Protein AF-A0A9D9QDQ6-F1 (afdb_monomer_lite)

pLDDT: mean 72.74, std 22.53, range [24.67, 98.88]

Foldseek 3Di:
DVVVVVVVVVVVVVVVVVVVVPPVPVPQWDQLDWDWDDDDPPFIKIKGKTKDFLPDPDADPLLVVLVQLVQLLVVCVVVVPDAKEKEWEAFAADQQKKAQNDPPDSRHRGIDSDDDPPGIDGPLRSQLLCLLSRYAYEYEYQDPCCVVNVVQQQDARPNHRVDGSVVRYDYFHADQDDDLLSTQHAGKMWMQWGQPPVRDIWGLKIKFKLDHNHDPCVPPDDPSQSAMIMMMIIIRDNQVSQLVVVLSVLSRVQSHPLPSSQVVVLVCLVVVNRWDDDPWKTKAKFLYHPPDPDDPPDVPDPDPPADDPRLQDLSHAVVSVQLVCQLPFDQDAKEKEFAAADWAFDSFFPQLVVSVQSVVCLFQVPDDDPDRDDCDPVVVVVVVVCVVVVVRDGDPRRRDNAFYQYDYSDDPDDDDPPDDDDDDPPRDDDDDDPPPPPPGIGTFKTQKMWIWGHHPNWIKIKIKHWTCRSTPDSNSSHITMIMMTIDTDVDDVVRVSVVVSSVVNSVVVD

Radius of gyration: 25.25 Å; chains: 1; bounding box: 87×56×75 Å

Secondary structure (DSSP, 8-state):
-HHHHHHHHHHHHHHHHHHHH------TT--SEEEEEEEETTEEEEEEEEEE-SS--SB-GGGHHHHHHHHHHHHHHH-TTS--EEEEEES-B-TT-EEE--TTSTTTTBEES---TTTEEEHHHHHHHHHHTT-EEEEEESS--HHHHHHHHTSBPSS-TTSBGGGTEEEEE--S-SSGGG-B--EEEEEEEEE-TTS-EEEEEEEEES--B-GGGTSTTT------EEEEEEES-HHHHHHHHHHHHHHHHTTT-HHHHHHHHHHHHHTT-S--B-SSEEEEEESPP---TT----TT---TT---STT--TTT-HHHHHHHHHHTPPSS-EEEEEEEEEEEEGGG-HHHHHHHHHHHHHHHTPPPP-------HHHHHHHHHHHHTT-SPPPTTS--EEEEEEEE--------TTS---S------SSS------SSEEEEEEEEEEEEEEETTEEEEEEEES-EE--SSGGGGSBEEEEEEEEETTB-HHHHHHHHHHHHHHHHH-

Structure (mmCIF, N/CA/C/O backbone):
data_AF-A0A9D9QDQ6-F1
#
_entry.id   AF-A0A9D9QDQ6-F1
#
loop_
_atom_site.group_PDB
_atom_site.id
_atom_site.type_symbol
_atom_site.label_atom_id
_atom_site.label_alt_id
_atom_site.label_comp_id
_atom_site.label_asym_id
_atom_site.label_entity_id
_atom_site.label_seq_id
_atom_site.pdbx_PDB_ins_code
_atom_site.Cartn_x
_atom_site.Cartn_y
_atom_site.Cartn_z
_atom_site.occupancy
_atom_site.B_iso_or_equiv
_atom_site.auth_seq_id
_atom_site.auth_comp_id
_atom_site.auth_asym_id
_atom_site.auth_atom_id
_atom_site.pdbx_PDB_model_num
ATOM 1 N N . MET A 1 1 ? -61.234 -26.123 -10.909 1.00 58.22 1 MET A N 1
ATOM 2 C CA . MET A 1 1 ? -59.930 -26.831 -10.939 1.00 58.22 1 MET A CA 1
ATOM 3 C C . MET A 1 1 ? -58.942 -26.263 -11.955 1.00 58.22 1 MET A C 1
ATOM 5 O O . MET A 1 1 ? -57.898 -25.810 -11.517 1.00 58.22 1 MET A O 1
ATOM 9 N N . ARG A 1 2 ? -59.238 -26.193 -13.266 1.00 57.44 2 ARG A N 1
ATOM 10 C CA . ARG A 1 2 ? -58.259 -25.731 -14.286 1.00 57.44 2 ARG A CA 1
ATOM 11 C C . ARG A 1 2 ? -57.628 -24.348 -14.033 1.00 57.44 2 ARG A C 1
ATOM 13 O O . ARG A 1 2 ? -56.434 -24.197 -14.242 1.00 57.44 2 ARG A O 1
ATOM 20 N N . LYS A 1 3 ? -58.390 -23.367 -13.532 1.00 59.09 3 LYS A N 1
ATOM 21 C CA . LYS A 1 3 ? -57.849 -22.031 -13.204 1.00 59.09 3 LYS A CA 1
ATOM 22 C C . LYS A 1 3 ? -56.889 -22.039 -12.005 1.00 59.09 3 LYS A C 1
ATOM 24 O O . LYS A 1 3 ? -55.907 -21.318 -12.026 1.00 59.09 3 LYS A O 1
ATOM 29 N N . VAL A 1 4 ? -57.133 -22.894 -11.009 1.00 70.19 4 VAL A N 1
ATOM 30 C CA . VAL A 1 4 ? -56.283 -23.002 -9.809 1.00 70.19 4 VAL A CA 1
ATOM 31 C C . VAL A 1 4 ? -54.954 -23.678 -10.148 1.00 70.19 4 VAL A C 1
ATOM 33 O O . VAL A 1 4 ? -53.905 -23.200 -9.739 1.00 70.19 4 VAL A O 1
ATOM 36 N N . VAL A 1 5 ? -54.986 -24.731 -10.971 1.00 75.44 5 VAL A N 1
ATOM 37 C CA . VAL A 1 5 ? -53.770 -25.428 -11.423 1.00 75.44 5 VAL A CA 1
ATOM 38 C C . VAL A 1 5 ? -52.877 -24.501 -12.252 1.00 75.44 5 VAL A C 1
ATOM 40 O O . VAL A 1 5 ? -51.668 -24.492 -12.056 1.00 75.44 5 VAL A O 1
ATOM 43 N N . LEU A 1 6 ? -53.465 -23.670 -13.121 1.00 71.38 6 LEU A N 1
ATOM 44 C CA . LEU A 1 6 ? -52.706 -22.715 -13.931 1.00 71.38 6 LEU A CA 1
ATOM 45 C C . LEU A 1 6 ? -52.061 -21.611 -13.076 1.00 71.38 6 LEU A C 1
ATOM 47 O O . LEU A 1 6 ? -50.905 -21.271 -13.300 1.00 71.38 6 LEU A O 1
ATOM 51 N N . SER A 1 7 ? -52.765 -21.094 -12.063 1.00 67.44 7 SER A N 1
ATOM 52 C CA . SER A 1 7 ? -52.206 -20.099 -11.136 1.00 67.44 7 SER A CA 1
ATOM 53 C C . SER A 1 7 ? -51.069 -20.660 -10.279 1.00 67.44 7 SER A C 1
ATOM 55 O O . SER A 1 7 ? -50.080 -19.965 -10.069 1.00 67.44 7 SER A O 1
ATOM 57 N N . VAL A 1 8 ? -51.168 -21.918 -9.831 1.00 76.00 8 VAL A N 1
ATOM 58 C CA . VAL A 1 8 ? -50.089 -22.587 -9.082 1.00 76.00 8 VAL A CA 1
ATOM 59 C C . VAL A 1 8 ? -48.878 -22.845 -9.979 1.00 76.00 8 VAL A C 1
ATOM 61 O O . VAL A 1 8 ? -47.754 -22.602 -9.550 1.00 76.00 8 VAL A O 1
ATOM 64 N N . LEU A 1 9 ? -49.086 -23.251 -11.238 1.00 72.12 9 LEU A N 1
ATOM 65 C CA . LEU A 1 9 ? -47.985 -23.439 -12.186 1.00 72.12 9 LEU A CA 1
ATOM 66 C C . LEU A 1 9 ? -47.261 -22.125 -12.496 1.00 72.12 9 LEU A C 1
ATOM 68 O O . LEU A 1 9 ? -46.039 -22.118 -12.548 1.00 72.12 9 LEU A O 1
ATOM 72 N N . ILE A 1 10 ? -47.994 -21.019 -12.666 1.00 77.12 10 ILE A N 1
ATOM 73 C CA . ILE A 1 10 ? -47.403 -19.692 -12.902 1.00 77.12 10 ILE A CA 1
ATOM 74 C C . ILE A 1 10 ? -46.618 -19.222 -11.672 1.00 77.12 10 ILE A C 1
ATOM 76 O O . ILE A 1 10 ? -45.525 -18.686 -11.832 1.00 77.12 10 ILE A O 1
ATOM 80 N N . LEU A 1 11 ? -47.121 -19.463 -10.455 1.00 71.81 11 LEU A N 1
ATOM 81 C CA . LEU A 1 11 ? -46.392 -19.128 -9.227 1.00 71.81 11 LEU A CA 1
ATOM 82 C C . LEU A 1 11 ? -45.117 -19.963 -9.066 1.00 71.81 11 LEU A C 1
ATOM 84 O O . LEU A 1 11 ? -44.087 -19.425 -8.675 1.00 71.81 11 LEU A O 1
ATOM 88 N N . MET A 1 12 ? -45.166 -21.259 -9.387 1.00 69.38 12 MET A N 1
ATOM 89 C CA . MET A 1 12 ? -43.990 -22.130 -9.335 1.00 69.38 12 MET A CA 1
ATOM 90 C C . MET A 1 12 ? -42.976 -21.789 -10.430 1.00 69.38 12 MET A C 1
ATOM 92 O O . MET A 1 12 ? -41.780 -21.781 -10.151 1.00 69.38 12 MET A O 1
ATOM 96 N N . LEU A 1 13 ? -43.430 -21.425 -11.637 1.00 65.12 13 LEU A N 1
ATOM 97 C CA . LEU A 1 13 ? -42.542 -20.938 -12.694 1.00 65.12 13 LEU A CA 1
ATOM 98 C C . LEU A 1 13 ? -41.891 -19.611 -12.288 1.00 65.12 13 LEU A C 1
ATOM 100 O O . LEU A 1 13 ? -40.679 -19.476 -12.403 1.00 65.12 13 LEU A O 1
ATOM 104 N N . ALA A 1 14 ? -42.662 -18.665 -11.745 1.00 59.12 14 ALA A N 1
ATOM 105 C CA . ALA A 1 14 ? -42.142 -17.392 -11.253 1.00 59.12 14 ALA A CA 1
ATOM 106 C C . ALA A 1 14 ? -41.148 -17.588 -10.098 1.00 59.12 14 ALA A C 1
ATOM 108 O O . ALA A 1 14 ? -40.090 -16.970 -10.110 1.00 59.12 14 ALA A O 1
ATOM 109 N N . ALA A 1 15 ? -41.423 -18.496 -9.156 1.00 52.38 15 ALA A N 1
ATOM 110 C CA . ALA A 1 15 ? -40.496 -18.841 -8.080 1.00 52.38 15 ALA A CA 1
ATOM 111 C C . ALA A 1 15 ? -39.213 -19.507 -8.606 1.00 52.38 15 ALA A C 1
ATOM 113 O O . ALA A 1 15 ? -38.13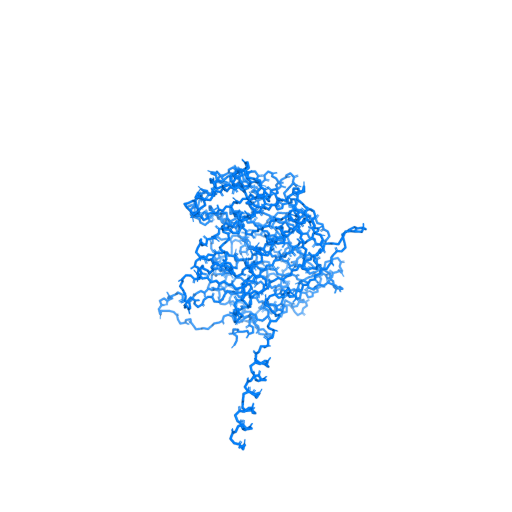3 -19.178 -8.131 1.00 52.38 15 ALA A O 1
ATOM 114 N N . SER A 1 16 ? -39.313 -20.373 -9.623 1.00 49.66 16 SER A N 1
ATOM 115 C CA . SER A 1 16 ? -38.148 -21.017 -10.249 1.00 49.66 16 SER A CA 1
ATOM 116 C C . SER A 1 16 ? -37.299 -20.055 -11.091 1.00 49.66 16 SER A C 1
ATOM 118 O O . SER A 1 16 ? -36.077 -20.177 -11.124 1.00 49.66 16 SER A O 1
ATOM 120 N N . ILE A 1 17 ? -37.928 -19.055 -11.721 1.00 52.19 17 ILE A N 1
ATOM 121 C CA . ILE A 1 17 ? -37.248 -17.994 -12.476 1.00 52.19 17 ILE A CA 1
ATOM 122 C C . ILE A 1 17 ? -36.615 -16.980 -11.512 1.00 52.19 17 ILE A C 1
ATOM 124 O O . ILE A 1 17 ? -35.498 -16.538 -11.761 1.00 52.19 17 ILE A O 1
ATOM 128 N N . LEU A 1 18 ? -37.255 -16.670 -10.376 1.00 45.59 18 LEU A N 1
ATOM 129 C CA . LEU A 1 18 ? -36.639 -15.863 -9.318 1.00 45.59 18 LEU A CA 1
ATOM 130 C C . LEU A 1 18 ? -35.487 -16.600 -8.618 1.00 45.59 18 LEU A C 1
ATOM 132 O O . LEU A 1 18 ? -34.479 -15.967 -8.329 1.00 45.59 18 LEU A O 1
ATOM 136 N N . SER A 1 19 ? -35.574 -17.916 -8.397 1.00 43.22 19 SER A N 1
ATOM 137 C CA . SER A 1 19 ? -34.461 -18.688 -7.824 1.00 43.22 19 SER A CA 1
ATOM 138 C C . SER A 1 19 ? -33.308 -18.904 -8.807 1.00 43.22 19 SER A C 1
ATOM 140 O O . SER A 1 19 ? -32.176 -19.063 -8.373 1.00 43.22 19 SER A O 1
ATOM 142 N N . ALA A 1 20 ? -33.573 -18.888 -10.118 1.00 39.47 20 ALA A N 1
ATOM 143 C CA . ALA A 1 20 ? -32.539 -18.943 -11.156 1.00 39.47 20 ALA A CA 1
ATOM 144 C C . ALA A 1 20 ? -31.908 -17.568 -11.460 1.00 39.47 20 ALA A C 1
ATOM 146 O O . ALA A 1 20 ? -30.825 -17.512 -12.034 1.00 39.47 20 ALA A O 1
ATOM 147 N N . ALA A 1 21 ? -32.565 -16.469 -11.069 1.00 39.19 21 ALA A N 1
ATOM 148 C CA . ALA A 1 21 ? -32.043 -15.106 -11.186 1.00 39.19 21 ALA A CA 1
ATOM 149 C C . ALA A 1 21 ? -31.267 -14.637 -9.942 1.00 39.19 21 ALA A C 1
ATOM 151 O O . ALA A 1 21 ? -30.598 -13.607 -10.000 1.00 39.19 21 ALA A O 1
ATOM 152 N N . VAL A 1 22 ? -31.277 -15.407 -8.847 1.00 39.06 22 VAL A N 1
ATOM 153 C CA . VAL A 1 22 ? -30.217 -15.328 -7.833 1.00 39.06 22 VAL A CA 1
ATOM 154 C C . VAL A 1 22 ? -29.029 -16.116 -8.374 1.00 39.06 22 VAL A C 1
ATOM 156 O O . VAL A 1 22 ? -28.702 -17.209 -7.920 1.00 39.06 22 VAL A O 1
ATOM 159 N N . ILE A 1 23 ? -28.398 -15.561 -9.406 1.00 40.94 23 ILE A N 1
ATOM 160 C CA . ILE A 1 23 ? -26.996 -15.855 -9.657 1.00 40.94 23 ILE A CA 1
ATOM 161 C C . ILE A 1 23 ? -26.305 -15.389 -8.376 1.00 40.94 23 ILE A C 1
ATOM 163 O O . ILE A 1 23 ? -26.280 -14.196 -8.077 1.00 40.94 23 ILE A O 1
ATOM 167 N N . GLU A 1 24 ? -25.868 -16.346 -7.555 1.00 40.88 24 GLU A N 1
ATOM 168 C CA . GLU A 1 24 ? -24.884 -16.107 -6.508 1.00 40.88 24 GLU A CA 1
ATOM 169 C C . GLU A 1 24 ? -23.680 -15.464 -7.190 1.00 40.88 24 GLU A C 1
ATOM 171 O O . GLU A 1 24 ? -22.818 -16.143 -7.746 1.00 40.88 24 GLU A O 1
ATOM 176 N N . ASP A 1 25 ? -23.666 -14.141 -7.198 1.00 42.84 25 ASP A N 1
ATOM 177 C CA . ASP A 1 25 ? -22.583 -13.336 -7.725 1.00 42.84 25 ASP A CA 1
ATOM 178 C C . ASP A 1 25 ? -21.422 -13.433 -6.726 1.00 42.84 25 ASP A C 1
ATOM 180 O O . ASP A 1 25 ? -21.220 -12.603 -5.843 1.00 42.84 25 ASP A O 1
ATOM 184 N N . LYS A 1 26 ? -20.739 -14.580 -6.771 1.00 42.84 26 LYS A N 1
ATOM 185 C CA . LYS A 1 26 ? -19.614 -14.965 -5.910 1.00 42.84 26 LYS A CA 1
ATOM 186 C C . LYS A 1 26 ? -18.293 -14.358 -6.392 1.00 42.84 26 LYS A C 1
ATOM 188 O O . LYS A 1 26 ? -17.246 -14.785 -5.913 1.00 42.84 26 LYS A O 1
ATOM 193 N N . ASP A 1 27 ? -18.312 -13.389 -7.306 1.00 46.56 27 ASP A N 1
ATOM 194 C CA . ASP A 1 27 ? -17.121 -12.845 -7.980 1.00 46.56 27 ASP A CA 1
ATOM 195 C C . ASP A 1 27 ? -16.774 -11.396 -7.577 1.00 46.56 27 ASP A C 1
ATOM 197 O O . ASP A 1 27 ? -16.035 -10.711 -8.280 1.00 46.56 27 ASP A O 1
ATOM 201 N N . ARG A 1 28 ? -17.235 -10.960 -6.396 1.00 55.91 28 ARG A N 1
ATOM 202 C CA . ARG A 1 28 ? -17.216 -9.569 -5.887 1.00 55.91 28 ARG A CA 1
ATOM 203 C C . ARG A 1 28 ? -15.832 -9.037 -5.443 1.00 55.91 28 ARG A C 1
ATOM 205 O O . ARG A 1 28 ? -15.600 -8.679 -4.296 1.00 55.91 28 ARG A O 1
ATOM 212 N N . ILE A 1 29 ? -14.860 -9.061 -6.357 1.00 57.88 29 ILE A N 1
ATOM 213 C CA . ILE A 1 29 ? -13.391 -8.976 -6.180 1.00 57.88 29 ILE A CA 1
ATOM 214 C C . ILE A 1 29 ? -12.807 -10.152 -5.408 1.00 57.88 29 ILE A C 1
ATOM 216 O O . ILE A 1 29 ? -12.287 -10.046 -4.287 1.00 57.88 29 ILE A O 1
ATOM 220 N N . LYS A 1 30 ? -12.752 -11.281 -6.103 1.00 60.41 30 LYS A N 1
ATOM 221 C CA . LYS A 1 30 ? -11.705 -12.258 -5.819 1.00 60.41 30 LYS A CA 1
ATOM 222 C C . LYS A 1 30 ? -10.345 -11.658 -6.175 1.00 60.41 30 LYS A C 1
ATOM 224 O O . LYS A 1 30 ? -10.246 -10.888 -7.134 1.00 60.41 30 LYS A O 1
ATOM 229 N N . PRO A 1 31 ? -9.288 -11.992 -5.421 1.00 63.31 31 PRO A N 1
ATOM 230 C CA . PRO A 1 31 ? -7.952 -11.662 -5.875 1.00 63.31 31 PRO A CA 1
ATOM 231 C C . PRO A 1 31 ? -7.747 -12.282 -7.262 1.00 63.31 31 PRO A C 1
ATOM 233 O O . PRO A 1 31 ? -8.009 -13.469 -7.452 1.00 63.31 31 PRO A O 1
ATOM 236 N N . ALA A 1 32 ? -7.292 -11.475 -8.220 1.00 70.69 32 ALA A N 1
ATOM 237 C CA . ALA A 1 32 ? -7.017 -11.930 -9.579 1.00 70.69 32 ALA A CA 1
ATOM 238 C C . ALA A 1 32 ? -5.930 -13.016 -9.578 1.00 70.69 32 ALA A C 1
ATOM 240 O O . ALA A 1 32 ? -5.993 -13.954 -10.366 1.00 70.69 32 ALA A O 1
ATOM 241 N N . VAL A 1 33 ? -4.980 -12.918 -8.640 1.00 76.50 33 VAL A N 1
ATOM 242 C CA . VAL A 1 33 ? -3.979 -13.948 -8.351 1.00 76.50 33 VAL A CA 1
ATOM 243 C C . VAL A 1 33 ? -3.663 -13.978 -6.861 1.00 76.50 33 VAL A C 1
ATOM 245 O O . VAL A 1 33 ? -3.501 -12.929 -6.233 1.00 76.50 33 VAL A O 1
ATOM 248 N N . ALA A 1 34 ? -3.544 -15.192 -6.319 1.00 79.12 34 ALA A N 1
ATOM 249 C CA . ALA A 1 34 ? -2.903 -15.482 -5.045 1.00 79.12 34 ALA A CA 1
ATOM 250 C C . ALA A 1 34 ? -1.624 -16.288 -5.320 1.00 79.12 34 ALA A C 1
ATOM 252 O O . ALA A 1 34 ? -1.686 -17.342 -5.953 1.00 79.12 34 ALA A O 1
ATOM 253 N N . LYS A 1 35 ? -0.471 -15.790 -4.873 1.00 82.69 35 LYS A N 1
ATOM 254 C CA . LYS A 1 35 ? 0.836 -16.406 -5.099 1.00 82.69 35 LYS A CA 1
ATOM 255 C C . LYS A 1 35 ? 1.580 -16.598 -3.787 1.00 82.69 35 LYS A C 1
ATOM 257 O O . LYS A 1 35 ? 1.725 -15.642 -3.034 1.00 82.69 35 LYS A O 1
ATOM 262 N N . SER A 1 36 ? 2.076 -17.806 -3.545 1.00 80.31 36 SER A N 1
ATOM 263 C CA . SER A 1 36 ? 2.945 -18.100 -2.405 1.00 80.31 36 SER A CA 1
ATOM 264 C C . SER A 1 36 ? 4.413 -18.057 -2.824 1.00 80.31 36 SER A C 1
ATOM 266 O O . SER A 1 36 ? 4.772 -18.587 -3.876 1.00 80.31 36 SER A O 1
ATOM 268 N N . PHE A 1 37 ? 5.240 -17.431 -1.995 1.00 80.50 37 PHE A N 1
ATOM 269 C CA . PHE A 1 37 ? 6.689 -17.361 -2.110 1.00 80.50 37 PHE A CA 1
ATOM 270 C C . PHE A 1 37 ? 7.302 -18.020 -0.877 1.00 80.50 37 PHE A C 1
ATOM 272 O O . PHE A 1 37 ? 7.045 -17.585 0.249 1.00 80.50 37 PHE A O 1
ATOM 279 N N . ASP A 1 38 ? 8.123 -19.042 -1.093 1.00 77.75 38 ASP A N 1
ATOM 280 C CA . ASP A 1 38 ? 8.890 -19.671 -0.022 1.00 77.75 38 ASP A CA 1
ATOM 281 C C . ASP A 1 38 ? 10.121 -18.816 0.268 1.00 77.75 38 ASP A C 1
ATOM 283 O O . ASP A 1 38 ? 10.965 -18.597 -0.610 1.00 77.75 38 ASP A O 1
ATOM 287 N N . TYR A 1 39 ? 10.187 -18.288 1.488 1.00 67.00 39 TYR A N 1
ATOM 288 C CA . TYR A 1 39 ? 11.240 -17.370 1.900 1.00 67.00 39 TYR A CA 1
ATOM 289 C C . TYR A 1 39 ? 12.442 -18.139 2.466 1.00 67.00 39 TYR A C 1
ATOM 291 O O . TYR A 1 39 ? 13.521 -18.139 1.877 1.00 67.00 39 TYR A O 1
ATOM 299 N N . GLU A 1 40 ? 12.205 -18.867 3.560 1.00 57.53 40 GLU A N 1
ATOM 300 C CA . GLU A 1 40 ? 13.101 -19.822 4.225 1.00 57.53 40 GLU A CA 1
ATOM 301 C C . GLU A 1 40 ? 12.253 -20.979 4.792 1.00 57.53 40 GLU A C 1
ATOM 303 O O . GLU A 1 40 ? 11.029 -20.836 4.899 1.00 57.53 40 GLU A O 1
ATOM 308 N N . GLU A 1 41 ? 12.879 -22.118 5.129 1.00 50.00 41 GLU A N 1
ATOM 309 C CA . GLU A 1 41 ? 12.204 -23.349 5.582 1.00 50.00 41 GLU A CA 1
ATOM 310 C C . GLU A 1 41 ? 11.076 -23.064 6.594 1.00 50.00 41 GLU A C 1
ATOM 312 O O . GLU A 1 41 ? 11.312 -22.744 7.756 1.00 50.00 41 GLU A O 1
ATOM 317 N N . GLY A 1 42 ? 9.826 -23.191 6.134 1.00 55.66 42 GLY A N 1
ATOM 318 C CA . GLY A 1 42 ? 8.627 -23.125 6.971 1.00 55.66 42 GLY A CA 1
ATOM 319 C C . GLY A 1 42 ? 7.850 -21.803 6.972 1.00 55.66 42 GLY A C 1
ATOM 320 O O . GLY A 1 42 ? 6.769 -21.779 7.556 1.00 55.66 42 GLY A O 1
ATOM 321 N N . SER A 1 43 ? 8.317 -20.732 6.310 1.00 64.50 43 SER A N 1
ATOM 322 C CA . SER A 1 43 ? 7.527 -19.495 6.151 1.00 64.50 43 SER A CA 1
ATOM 323 C C . SER A 1 43 ? 7.190 -19.204 4.683 1.00 64.50 43 SER A C 1
ATOM 325 O O . SER A 1 43 ? 8.066 -18.950 3.854 1.00 64.50 43 SER A O 1
ATOM 327 N N . SER A 1 44 ? 5.894 -19.239 4.361 1.00 83.38 44 SER A N 1
ATOM 328 C CA . SER A 1 44 ? 5.374 -18.875 3.041 1.00 83.38 44 SER A CA 1
ATOM 329 C C . SER A 1 44 ? 4.792 -17.463 3.080 1.00 83.38 44 SER A C 1
ATOM 331 O O . SER A 1 44 ? 3.809 -17.213 3.782 1.00 83.38 44 SER A O 1
ATOM 333 N N . THR A 1 45 ? 5.367 -16.542 2.309 1.00 91.00 45 THR A N 1
ATOM 334 C CA . THR A 1 45 ? 4.746 -15.237 2.047 1.00 91.00 45 THR A CA 1
ATOM 335 C C . THR A 1 45 ? 3.652 -15.415 1.003 1.00 91.00 45 THR A C 1
ATOM 337 O O . THR A 1 45 ? 3.919 -15.973 -0.056 1.00 91.00 45 THR A O 1
ATOM 340 N N . VAL A 1 46 ? 2.442 -14.911 1.247 1.00 92.50 46 VAL A N 1
ATOM 341 C CA . VAL A 1 46 ? 1.350 -14.949 0.259 1.00 92.50 46 VAL A CA 1
ATOM 342 C C . VAL A 1 46 ? 1.064 -13.547 -0.261 1.00 92.50 46 VAL A C 1
ATOM 344 O O . VAL A 1 46 ? 0.860 -12.613 0.510 1.00 92.50 46 VAL A O 1
ATOM 347 N N . VAL A 1 47 ? 1.013 -13.404 -1.580 1.00 92.88 47 VAL A N 1
ATOM 348 C CA . VAL A 1 47 ? 0.664 -12.175 -2.292 1.00 92.88 47 VAL A CA 1
ATOM 349 C C . VAL A 1 47 ? -0.690 -12.353 -2.959 1.00 92.88 47 VAL A C 1
ATOM 351 O O . VAL A 1 47 ? -0.868 -13.268 -3.756 1.00 92.88 47 VAL A O 1
ATOM 354 N N . LYS A 1 48 ? -1.639 -11.462 -2.672 1.00 93.25 48 LYS A N 1
ATOM 355 C CA . LYS A 1 48 ? -2.952 -11.396 -3.323 1.00 93.25 48 LYS A CA 1
ATOM 356 C C . LYS A 1 48 ? -3.087 -10.074 -4.081 1.00 93.25 48 LYS A C 1
ATOM 358 O O . LYS A 1 48 ? -2.894 -9.004 -3.498 1.00 93.25 48 LYS A O 1
ATOM 363 N N . ILE A 1 49 ? -3.421 -10.146 -5.368 1.00 90.94 49 ILE A N 1
ATOM 364 C CA . ILE A 1 49 ? -3.577 -8.977 -6.247 1.00 90.94 49 ILE A CA 1
ATOM 365 C C . ILE A 1 49 ? -5.053 -8.656 -6.444 1.00 90.94 49 ILE A C 1
ATOM 367 O O . ILE A 1 49 ? -5.831 -9.520 -6.838 1.00 90.94 49 ILE A O 1
ATOM 371 N N . TYR A 1 50 ? -5.424 -7.400 -6.220 1.00 88.62 50 TYR A N 1
ATOM 372 C CA . TYR A 1 50 ? -6.776 -6.886 -6.409 1.00 88.62 50 TYR A CA 1
ATOM 373 C C . TYR A 1 50 ? -6.772 -5.821 -7.493 1.00 88.62 50 TYR A C 1
ATOM 375 O O . TYR A 1 50 ? -5.919 -4.931 -7.509 1.00 88.62 50 TYR A O 1
ATOM 383 N N . GLN A 1 51 ? -7.720 -5.911 -8.414 1.00 84.06 51 GLN A N 1
ATOM 384 C CA . GLN A 1 51 ? -7.786 -5.047 -9.582 1.00 84.06 51 GLN A CA 1
ATOM 385 C C . GLN A 1 51 ? -9.232 -4.661 -9.846 1.00 84.06 51 GLN A C 1
ATOM 387 O O . GLN A 1 51 ? -10.146 -5.432 -9.573 1.00 84.06 51 GLN A O 1
ATOM 392 N N . ARG A 1 52 ? -9.413 -3.461 -10.388 1.00 78.88 52 ARG A N 1
ATOM 393 C CA . ARG A 1 52 ? -10.704 -2.965 -10.860 1.00 78.88 52 ARG A CA 1
ATOM 394 C C . ARG A 1 52 ? -10.511 -2.344 -12.234 1.00 78.88 52 ARG A C 1
ATOM 396 O O . ARG A 1 52 ? -9.755 -1.370 -12.348 1.00 78.88 52 ARG A O 1
ATOM 403 N N . GLN A 1 53 ? -11.169 -2.895 -13.254 1.00 71.06 53 GLN A N 1
ATOM 404 C CA . GLN A 1 53 ? -11.203 -2.293 -14.591 1.00 71.06 53 GLN A CA 1
ATOM 405 C C . GLN A 1 53 ? -12.181 -1.107 -14.654 1.00 71.06 53 GLN A C 1
ATOM 407 O O . GLN A 1 53 ? -12.873 -0.788 -13.687 1.00 71.06 53 GLN A O 1
ATOM 412 N N . MET A 1 54 ? -12.164 -0.371 -15.764 1.00 63.72 54 MET A N 1
ATOM 413 C CA . MET A 1 54 ? -12.936 0.868 -15.913 1.00 63.72 54 MET A CA 1
ATOM 414 C C . MET A 1 54 ? -14.453 0.610 -15.965 1.00 63.72 54 MET A C 1
ATOM 416 O O . MET A 1 54 ? -15.211 1.325 -15.311 1.00 63.72 54 MET A O 1
ATOM 420 N N . ASP A 1 55 ? -14.849 -0.476 -16.620 1.00 60.16 55 ASP A N 1
ATOM 421 C CA . ASP A 1 55 ? -16.215 -0.954 -16.860 1.00 60.16 55 ASP A CA 1
ATOM 422 C C . ASP A 1 55 ? -16.779 -1.861 -15.747 1.00 60.16 55 ASP A C 1
ATOM 424 O O . ASP A 1 55 ? -17.974 -2.151 -15.716 1.00 60.16 55 ASP A O 1
ATOM 428 N N . GLN A 1 56 ? -15.936 -2.282 -14.802 1.00 57.56 56 GLN A N 1
ATOM 429 C CA . GLN A 1 56 ? -16.323 -3.136 -13.680 1.00 57.56 56 GLN A CA 1
ATOM 430 C C . GLN A 1 56 ? -16.899 -2.287 -12.536 1.00 57.56 56 GLN A C 1
ATOM 432 O O . GLN A 1 56 ? -16.188 -1.678 -11.730 1.00 57.56 56 GLN A O 1
ATOM 437 N N . TYR A 1 57 ? -18.226 -2.206 -12.492 1.00 55.62 57 TYR A N 1
ATOM 438 C CA . TYR A 1 57 ? -19.008 -1.754 -11.339 1.00 55.62 57 TYR A CA 1
ATOM 439 C C . TYR A 1 57 ? -19.523 -3.003 -10.608 1.00 55.62 57 TYR A C 1
ATOM 441 O O . TYR A 1 57 ? -19.891 -3.948 -11.309 1.00 55.62 57 TYR A O 1
ATOM 449 N N . PRO A 1 58 ? -19.591 -3.052 -9.265 1.00 57.34 58 PRO A N 1
ATOM 450 C CA . PRO A 1 58 ? -19.462 -1.959 -8.288 1.00 57.34 58 PRO A CA 1
ATOM 451 C C . PRO A 1 58 ? -18.203 -1.975 -7.405 1.00 57.34 58 PRO A C 1
ATOM 453 O O . PRO A 1 58 ? -18.024 -1.064 -6.597 1.00 57.34 58 PRO A O 1
ATOM 456 N N . ASP A 1 59 ? -17.333 -2.972 -7.523 1.00 64.94 59 ASP A N 1
ATOM 457 C CA . ASP A 1 59 ? -16.379 -3.224 -6.449 1.00 64.94 59 ASP A CA 1
ATOM 458 C C . ASP A 1 59 ? -15.082 -2.407 -6.560 1.00 64.94 59 ASP A C 1
ATOM 460 O O . ASP A 1 59 ? -14.463 -2.301 -7.624 1.00 64.94 59 ASP A O 1
ATOM 464 N N . TYR A 1 60 ? -14.608 -1.867 -5.434 1.00 78.31 60 TYR A N 1
ATOM 465 C CA . TYR A 1 60 ? -13.427 -1.001 -5.382 1.00 78.31 60 TYR A CA 1
ATOM 466 C C . TYR A 1 60 ? -12.269 -1.629 -4.616 1.00 78.31 60 TYR A C 1
ATOM 468 O O . TYR A 1 60 ? -12.445 -2.121 -3.508 1.00 78.31 60 TYR A O 1
ATOM 476 N N . VAL A 1 61 ? -11.034 -1.511 -5.124 1.00 84.44 61 VAL A N 1
ATOM 477 C CA . VAL A 1 61 ? -9.862 -2.082 -4.424 1.00 84.44 61 VAL A CA 1
ATOM 478 C C . VAL A 1 61 ? -9.659 -1.450 -3.041 1.00 84.44 61 VAL A C 1
ATOM 480 O O . VAL A 1 61 ? -9.128 -2.085 -2.136 1.00 84.44 61 VAL A O 1
ATOM 483 N N . VAL A 1 62 ? -10.105 -0.208 -2.834 1.00 85.69 62 VAL A N 1
ATOM 484 C CA . VAL A 1 62 ? -10.000 0.471 -1.531 1.00 85.69 62 VAL A CA 1
ATOM 485 C C . VAL A 1 62 ? -10.882 -0.161 -0.450 1.00 85.69 62 VAL A C 1
ATOM 487 O O . VAL A 1 62 ? -10.583 -0.003 0.730 1.00 85.69 62 VAL A O 1
ATOM 490 N N . PHE A 1 63 ? -11.896 -0.947 -0.821 1.00 84.94 63 PHE A N 1
ATOM 491 C CA . PHE A 1 63 ? -12.673 -1.738 0.130 1.00 84.94 63 PHE A CA 1
ATOM 492 C C . PHE A 1 63 ? -11.796 -2.699 0.946 1.00 84.94 63 PHE A C 1
ATOM 494 O O . PHE A 1 63 ? -12.046 -2.929 2.125 1.00 84.94 63 PHE A O 1
ATOM 501 N N . LYS A 1 64 ? -10.698 -3.202 0.364 1.00 89.94 64 LYS A N 1
ATOM 502 C CA . LYS A 1 64 ? -9.800 -4.143 1.046 1.00 89.94 64 LYS A CA 1
ATOM 503 C C . LYS A 1 64 ? -9.113 -3.561 2.287 1.00 89.94 64 LYS A C 1
ATOM 505 O O . LYS A 1 64 ? -8.644 -4.329 3.122 1.00 89.94 64 LYS A O 1
ATOM 510 N N . TYR A 1 65 ? -9.101 -2.236 2.467 1.00 93.19 65 TYR A N 1
ATOM 511 C CA . TYR A 1 65 ? -8.734 -1.643 3.756 1.00 93.19 65 TYR A CA 1
ATOM 512 C C . TYR A 1 65 ? -9.692 -2.091 4.870 1.00 93.19 65 TYR A C 1
ATOM 514 O O . TYR A 1 65 ? -9.230 -2.485 5.938 1.00 93.19 65 TYR A O 1
ATOM 522 N N . VAL A 1 66 ? -11.003 -2.093 4.605 1.00 91.06 66 VAL A N 1
ATOM 523 C CA . VAL A 1 66 ? -12.045 -2.549 5.539 1.00 91.06 66 VAL A CA 1
ATOM 524 C C . VAL A 1 66 ? -11.946 -4.057 5.774 1.00 91.06 66 VAL A C 1
ATOM 526 O O . VAL A 1 66 ? -12.063 -4.483 6.920 1.00 91.06 66 VAL A O 1
ATOM 529 N N . ASP A 1 67 ? -11.630 -4.857 4.750 1.00 91.00 67 ASP A N 1
ATOM 530 C CA . ASP A 1 67 ? -11.391 -6.302 4.924 1.00 91.00 67 ASP A CA 1
ATOM 531 C C . ASP A 1 67 ? -10.262 -6.578 5.914 1.00 91.00 67 ASP A C 1
ATOM 533 O O . ASP A 1 67 ? -10.447 -7.341 6.860 1.00 91.00 67 ASP A O 1
ATOM 537 N N . VAL A 1 68 ? -9.107 -5.921 5.758 1.00 95.25 68 VAL A N 1
ATOM 538 C CA . VAL A 1 68 ? -7.982 -6.090 6.694 1.00 95.25 68 VAL A CA 1
ATOM 539 C C . VAL A 1 68 ? -8.404 -5.729 8.122 1.00 95.25 68 VAL A C 1
ATOM 541 O O . VAL A 1 68 ? -8.075 -6.455 9.061 1.00 95.25 68 VAL A O 1
ATOM 544 N N . MET A 1 69 ? -9.179 -4.655 8.299 1.00 96.06 69 MET A N 1
ATOM 545 C CA . MET A 1 69 ? -9.724 -4.270 9.606 1.00 96.06 69 MET A CA 1
ATOM 546 C C . MET A 1 69 ? -10.679 -5.338 10.162 1.00 96.06 69 MET A C 1
ATOM 548 O O . MET A 1 69 ? -10.538 -5.764 11.308 1.00 96.06 69 MET A O 1
ATOM 552 N N . ASN A 1 70 ? -11.630 -5.815 9.361 1.00 93.31 70 ASN A N 1
ATOM 553 C CA . ASN A 1 70 ? -12.591 -6.840 9.766 1.00 93.31 70 ASN A CA 1
ATOM 554 C C . ASN A 1 70 ? -11.897 -8.140 10.175 1.00 93.31 70 ASN A C 1
ATOM 556 O O . ASN A 1 70 ? -12.249 -8.732 11.197 1.00 93.31 70 ASN A O 1
ATOM 560 N N . GLN A 1 71 ? -10.871 -8.541 9.434 1.00 95.69 71 GLN A N 1
ATOM 561 C CA . GLN A 1 71 ? -10.098 -9.736 9.729 1.00 95.69 71 GLN A CA 1
ATOM 562 C C . GLN A 1 71 ? -9.209 -9.583 10.974 1.00 95.69 71 GLN A C 1
ATOM 564 O O . GLN A 1 71 ? -9.105 -10.515 11.776 1.00 95.69 71 GLN A O 1
ATOM 569 N N . ALA A 1 72 ? -8.645 -8.395 11.216 1.00 97.94 72 ALA A N 1
ATOM 570 C CA . ALA A 1 72 ? -7.965 -8.074 12.475 1.00 97.94 72 ALA A CA 1
ATOM 571 C C . ALA A 1 72 ? -8.933 -8.116 13.674 1.00 97.94 72 ALA A C 1
ATOM 573 O O . ALA A 1 72 ? -8.604 -8.638 14.741 1.00 97.94 72 ALA A O 1
ATOM 574 N N . LEU A 1 73 ? -10.164 -7.620 13.502 1.00 96.56 73 LEU A N 1
ATOM 575 C CA . LEU A 1 73 ? -11.199 -7.680 14.534 1.00 96.56 73 LEU A CA 1
ATOM 576 C C . LEU A 1 73 ? -11.638 -9.116 14.831 1.00 96.56 73 LEU A C 1
ATOM 578 O O . LEU A 1 73 ? -11.807 -9.474 15.998 1.00 96.56 73 LEU A O 1
ATOM 582 N N . LYS A 1 74 ? -11.837 -9.933 13.791 1.00 95.81 74 LYS A N 1
ATOM 583 C CA . LYS A 1 74 ? -12.152 -11.359 13.931 1.00 95.81 74 LYS A CA 1
ATOM 584 C C . LYS A 1 74 ? -11.056 -12.074 14.723 1.00 95.81 74 LYS A C 1
ATOM 586 O O . LYS A 1 74 ? -11.378 -12.752 15.697 1.00 95.81 74 LYS A O 1
ATOM 591 N N . TYR A 1 75 ? -9.784 -11.819 14.399 1.00 97.75 75 TYR A N 1
ATOM 592 C CA . TYR A 1 75 ? -8.650 -12.321 15.179 1.00 97.75 75 TYR A CA 1
ATOM 593 C C . TYR A 1 75 ? -8.724 -11.883 16.642 1.00 97.75 75 TYR A C 1
ATOM 595 O O . TYR A 1 75 ? -8.664 -12.719 17.539 1.00 97.75 75 TYR A O 1
ATOM 603 N N . LYS A 1 76 ? -8.914 -10.583 16.906 1.00 97.62 76 LYS A N 1
ATOM 604 C CA . LYS A 1 76 ? -8.969 -10.046 18.274 1.00 97.62 76 LYS A CA 1
ATOM 605 C C . LYS A 1 76 ? -10.093 -10.663 19.109 1.00 97.62 76 LYS A C 1
ATOM 607 O O . LYS A 1 76 ? -9.911 -10.899 20.301 1.00 97.62 76 LYS A O 1
ATOM 612 N N . LYS A 1 77 ? -11.252 -10.925 18.500 1.00 95.44 77 LYS A N 1
ATOM 613 C CA . LYS A 1 77 ? -12.390 -11.568 19.174 1.00 95.44 77 LYS A CA 1
ATOM 614 C C . LYS A 1 77 ? -12.106 -13.029 19.526 1.00 95.44 77 LYS A C 1
ATOM 616 O O . LYS A 1 77 ? -12.532 -13.464 20.595 1.00 95.44 77 LYS A O 1
ATOM 621 N N . ALA A 1 78 ? -11.392 -13.752 18.662 1.00 95.88 78 ALA A N 1
ATOM 622 C CA . ALA A 1 78 ? -10.941 -15.119 18.926 1.00 95.88 78 ALA A CA 1
ATOM 623 C C . ALA A 1 78 ? -9.802 -15.171 19.966 1.00 95.88 78 ALA A C 1
ATOM 625 O O . ALA A 1 78 ? -9.753 -16.091 20.777 1.00 95.88 78 ALA A O 1
ATOM 626 N N . HIS A 1 79 ? -8.952 -14.140 20.008 1.00 96.00 79 HIS A N 1
ATOM 627 C CA . HIS A 1 79 ? -7.744 -14.067 20.835 1.00 96.00 79 HIS A CA 1
ATOM 628 C C . HIS A 1 79 ? -7.758 -12.836 21.753 1.00 96.00 79 HIS A C 1
ATOM 630 O O . HIS A 1 79 ? -6.959 -11.908 21.619 1.00 96.00 79 HIS A O 1
ATOM 636 N N . GLN A 1 80 ? -8.683 -12.815 22.717 1.00 92.88 80 GLN A N 1
ATOM 637 C CA . GLN A 1 80 ? -8.971 -11.624 23.534 1.00 92.88 80 GLN A CA 1
ATOM 638 C C . GLN A 1 80 ? -7.755 -11.073 24.302 1.00 92.88 80 GLN A C 1
ATOM 640 O O . GLN A 1 80 ? -7.658 -9.859 24.503 1.00 92.88 80 GLN A O 1
ATOM 645 N N . ASN A 1 81 ? -6.807 -11.937 24.675 1.00 93.12 81 ASN A N 1
ATOM 646 C CA . ASN A 1 81 ? -5.610 -11.565 25.437 1.00 93.12 81 ASN A CA 1
ATOM 647 C C . ASN A 1 81 ? -4.432 -11.109 24.564 1.00 93.12 81 ASN A C 1
ATOM 649 O O . ASN A 1 81 ? -3.453 -10.591 25.094 1.00 93.12 81 ASN A O 1
ATOM 653 N N . GLU A 1 82 ? -4.510 -11.278 23.244 1.00 95.88 82 GLU A N 1
ATOM 654 C CA . GLU A 1 82 ? -3.413 -10.924 22.347 1.00 95.88 82 GLU A CA 1
ATOM 655 C C . GLU A 1 82 ? -3.502 -9.474 21.877 1.00 95.88 82 GLU A C 1
ATOM 657 O O . GLU A 1 82 ? -4.590 -8.930 21.648 1.00 95.88 82 GLU A O 1
ATOM 662 N N . GLU A 1 83 ? -2.345 -8.827 21.734 1.00 97.25 83 GLU A N 1
ATOM 663 C CA . GLU A 1 83 ? -2.278 -7.488 21.162 1.00 97.25 83 GLU A CA 1
ATOM 664 C C . GLU A 1 83 ? -2.461 -7.563 19.642 1.00 97.25 83 GLU A C 1
ATOM 666 O O . GLU A 1 83 ? -1.674 -8.183 18.923 1.00 97.25 83 GLU A O 1
ATOM 671 N N . VAL A 1 84 ? -3.493 -6.877 19.153 1.00 98.62 84 VAL A N 1
ATOM 672 C CA . VAL A 1 84 ? -3.714 -6.651 17.725 1.00 98.62 84 VAL A CA 1
ATOM 673 C C . VAL A 1 84 ? -3.513 -5.170 17.457 1.00 98.62 84 VAL A C 1
ATOM 675 O O . VAL A 1 84 ? -4.137 -4.333 18.114 1.00 98.62 84 VAL A O 1
ATOM 678 N N . VAL A 1 85 ? -2.637 -4.856 16.507 1.00 98.69 85 VAL A N 1
ATOM 679 C CA . VAL A 1 85 ? -2.283 -3.494 16.116 1.00 98.69 85 VAL A CA 1
ATOM 680 C C . VAL A 1 85 ? -2.551 -3.312 14.631 1.00 98.69 85 VAL A C 1
ATOM 682 O O . VAL A 1 85 ? -2.015 -4.055 13.808 1.00 98.69 85 VAL A O 1
ATOM 685 N N . VAL A 1 86 ? -3.339 -2.292 14.307 1.00 98.88 86 VAL A N 1
ATOM 686 C CA . VAL A 1 86 ? -3.617 -1.834 12.948 1.00 98.88 86 VAL A CA 1
ATOM 687 C C . VAL A 1 86 ? -3.011 -0.447 12.765 1.00 98.88 86 VAL A C 1
ATOM 689 O O . VAL A 1 86 ? -3.298 0.462 13.545 1.00 98.88 86 VAL A O 1
ATOM 692 N N . ARG A 1 87 ? -2.183 -0.269 11.732 1.00 98.81 87 ARG A N 1
ATOM 693 C CA . ARG A 1 87 ? -1.635 1.042 11.353 1.00 98.81 87 ARG A CA 1
ATOM 694 C C . ARG A 1 87 ? -2.134 1.432 9.984 1.00 98.81 87 ARG A C 1
ATOM 696 O O . ARG A 1 87 ? -2.059 0.624 9.064 1.00 98.81 87 ARG A O 1
ATOM 703 N N . PHE A 1 88 ? -2.622 2.652 9.829 1.00 98.50 88 PHE A N 1
ATOM 704 C CA . PHE A 1 88 ? -3.228 3.097 8.583 1.00 98.50 88 PHE A CA 1
ATOM 705 C C . PHE A 1 88 ? -2.697 4.471 8.182 1.00 98.50 88 PHE A C 1
ATOM 707 O O . PHE A 1 88 ? -2.766 5.422 8.953 1.00 98.50 88 PHE A O 1
ATOM 714 N N . ALA A 1 89 ? -2.180 4.576 6.960 1.00 97.31 89 ALA A N 1
ATOM 715 C CA . ALA A 1 89 ? -1.775 5.831 6.344 1.00 97.31 89 ALA A CA 1
ATOM 716 C C . ALA A 1 89 ? -2.646 6.099 5.115 1.00 97.31 89 ALA A C 1
ATOM 718 O O . ALA A 1 89 ? -2.708 5.266 4.205 1.00 97.31 89 ALA A O 1
ATOM 719 N N . MET A 1 90 ? -3.302 7.261 5.071 1.00 94.69 90 MET A N 1
ATOM 720 C CA . MET A 1 90 ? -4.169 7.635 3.952 1.00 94.69 90 MET A CA 1
ATOM 721 C C . MET A 1 90 ? -3.998 9.096 3.537 1.00 94.69 90 MET A C 1
ATOM 723 O O . MET A 1 90 ? -4.270 10.018 4.305 1.00 94.69 90 MET A O 1
ATOM 727 N N . TYR A 1 91 ? -3.607 9.314 2.284 1.00 91.12 91 TYR A N 1
ATOM 728 C CA . TYR A 1 91 ? -3.514 10.649 1.697 1.00 91.12 91 TYR A CA 1
ATOM 729 C C . TYR A 1 91 ? -4.851 11.396 1.731 1.00 91.12 91 TYR A C 1
ATOM 731 O O . TYR A 1 91 ? -4.979 12.430 2.384 1.00 91.12 91 TYR A O 1
ATOM 739 N N . SER A 1 92 ? -5.849 10.869 1.024 1.00 87.38 92 SER A N 1
ATOM 740 C CA . SER A 1 92 ? -7.128 11.540 0.832 1.00 87.38 92 SER A CA 1
ATOM 741 C C . SER A 1 92 ? -8.272 10.601 1.174 1.00 87.38 92 SER A C 1
ATOM 743 O O . SER A 1 92 ? -8.322 9.453 0.723 1.00 87.38 92 SER A O 1
ATOM 745 N N . LEU A 1 93 ? -9.164 11.125 2.003 1.00 88.75 93 LEU A N 1
ATOM 746 C CA . LEU A 1 93 ? -10.301 10.448 2.596 1.00 88.75 93 LEU A CA 1
ATOM 747 C C . LEU A 1 93 ? -11.513 11.389 2.587 1.00 88.75 93 LEU A C 1
ATOM 749 O O . LEU A 1 93 ? -11.414 12.507 3.102 1.00 88.75 93 LEU A O 1
ATOM 753 N N . SER A 1 94 ? -12.631 10.939 2.019 1.00 86.31 94 SER A N 1
ATOM 754 C CA . SER A 1 94 ? -13.955 11.530 2.167 1.00 86.31 94 SER A CA 1
ATOM 755 C C . SER A 1 94 ? -14.661 10.834 3.326 1.00 86.31 94 SER A C 1
ATOM 757 O O . SER A 1 94 ? -14.785 9.606 3.309 1.00 86.31 94 SER A O 1
ATOM 759 N N . PRO A 1 95 ? -15.104 11.587 4.343 1.00 83.69 95 PRO A N 1
ATOM 760 C CA . PRO A 1 95 ? -15.750 11.014 5.517 1.00 83.69 95 PRO A CA 1
ATOM 761 C C . PRO A 1 95 ? -17.154 10.469 5.226 1.00 83.69 95 PRO A C 1
ATOM 763 O O . PRO A 1 95 ? -17.696 9.759 6.066 1.00 83.69 95 PRO A O 1
ATOM 766 N N . ASP A 1 96 ? -17.742 10.806 4.076 1.00 82.19 96 ASP A N 1
ATOM 767 C CA . ASP A 1 96 ? -19.124 10.452 3.739 1.00 82.19 96 ASP A CA 1
ATOM 768 C C . ASP A 1 96 ? -19.208 9.177 2.867 1.00 82.19 96 ASP A C 1
ATOM 770 O O . ASP A 1 96 ? -20.286 8.626 2.651 1.00 82.19 96 ASP A O 1
ATOM 774 N N . ILE A 1 97 ? -18.060 8.650 2.421 1.00 84.75 97 ILE A N 1
ATOM 775 C CA . ILE A 1 97 ? -17.971 7.360 1.729 1.00 84.75 97 ILE A CA 1
ATOM 776 C C . ILE A 1 97 ? -18.170 6.222 2.727 1.00 84.75 97 ILE A C 1
ATOM 778 O O . ILE A 1 97 ? -17.384 6.054 3.663 1.00 84.75 97 ILE A O 1
ATOM 782 N N . CYS A 1 98 ? -19.170 5.393 2.460 1.00 87.31 98 CYS A N 1
ATOM 783 C CA . CYS A 1 98 ? -19.476 4.184 3.203 1.00 87.31 98 CYS A CA 1
ATOM 784 C C . CYS A 1 98 ? -19.158 2.939 2.369 1.00 87.31 98 CYS A C 1
ATOM 786 O O . CYS A 1 98 ? -19.310 2.916 1.147 1.00 87.31 98 CYS A O 1
ATOM 788 N N . PHE A 1 99 ? -18.746 1.884 3.058 1.00 86.56 99 PHE A N 1
ATOM 789 C CA . PHE A 1 99 ? -18.474 0.574 2.489 1.00 86.56 99 PHE A CA 1
ATOM 790 C C . PHE A 1 99 ? -19.477 -0.426 3.034 1.00 86.56 99 PHE A C 1
ATOM 792 O O . PHE A 1 99 ? -19.715 -0.455 4.243 1.00 86.56 99 PHE A O 1
ATOM 799 N N . TYR A 1 100 ? -20.031 -1.270 2.174 1.00 85.50 100 TYR A N 1
ATOM 800 C CA . TYR A 1 100 ? -20.780 -2.436 2.632 1.00 85.50 100 TYR A CA 1
ATOM 801 C C . TYR A 1 100 ? -19.812 -3.438 3.258 1.00 85.50 100 TYR A C 1
ATOM 803 O O . TYR A 1 100 ? -19.010 -4.052 2.559 1.00 85.50 100 TYR A O 1
ATOM 811 N N . PHE A 1 101 ? -19.866 -3.568 4.582 1.00 83.00 101 PHE A N 1
ATOM 812 C CA . PHE A 1 101 ? -18.890 -4.324 5.375 1.00 83.00 101 PHE A CA 1
ATOM 813 C C . PHE A 1 101 ? -19.455 -5.629 5.951 1.00 83.00 101 PHE A C 1
ATOM 815 O O . PHE A 1 101 ? -18.706 -6.391 6.560 1.00 83.00 101 PHE A O 1
ATOM 822 N N . ASP A 1 102 ? -20.763 -5.862 5.822 1.00 81.81 102 ASP A N 1
ATOM 823 C CA . ASP A 1 102 ? -21.402 -7.106 6.247 1.00 81.81 102 ASP A CA 1
ATOM 824 C C . ASP A 1 102 ? -21.203 -8.184 5.176 1.00 81.81 102 ASP A C 1
ATOM 826 O O . ASP A 1 102 ? -21.752 -8.078 4.082 1.00 81.81 102 ASP A O 1
ATOM 830 N N . GLU A 1 103 ? -20.424 -9.220 5.493 1.00 78.62 103 GLU A N 1
ATOM 831 C CA . GLU A 1 103 ? -20.129 -10.350 4.595 1.00 78.62 103 GLU A CA 1
ATOM 832 C C . GLU A 1 103 ? -21.388 -11.115 4.160 1.00 78.62 103 GLU A C 1
ATOM 834 O O . GLU A 1 103 ? -21.363 -11.815 3.146 1.00 78.62 103 GLU A O 1
ATOM 839 N N . ALA A 1 104 ? -22.490 -10.995 4.907 1.00 82.38 104 ALA A N 1
ATOM 840 C CA . ALA A 1 104 ? -23.773 -11.580 4.537 1.00 82.38 104 ALA A CA 1
ATOM 841 C C . ALA A 1 104 ? -24.581 -10.705 3.559 1.00 82.38 104 ALA A C 1
ATOM 843 O O . ALA A 1 104 ? -25.539 -11.198 2.954 1.00 82.38 104 ALA A O 1
ATOM 844 N N . ASP A 1 105 ? -24.238 -9.422 3.397 1.00 82.88 105 ASP A N 1
ATOM 845 C CA . ASP A 1 105 ? -24.952 -8.521 2.496 1.00 82.88 105 ASP A CA 1
ATOM 846 C C . ASP A 1 105 ? -24.538 -8.780 1.034 1.00 82.88 105 ASP A C 1
ATOM 848 O O . ASP A 1 105 ? -23.345 -8.828 0.719 1.00 82.88 105 ASP A O 1
ATOM 852 N N . PRO A 1 106 ? -25.496 -8.901 0.092 1.00 81.75 106 PRO A N 1
ATOM 853 C CA . PRO A 1 106 ? -25.183 -9.035 -1.324 1.00 81.75 106 PRO A CA 1
ATOM 854 C C . PRO A 1 106 ? -24.396 -7.867 -1.933 1.00 81.75 106 PRO A C 1
ATOM 856 O O . PRO A 1 106 ? -23.985 -7.959 -3.079 1.00 81.75 106 PRO A O 1
ATOM 859 N N . LYS A 1 107 ? -24.219 -6.763 -1.220 1.00 82.31 107 LYS A N 1
ATOM 860 C CA . LYS A 1 107 ? -23.427 -5.623 -1.672 1.00 82.31 107 LYS A CA 1
ATOM 861 C C . LYS A 1 107 ? -22.067 -5.536 -0.984 1.00 82.31 107 LYS A C 1
ATOM 863 O O . LYS A 1 107 ? -21.400 -4.521 -1.125 1.00 82.31 107 LYS A O 1
ATOM 868 N N . TYR A 1 108 ? -21.648 -6.546 -0.215 1.00 81.62 108 TYR A N 1
ATOM 869 C CA . TYR A 1 108 ? -20.320 -6.580 0.406 1.00 81.62 108 TYR A CA 1
ATOM 870 C C . TYR A 1 108 ? -19.221 -6.234 -0.605 1.00 81.62 108 TYR A C 1
ATOM 872 O O . TYR A 1 108 ? -19.136 -6.869 -1.654 1.00 81.62 108 TYR A O 1
ATOM 880 N N . GLY A 1 109 ? -18.387 -5.243 -0.289 1.00 76.25 109 GLY A N 1
ATOM 881 C CA . GLY A 1 109 ? -17.357 -4.752 -1.210 1.00 76.25 109 GLY A CA 1
ATOM 882 C C . GLY A 1 109 ? -17.704 -3.475 -1.969 1.00 76.25 109 GLY A C 1
ATOM 883 O O . GLY A 1 109 ? -16.806 -2.782 -2.463 1.00 76.25 109 GLY A O 1
ATOM 884 N N . GLU A 1 110 ? -18.986 -3.116 -2.006 1.00 80.56 110 GLU A N 1
ATOM 885 C CA . GLU A 1 110 ? -19.467 -1.926 -2.693 1.00 80.56 110 GLU A CA 1
ATOM 886 C C . GLU A 1 110 ? -19.216 -0.647 -1.891 1.00 80.56 110 GLU A C 1
ATOM 888 O O . GLU A 1 110 ? -19.208 -0.626 -0.654 1.00 80.56 110 GLU A O 1
ATOM 893 N N . ILE A 1 111 ? -19.077 0.455 -2.629 1.00 80.06 111 ILE A N 1
ATOM 894 C CA . ILE A 1 111 ? -19.056 1.810 -2.082 1.00 80.06 111 ILE A CA 1
ATOM 895 C C . ILE A 1 111 ? -20.424 2.463 -2.279 1.00 80.06 111 ILE A C 1
ATOM 897 O O . ILE A 1 111 ? -21.009 2.401 -3.358 1.00 80.06 111 ILE A O 1
ATOM 901 N N . THR A 1 112 ? -20.899 3.164 -1.256 1.00 80.56 112 THR A N 1
ATOM 902 C CA . THR A 1 112 ? -22.090 4.015 -1.305 1.00 80.56 112 THR A CA 1
ATOM 903 C C . THR A 1 112 ? -21.855 5.296 -0.506 1.00 80.56 112 THR A C 1
ATOM 905 O O . THR A 1 112 ? -20.959 5.350 0.330 1.00 80.56 112 THR A O 1
ATOM 908 N N . SER A 1 113 ? -22.652 6.337 -0.733 1.00 78.62 113 SER A N 1
ATOM 909 C CA . SER A 1 113 ? -22.714 7.486 0.184 1.00 78.62 113 SER A CA 1
ATOM 910 C C . SER A 1 113 ? -23.818 7.331 1.238 1.00 78.62 113 SER A C 1
ATOM 912 O O . SER A 1 113 ? -24.002 8.201 2.086 1.00 78.62 113 SER A O 1
ATOM 914 N N . GLU A 1 114 ? -24.642 6.289 1.127 1.00 83.88 114 GLU A N 1
ATOM 915 C CA . GLU A 1 114 ? -25.766 6.061 2.028 1.00 83.88 114 GLU A CA 1
ATOM 916 C C . GLU A 1 114 ? -25.297 5.279 3.253 1.00 83.88 114 GLU A C 1
ATOM 918 O O . GLU A 1 114 ? -24.887 4.125 3.142 1.00 83.88 114 GLU A O 1
ATOM 923 N N . ALA A 1 115 ? -25.403 5.897 4.428 1.00 84.94 115 ALA A N 1
ATOM 924 C CA . ALA A 1 115 ? -25.204 5.212 5.696 1.00 84.94 115 ALA A CA 1
ATOM 925 C C . ALA A 1 115 ? -26.444 4.365 6.029 1.00 84.94 115 ALA A C 1
ATOM 927 O O . ALA A 1 115 ? -27.481 4.878 6.455 1.00 84.94 115 ALA A O 1
ATOM 928 N N . ILE A 1 116 ? -26.334 3.054 5.830 1.00 88.31 116 ILE A N 1
ATOM 929 C CA . ILE A 1 116 ? -27.357 2.060 6.136 1.00 88.31 116 ILE A CA 1
ATOM 930 C C . ILE A 1 116 ? -26.948 1.305 7.414 1.00 88.31 116 ILE A C 1
ATOM 932 O O . ILE A 1 116 ? -25.988 0.524 7.385 1.00 88.31 116 ILE A O 1
ATOM 936 N N . PRO A 1 117 ? -27.671 1.490 8.538 1.00 86.50 117 PRO A N 1
ATOM 937 C CA . PRO A 1 117 ? -27.330 0.870 9.814 1.00 86.50 117 PRO A CA 1
ATOM 938 C C . PRO A 1 117 ? -27.149 -0.646 9.712 1.00 86.50 117 PRO A C 1
ATOM 940 O O . PRO A 1 117 ? -28.012 -1.355 9.196 1.00 86.50 117 PRO A O 1
ATOM 943 N N . GLY A 1 118 ? -26.018 -1.136 10.220 1.00 83.00 118 GLY A N 1
ATOM 944 C CA . GLY A 1 118 ? -25.688 -2.563 10.251 1.00 83.00 118 GLY A CA 1
ATOM 945 C C . GLY A 1 118 ? -25.262 -3.169 8.912 1.00 83.00 118 GLY A C 1
ATOM 946 O O . GLY A 1 118 ? -24.911 -4.340 8.898 1.00 83.00 118 GLY A O 1
ATOM 947 N N . LYS A 1 119 ? -25.268 -2.401 7.815 1.00 85.62 119 LYS A N 1
ATOM 948 C CA . LYS A 1 119 ? -24.894 -2.879 6.472 1.00 85.62 119 LYS A CA 1
ATOM 949 C C . LYS A 1 119 ? -23.671 -2.167 5.922 1.00 85.62 119 LYS A C 1
ATOM 951 O O . LYS A 1 119 ? -22.798 -2.794 5.327 1.00 85.62 119 LYS A O 1
ATOM 956 N N . THR A 1 120 ? -23.606 -0.856 6.132 1.00 88.25 120 THR A N 1
ATOM 957 C CA . THR A 1 120 ? -22.523 -0.014 5.632 1.00 88.25 120 THR A CA 1
ATOM 958 C C . THR A 1 120 ? -21.841 0.719 6.773 1.00 88.25 120 THR A C 1
ATOM 960 O O . THR A 1 120 ? -22.496 1.089 7.744 1.00 88.25 120 THR A O 1
ATOM 963 N N . GLU A 1 121 ? -20.554 0.989 6.625 1.00 88.75 121 GLU A N 1
ATOM 964 C CA . GLU A 1 121 ? -19.764 1.745 7.592 1.00 88.75 121 GLU A CA 1
ATOM 965 C C . GLU A 1 121 ? -18.743 2.590 6.828 1.00 88.75 121 GLU A C 1
ATOM 967 O O . GLU A 1 121 ? -18.179 2.134 5.827 1.00 88.75 121 GLU A O 1
ATOM 972 N N . ASN A 1 122 ? -18.514 3.832 7.255 1.00 89.62 122 ASN A N 1
ATOM 973 C CA . ASN A 1 122 ? -17.396 4.600 6.708 1.00 89.62 122 ASN A CA 1
ATOM 974 C C . ASN A 1 122 ? -16.075 4.158 7.354 1.00 89.62 122 ASN A C 1
ATOM 976 O O . ASN A 1 122 ? -16.032 3.575 8.435 1.00 89.62 122 ASN A O 1
ATOM 980 N N . ILE A 1 123 ? -14.959 4.465 6.699 1.00 91.56 123 ILE A N 1
ATOM 981 C CA . ILE A 1 123 ? -13.638 4.019 7.164 1.00 91.56 123 ILE A CA 1
ATOM 982 C C . ILE A 1 123 ? -13.277 4.558 8.564 1.00 91.56 123 ILE A C 1
ATOM 984 O O . ILE A 1 123 ? -12.548 3.902 9.303 1.00 91.56 123 ILE A O 1
ATOM 988 N N . LEU A 1 124 ? -13.787 5.734 8.951 1.00 93.44 124 LEU A N 1
ATOM 989 C CA . LEU A 1 124 ? -13.538 6.326 10.269 1.00 93.44 124 LEU A CA 1
ATOM 990 C C . LEU A 1 124 ? -14.269 5.541 11.363 1.00 93.44 124 LEU A C 1
ATOM 992 O O . LEU A 1 124 ? -13.678 5.203 12.387 1.00 93.44 124 LEU A O 1
ATOM 996 N N . GLU A 1 125 ? -15.526 5.190 11.114 1.00 92.81 125 GLU A N 1
ATOM 997 C CA . GLU A 1 125 ? -16.329 4.320 11.969 1.00 92.81 125 GLU A CA 1
ATOM 998 C C . GLU A 1 125 ? -15.709 2.923 12.078 1.00 92.81 125 GLU A C 1
ATOM 1000 O O . GLU A 1 125 ? -15.605 2.410 13.191 1.00 92.81 125 GLU A O 1
ATOM 1005 N N . SER A 1 126 ? -15.172 2.356 10.990 1.00 94.25 126 SER A N 1
ATOM 1006 C CA . SER A 1 126 ? -14.443 1.079 11.045 1.00 94.25 126 SER A CA 1
ATOM 1007 C C . SER A 1 126 ? -13.228 1.141 11.974 1.00 94.25 126 SER A C 1
ATOM 1009 O O . SER A 1 126 ? -13.043 0.248 12.804 1.00 94.25 126 SER A O 1
ATOM 1011 N N . LEU A 1 127 ? -12.430 2.212 11.913 1.00 96.81 127 LEU A N 1
ATOM 1012 C CA . LEU A 1 127 ? -11.298 2.421 12.826 1.00 96.81 127 LEU A CA 1
ATOM 1013 C C . LEU A 1 127 ? -11.762 2.548 14.287 1.00 96.81 127 LEU A C 1
ATOM 1015 O O . LEU A 1 127 ? -11.174 1.944 15.186 1.00 96.81 127 LEU A O 1
ATOM 1019 N N . VAL A 1 128 ? -12.841 3.292 14.540 1.00 96.69 128 VAL A N 1
ATOM 1020 C CA . VAL A 1 128 ? -13.433 3.426 15.882 1.00 96.69 128 VAL A CA 1
ATOM 1021 C C . VAL A 1 128 ? -13.962 2.080 16.382 1.00 96.69 128 VAL A C 1
ATOM 1023 O O . VAL A 1 128 ? -13.730 1.715 17.537 1.00 96.69 128 VAL A O 1
ATOM 1026 N N . ARG A 1 129 ? -14.625 1.297 15.527 1.00 95.69 129 ARG A N 1
ATOM 1027 C CA . ARG A 1 129 ? -15.136 -0.040 15.849 1.00 95.69 129 ARG A CA 1
ATOM 1028 C C . ARG A 1 129 ? -14.015 -0.988 16.257 1.00 95.69 129 ARG A C 1
ATOM 1030 O O . ARG A 1 129 ? -14.197 -1.726 17.228 1.00 95.69 129 ARG A O 1
ATOM 1037 N N . LEU A 1 130 ? -12.864 -0.952 15.583 1.00 97.69 130 LEU A N 1
ATOM 1038 C CA . LEU A 1 130 ? -11.672 -1.696 16.003 1.00 97.69 130 LEU A CA 1
ATOM 1039 C C . LEU A 1 130 ? -11.268 -1.338 17.436 1.00 97.69 130 LEU A C 1
ATOM 1041 O O . LEU A 1 130 ? -11.184 -2.219 18.296 1.00 97.69 130 LEU A O 1
ATOM 1045 N N . ALA A 1 131 ? -11.088 -0.045 17.705 1.00 98.25 131 ALA A N 1
ATOM 1046 C CA . ALA A 1 131 ? -10.665 0.450 19.010 1.00 98.25 131 ALA A CA 1
ATOM 1047 C C . ALA A 1 131 ? -11.661 0.095 20.121 1.00 98.25 131 ALA A C 1
ATOM 1049 O O . ALA A 1 131 ? -11.271 -0.442 21.159 1.00 98.25 131 ALA A O 1
ATOM 1050 N N . LYS A 1 132 ? -12.969 0.262 19.876 1.00 97.50 132 LYS A N 1
ATOM 1051 C CA . LYS A 1 132 ? -14.024 -0.142 20.823 1.00 97.50 132 LYS A CA 1
ATOM 1052 C C . LYS A 1 132 ? -13.961 -1.629 21.176 1.00 97.50 132 LYS A C 1
ATOM 1054 O O . LYS A 1 132 ? -14.412 -2.010 22.253 1.00 97.50 132 LYS A O 1
ATOM 1059 N N . ASN A 1 133 ? -13.397 -2.465 20.309 1.00 97.56 133 ASN A N 1
ATOM 1060 C CA . ASN A 1 133 ? -13.259 -3.904 20.513 1.00 97.56 133 ASN A CA 1
ATOM 1061 C C . ASN A 1 133 ? -11.836 -4.335 20.923 1.00 97.56 133 ASN A C 1
ATOM 1063 O O . ASN A 1 133 ? -11.500 -5.515 20.830 1.00 97.56 133 ASN A O 1
ATOM 1067 N N . GLY A 1 134 ? -11.001 -3.415 21.416 1.00 97.62 134 GLY A N 1
ATOM 1068 C CA . GLY A 1 134 ? -9.713 -3.765 22.022 1.00 97.62 134 GLY A CA 1
ATOM 1069 C C . GLY A 1 134 ? -8.545 -3.907 21.041 1.00 97.62 134 GLY A C 1
ATOM 1070 O O . GLY A 1 134 ? -7.489 -4.393 21.447 1.00 97.62 134 GLY A O 1
ATOM 1071 N N . VAL A 1 135 ? -8.717 -3.517 19.775 1.00 98.69 135 VAL A N 1
ATOM 1072 C CA . VAL A 1 135 ? -7.624 -3.418 18.795 1.00 98.69 135 VAL A CA 1
ATOM 1073 C C . VAL A 1 135 ? -6.938 -2.063 18.958 1.00 98.69 135 VAL A C 1
ATOM 1075 O O . VAL A 1 135 ? -7.611 -1.038 19.048 1.00 98.69 135 VAL A O 1
ATOM 1078 N N . LYS A 1 136 ? -5.605 -2.037 18.968 1.00 98.62 136 LYS A N 1
ATOM 1079 C CA . LYS A 1 136 ? -4.837 -0.791 18.932 1.00 98.62 136 LYS A CA 1
ATOM 1080 C C . LYS A 1 136 ? -4.783 -0.272 17.496 1.00 98.62 136 LYS A C 1
ATOM 1082 O O . LYS A 1 136 ? -4.390 -0.998 16.588 1.00 98.62 136 LYS A O 1
ATOM 1087 N N . VAL A 1 137 ? -5.163 0.978 17.294 1.00 98.75 137 VAL A N 1
ATOM 1088 C CA . VAL A 1 137 ? -5.270 1.632 15.994 1.00 98.75 137 VAL A CA 1
ATOM 1089 C C . VAL A 1 137 ? -4.387 2.873 15.987 1.00 98.75 137 VAL A C 1
ATOM 1091 O O . VAL A 1 137 ? -4.533 3.751 16.833 1.00 98.75 137 VAL A O 1
ATOM 1094 N N . GLU A 1 138 ? -3.487 2.961 15.014 1.00 98.62 138 GLU A N 1
ATOM 1095 C CA . GLU A 1 138 ? -2.689 4.158 14.754 1.00 98.62 138 GLU A CA 1
ATOM 1096 C C . GLU A 1 138 ? -3.030 4.661 13.347 1.00 98.62 138 GLU A C 1
ATOM 1098 O O . GLU A 1 138 ? -2.816 3.955 12.363 1.00 98.62 138 GLU A O 1
ATOM 1103 N N . PHE A 1 139 ? -3.601 5.859 13.242 1.00 98.12 139 PHE A N 1
ATOM 1104 C CA . PHE A 1 139 ? -4.093 6.404 11.980 1.00 98.12 139 PHE A CA 1
ATOM 1105 C C . PHE A 1 139 ? -3.426 7.743 11.656 1.00 98.12 139 PHE A C 1
ATOM 1107 O O . PHE A 1 139 ? -3.578 8.719 12.394 1.00 98.12 139 PHE A O 1
ATOM 1114 N N . VAL A 1 140 ? -2.719 7.807 10.527 1.00 97.56 140 VAL A N 1
ATOM 1115 C CA . VAL A 1 140 ? -2.143 9.039 9.977 1.00 97.56 140 VAL A CA 1
ATOM 1116 C C . VAL A 1 140 ? -2.851 9.411 8.677 1.00 97.56 140 VAL A C 1
ATOM 1118 O O . VAL A 1 140 ? -2.955 8.608 7.749 1.00 97.56 140 VAL A O 1
ATOM 1121 N N . VAL A 1 141 ? -3.312 10.654 8.572 1.00 95.56 141 VAL A N 1
ATOM 1122 C CA . VAL A 1 141 ? -4.045 11.138 7.392 1.00 95.56 141 VAL A CA 1
ATOM 1123 C C . VAL A 1 141 ? -3.594 12.538 6.999 1.00 95.56 141 VAL A C 1
ATOM 1125 O O . VAL A 1 141 ? -3.172 13.309 7.858 1.00 95.56 141 VAL A O 1
ATOM 1128 N N . GLN A 1 142 ? -3.754 12.921 5.732 1.00 92.12 142 GLN A N 1
ATOM 1129 C CA . GLN A 1 142 ? -3.651 14.333 5.340 1.00 92.12 142 GLN A CA 1
ATOM 1130 C C . GLN A 1 142 ? -5.016 15.045 5.295 1.00 92.12 142 GLN A C 1
ATOM 1132 O O . GLN A 1 142 ? -5.101 16.220 5.664 1.00 92.12 142 GLN A O 1
ATOM 1137 N N . SER A 1 143 ? -6.093 14.352 4.897 1.00 89.88 143 SER A N 1
ATOM 1138 C CA . SER A 1 143 ? -7.465 14.888 4.931 1.00 89.88 143 SER A CA 1
ATOM 1139 C C . SER A 1 143 ? -7.860 15.459 6.296 1.00 89.88 143 SER A C 1
ATOM 1141 O O . SER A 1 143 ? -7.563 14.897 7.349 1.00 89.88 143 SER A O 1
ATOM 1143 N N . ASN A 1 144 ? -8.613 16.560 6.296 1.00 89.75 144 ASN A N 1
ATOM 1144 C CA . ASN A 1 144 ? -9.158 17.104 7.536 1.00 89.75 144 ASN A CA 1
ATOM 1145 C C . ASN A 1 144 ? -10.394 16.313 7.989 1.00 89.75 144 ASN A C 1
ATOM 1147 O O . ASN A 1 144 ? -11.509 16.614 7.575 1.00 89.75 144 ASN A O 1
ATOM 1151 N N . VAL A 1 145 ? -10.186 15.323 8.856 1.00 90.50 145 VAL A N 1
ATOM 1152 C CA . VAL A 1 145 ? -11.261 14.491 9.433 1.00 90.50 145 VAL A CA 1
ATOM 1153 C C . VAL A 1 145 ? -11.453 14.724 10.933 1.00 90.50 145 VAL A C 1
ATOM 1155 O O . VAL A 1 145 ? -12.233 14.025 11.572 1.00 90.50 145 VAL A O 1
ATOM 1158 N N . THR A 1 146 ? -10.764 15.717 11.505 1.00 90.38 146 THR A N 1
ATOM 1159 C CA . THR A 1 146 ? -10.723 15.969 12.952 1.00 90.38 146 THR A CA 1
ATOM 1160 C C . THR A 1 146 ? -12.123 16.107 13.552 1.00 90.38 146 THR A C 1
ATOM 1162 O O . THR A 1 146 ? -12.473 15.344 14.445 1.00 90.38 146 THR A O 1
ATOM 1165 N N . ALA A 1 147 ? -12.967 16.979 12.990 1.00 91.00 147 ALA A N 1
ATOM 1166 C CA . ALA A 1 147 ? -14.324 17.211 13.496 1.00 91.00 147 ALA A CA 1
ATOM 1167 C C . ALA A 1 147 ? -15.233 15.965 13.435 1.00 91.00 147 ALA A C 1
ATOM 1169 O O . ALA A 1 147 ? -16.193 15.868 14.193 1.00 91.00 147 ALA A O 1
ATOM 1170 N N . LYS A 1 148 ? -14.944 15.012 12.536 1.00 90.31 148 LYS A N 1
ATOM 1171 C CA . LYS A 1 148 ? -15.679 13.741 12.426 1.00 90.31 148 LYS A CA 1
ATOM 1172 C C . LYS A 1 148 ? -15.158 12.695 13.416 1.00 90.31 148 LYS A C 1
ATOM 1174 O O . LYS A 1 148 ? -15.935 11.871 13.873 1.00 90.31 148 LYS A O 1
ATOM 1179 N N . MET A 1 149 ? -13.868 12.732 13.755 1.00 92.00 149 MET A N 1
ATOM 1180 C CA . MET A 1 149 ? -13.241 11.789 14.689 1.00 92.00 149 MET A CA 1
ATOM 1181 C C . MET A 1 149 ? -13.431 12.172 16.160 1.00 92.00 149 MET A C 1
ATOM 1183 O O . MET A 1 149 ? -13.624 11.290 16.993 1.00 92.00 149 MET A O 1
ATOM 1187 N N . GLU A 1 150 ? -13.382 13.466 16.486 1.00 91.75 150 GLU A N 1
ATOM 1188 C CA . GLU A 1 150 ? -13.443 13.977 17.865 1.00 91.75 150 GLU A CA 1
ATOM 1189 C C . GLU A 1 150 ? -14.606 13.424 18.709 1.00 91.75 150 GLU A C 1
ATOM 1191 O O . GLU A 1 150 ? -14.342 13.025 19.848 1.00 91.75 150 GLU A O 1
ATOM 1196 N N . PRO A 1 151 ? -15.853 13.320 18.197 1.00 93.00 151 PRO A N 1
ATOM 1197 C CA . PRO A 1 151 ? -16.968 12.787 18.979 1.00 93.00 151 PRO A CA 1
ATOM 1198 C C . PRO A 1 151 ? -16.732 11.357 19.478 1.00 93.00 151 PRO A C 1
ATOM 1200 O O . PRO A 1 151 ? -17.126 11.020 20.594 1.00 93.00 151 PRO A O 1
ATOM 1203 N N . TYR A 1 152 ? -16.037 10.534 18.688 1.00 94.56 152 TYR A N 1
ATOM 1204 C CA . TYR A 1 152 ? -15.806 9.127 19.000 1.00 94.56 152 TYR A CA 1
ATOM 1205 C C . TYR A 1 152 ? -14.716 8.914 20.051 1.00 94.56 152 TYR A C 1
ATOM 1207 O O . TYR A 1 152 ? -14.766 7.938 20.796 1.00 94.56 152 TYR A O 1
ATOM 1215 N N . LEU A 1 153 ? -13.731 9.813 20.147 1.00 94.12 153 LEU A N 1
ATOM 1216 C CA . LEU A 1 153 ? -12.559 9.625 21.015 1.00 94.12 153 LEU A CA 1
ATOM 1217 C C . LEU A 1 153 ? -12.924 9.541 22.505 1.00 94.12 153 LEU A C 1
ATOM 1219 O O . LEU A 1 153 ? -12.243 8.858 23.272 1.00 94.12 153 LEU A O 1
ATOM 1223 N N . GLY A 1 154 ? -14.001 10.217 22.912 1.00 94.19 154 GLY A N 1
ATOM 1224 C CA . GLY A 1 154 ? -14.502 10.203 24.287 1.00 94.19 154 GLY A CA 1
ATOM 1225 C C . GLY A 1 154 ? -15.351 8.981 24.648 1.00 94.19 154 GLY A C 1
ATOM 1226 O O . GLY A 1 154 ? -15.627 8.777 25.834 1.00 94.19 154 GLY A O 1
ATOM 1227 N N . GLU A 1 155 ? -15.769 8.181 23.664 1.00 96.44 155 GLU A N 1
ATOM 1228 C CA . GLU A 1 155 ? -16.627 7.019 23.890 1.00 96.44 155 GLU A CA 1
ATOM 1229 C C . GLU A 1 155 ? -15.912 5.915 24.671 1.00 96.44 155 GLU A C 1
ATOM 1231 O O . GLU A 1 155 ? -14.691 5.768 24.618 1.00 96.44 155 GLU A O 1
ATOM 1236 N N . ARG A 1 156 ? -16.692 5.104 25.392 1.00 97.31 156 ARG A N 1
ATOM 1237 C CA . ARG A 1 156 ? -16.184 3.922 26.093 1.00 97.31 156 ARG A CA 1
ATOM 1238 C C . ARG A 1 156 ? -15.985 2.755 25.136 1.00 97.31 156 ARG A C 1
ATOM 1240 O O . ARG A 1 156 ? -16.798 2.529 24.234 1.00 97.31 156 ARG A O 1
ATOM 1247 N N . CYS A 1 157 ? -14.931 1.985 25.376 1.00 96.81 157 CYS A N 1
ATOM 1248 C CA . CYS A 1 157 ? -14.724 0.731 24.669 1.00 96.81 157 CYS A CA 1
ATOM 1249 C C . CYS A 1 157 ? -15.735 -0.324 25.141 1.00 96.81 157 CYS A C 1
ATOM 1251 O O . CYS A 1 157 ? -16.113 -0.378 26.308 1.00 96.81 157 CYS A O 1
ATOM 1253 N N . ILE A 1 158 ? -16.168 -1.174 24.211 1.00 94.62 158 ILE A N 1
ATOM 1254 C CA . ILE A 1 158 ? -17.085 -2.292 24.463 1.00 94.62 158 ILE A CA 1
ATOM 1255 C C . ILE A 1 158 ? -16.330 -3.435 25.144 1.00 94.62 158 ILE A C 1
ATOM 1257 O O . ILE A 1 158 ? -16.816 -3.999 26.119 1.00 94.62 158 ILE A O 1
ATOM 1261 N N . ALA A 1 159 ? -15.135 -3.761 24.643 1.00 92.44 159 ALA A N 1
ATOM 1262 C CA . ALA A 1 159 ? -14.319 -4.851 25.179 1.00 92.44 159 ALA A CA 1
ATOM 1263 C C . ALA A 1 159 ? -13.738 -4.541 26.570 1.00 92.44 159 ALA A C 1
ATOM 1265 O O . ALA A 1 159 ? -13.440 -5.459 27.327 1.00 92.44 159 ALA A O 1
ATOM 1266 N N . ASP A 1 160 ? -13.574 -3.258 26.899 1.00 93.44 160 ASP A N 1
ATOM 1267 C CA . ASP A 1 160 ? -13.050 -2.794 28.184 1.00 93.44 160 ASP A CA 1
ATOM 1268 C C . ASP A 1 160 ? -13.661 -1.424 28.537 1.00 93.44 160 ASP A C 1
ATOM 1270 O O . ASP A 1 160 ? -13.127 -0.388 28.130 1.00 93.44 160 ASP A O 1
ATOM 1274 N N . PRO A 1 161 ? -14.778 -1.386 29.287 1.00 94.31 161 PRO A N 1
ATOM 1275 C CA . PRO A 1 161 ? -15.453 -0.139 29.649 1.00 94.31 161 PRO A CA 1
ATOM 1276 C C . PRO A 1 161 ? -14.613 0.832 30.494 1.00 94.31 161 PRO A C 1
ATOM 1278 O O . PRO A 1 161 ? -14.986 2.003 30.621 1.00 94.31 161 PRO A O 1
ATOM 1281 N N . ALA A 1 162 ? -13.493 0.387 31.082 1.00 96.38 162 ALA A N 1
ATOM 1282 C CA . ALA A 1 162 ? -12.577 1.280 31.790 1.00 96.38 162 ALA A CA 1
ATOM 1283 C C . ALA A 1 162 ? -11.808 2.187 30.816 1.00 96.38 162 ALA A C 1
ATOM 1285 O O . ALA A 1 162 ? -11.479 3.325 31.166 1.00 96.38 162 ALA A O 1
ATOM 1286 N N . LYS A 1 163 ? -11.596 1.719 29.582 1.00 96.81 163 LYS A N 1
ATOM 1287 C CA . LYS A 1 163 ? -10.906 2.448 28.520 1.00 96.81 163 LYS A CA 1
ATOM 1288 C C . LYS A 1 163 ? -11.856 3.307 27.695 1.00 96.81 163 LYS A C 1
ATOM 1290 O O . LYS A 1 163 ? -13.052 3.029 27.550 1.00 96.81 163 LYS A O 1
ATOM 1295 N N . LYS A 1 164 ? -11.305 4.379 27.149 1.00 97.62 164 LYS A N 1
ATOM 1296 C CA . LYS A 1 164 ? -11.909 5.187 26.094 1.00 97.62 164 LYS A CA 1
ATOM 1297 C C . LYS A 1 164 ? -11.354 4.776 24.738 1.00 97.62 164 LYS A C 1
ATOM 1299 O O . LYS A 1 164 ? -10.265 4.211 24.653 1.00 97.62 164 LYS A O 1
ATOM 1304 N N . VAL A 1 165 ? -12.062 5.132 23.671 1.00 97.94 165 VAL A N 1
ATOM 1305 C CA . VAL A 1 165 ? -11.568 4.975 22.296 1.00 97.94 165 VAL A CA 1
ATOM 1306 C C . VAL A 1 165 ? -10.200 5.638 22.136 1.00 97.94 165 VAL A C 1
ATOM 1308 O O . VAL A 1 165 ? -9.315 5.032 21.542 1.00 97.94 165 VAL A O 1
ATOM 1311 N N . SER A 1 166 ? -9.976 6.811 22.738 1.00 97.31 166 SER A N 1
ATOM 1312 C CA . SER A 1 166 ? -8.680 7.506 22.723 1.00 97.31 166 SER A CA 1
ATOM 1313 C C . SER A 1 166 ? -7.507 6.723 23.327 1.00 97.31 166 SER A C 1
ATOM 1315 O O . SER A 1 166 ? -6.360 7.046 23.035 1.00 97.31 166 SER A O 1
ATOM 1317 N N . ASP A 1 167 ? -7.764 5.717 24.168 1.00 97.88 167 ASP A N 1
ATOM 1318 C CA . ASP A 1 167 ? -6.702 4.893 24.767 1.00 97.88 167 ASP A CA 1
ATOM 1319 C C . ASP A 1 167 ? -6.176 3.836 23.784 1.00 97.88 167 ASP A C 1
ATOM 1321 O O . ASP A 1 167 ? -5.105 3.264 23.989 1.00 97.88 167 ASP A O 1
ATOM 1325 N N . LEU A 1 168 ? -6.942 3.553 22.726 1.00 98.19 168 LEU A N 1
ATOM 1326 C CA . LEU A 1 168 ? -6.643 2.523 21.735 1.00 98.19 168 LEU A CA 1
ATOM 1327 C C . LEU A 1 168 ? -6.554 3.065 20.310 1.00 98.19 168 LEU A C 1
ATOM 1329 O O . LEU A 1 168 ? -5.907 2.427 19.492 1.00 98.19 168 LEU A O 1
ATOM 1333 N N . LEU A 1 169 ? -7.154 4.216 20.010 1.00 98.31 169 LEU A N 1
ATOM 1334 C CA . LEU A 1 169 ? -7.083 4.883 18.716 1.00 98.31 169 LEU A CA 1
ATOM 1335 C C . LEU A 1 169 ? -6.293 6.179 18.842 1.00 98.31 169 LEU A C 1
ATOM 1337 O O . LEU A 1 169 ? -6.748 7.140 19.465 1.00 98.31 169 LEU A O 1
ATOM 1341 N N . THR A 1 170 ? -5.143 6.227 18.179 1.00 96.75 170 THR A N 1
ATOM 1342 C CA . THR A 1 170 ? -4.425 7.474 17.929 1.00 96.75 170 THR A CA 1
ATOM 1343 C C . THR A 1 170 ? -4.696 7.934 16.506 1.00 96.75 170 THR A C 1
ATOM 1345 O O . THR A 1 170 ? -4.619 7.165 15.549 1.00 96.75 170 THR A O 1
ATOM 1348 N N . PHE A 1 171 ? -5.031 9.212 16.364 1.00 94.25 171 PHE A N 1
ATOM 1349 C CA . PHE A 1 171 ? -5.245 9.849 15.075 1.00 94.25 171 PHE A CA 1
ATOM 1350 C C . PHE A 1 171 ? -4.324 11.059 14.945 1.00 94.25 171 PHE A C 1
ATOM 1352 O O . PHE A 1 171 ? -4.278 11.903 15.838 1.00 94.25 171 PHE A O 1
ATOM 1359 N N . SER A 1 172 ? -3.576 11.146 13.848 1.00 94.62 172 SER A N 1
ATOM 1360 C CA . SER A 1 172 ? -2.657 12.249 13.571 1.00 94.62 172 SER A CA 1
ATOM 1361 C C . SER A 1 172 ? -2.900 12.814 12.176 1.00 94.62 172 SER A C 1
ATOM 1363 O O . SER A 1 172 ? -2.836 12.104 11.171 1.00 94.62 172 SER A O 1
ATOM 1365 N N . ARG A 1 173 ? -3.164 14.121 12.111 1.00 94.88 173 ARG A N 1
ATOM 1366 C CA . ARG A 1 173 ? -3.350 14.843 10.852 1.00 94.88 173 ARG A CA 1
ATOM 1367 C C . ARG A 1 173 ? -2.045 15.492 10.418 1.00 94.88 173 ARG A C 1
ATOM 1369 O O . ARG A 1 173 ? -1.490 16.294 11.159 1.00 94.88 173 ARG A O 1
ATOM 1376 N N . VAL A 1 174 ? -1.620 15.207 9.194 1.00 94.44 174 VAL A N 1
ATOM 1377 C CA . VAL A 1 174 ? -0.496 15.866 8.529 1.00 94.44 174 VAL A CA 1
ATOM 1378 C C . VAL A 1 174 ? -0.869 17.303 8.142 1.00 94.44 174 VAL A C 1
ATOM 1380 O O . VAL A 1 174 ? -1.853 17.536 7.440 1.00 94.44 174 VAL A O 1
ATOM 1383 N N . MET A 1 175 ? -0.048 18.258 8.578 1.00 92.25 175 MET A N 1
ATOM 1384 C CA . MET A 1 175 ? -0.227 19.711 8.461 1.00 92.25 175 MET A CA 1
ATOM 1385 C C . MET A 1 175 ? 0.907 20.381 7.664 1.00 92.25 175 MET A C 1
ATOM 1387 O O . MET A 1 175 ? 1.245 21.536 7.897 1.00 92.25 175 MET A O 1
ATOM 1391 N N . TRP A 1 176 ? 1.526 19.654 6.733 1.00 87.38 176 TRP A N 1
ATOM 1392 C CA . TRP A 1 176 ? 2.674 20.130 5.948 1.00 87.38 176 TRP A CA 1
ATOM 1393 C C . TRP A 1 176 ? 2.329 21.213 4.919 1.00 87.38 176 TRP A C 1
ATOM 1395 O O . TRP A 1 176 ? 3.174 22.050 4.619 1.00 87.38 176 TRP A O 1
ATOM 1405 N N . GLY A 1 177 ? 1.100 21.202 4.396 1.00 81.50 177 GLY A N 1
ATOM 1406 C CA . GLY A 1 177 ? 0.606 22.167 3.415 1.00 81.50 177 GLY A CA 1
ATOM 1407 C C . GLY A 1 177 ? -0.255 21.522 2.324 1.00 81.50 177 GLY A C 1
ATOM 1408 O O . GLY A 1 177 ? -0.651 20.356 2.430 1.00 81.50 177 GLY A O 1
ATOM 1409 N N . GLY A 1 178 ? -0.612 22.311 1.309 1.00 71.12 178 GLY A N 1
ATOM 1410 C CA . GLY A 1 178 ? -1.513 21.907 0.220 1.00 71.12 178 GLY A CA 1
ATOM 1411 C C . GLY A 1 178 ? -0.821 21.719 -1.130 1.00 71.12 178 GLY A C 1
ATOM 1412 O O . GLY A 1 178 ? -1.374 21.038 -2.003 1.00 71.12 178 GLY A O 1
ATOM 1413 N N . ASP A 1 179 ? 0.379 22.281 -1.290 1.00 69.19 179 ASP A N 1
ATOM 1414 C CA . ASP A 1 179 ? 1.122 22.215 -2.542 1.00 69.19 179 ASP A CA 1
ATOM 1415 C C . ASP A 1 179 ? 1.512 20.780 -2.858 1.00 69.19 179 ASP A C 1
ATOM 1417 O O . ASP A 1 179 ? 1.538 19.910 -1.984 1.00 69.19 179 ASP A O 1
ATOM 1421 N N . SER A 1 180 ? 1.795 20.505 -4.130 1.00 65.81 180 SER A N 1
ATOM 1422 C CA . SER A 1 180 ? 2.051 19.138 -4.574 1.00 65.81 180 SER A CA 1
ATOM 1423 C C . SER A 1 180 ? 3.151 18.490 -3.730 1.00 65.81 180 SER A C 1
ATOM 1425 O O . SER A 1 180 ? 2.975 17.424 -3.167 1.00 65.81 180 SER A O 1
ATOM 1427 N N . GLU A 1 181 ? 4.239 19.186 -3.503 1.00 66.94 181 GLU A N 1
ATOM 1428 C CA . GLU A 1 181 ? 5.397 18.766 -2.741 1.00 66.94 181 GLU A CA 1
ATOM 1429 C C . GLU A 1 181 ? 5.160 18.551 -1.255 1.00 66.94 181 GLU A C 1
ATOM 1431 O O . GLU A 1 181 ? 5.931 17.821 -0.646 1.00 66.94 181 GLU A O 1
ATOM 1436 N N . GLN A 1 182 ? 4.104 19.126 -0.684 1.00 75.25 182 GLN A N 1
ATOM 1437 C CA . GLN A 1 182 ? 3.792 19.103 0.747 1.00 75.25 182 GLN A CA 1
ATOM 1438 C C . GLN A 1 182 ? 2.882 17.930 1.146 1.00 75.25 182 GLN A C 1
ATOM 1440 O O . GLN A 1 182 ? 2.362 17.889 2.258 1.00 75.25 182 GLN A O 1
ATOM 1445 N N . GLN A 1 183 ? 2.648 16.965 0.252 1.00 84.00 183 GLN A N 1
ATOM 1446 C CA . GLN A 1 183 ? 1.632 15.930 0.464 1.00 84.00 183 GLN A CA 1
ATOM 1447 C C . GLN A 1 183 ? 2.188 14.649 1.105 1.00 84.00 183 GLN A C 1
ATOM 1449 O O . GLN A 1 183 ? 3.165 14.064 0.629 1.00 84.00 183 GLN A O 1
ATOM 1454 N N . MET A 1 184 ? 1.494 14.148 2.129 1.00 91.19 184 MET A N 1
ATOM 1455 C CA . MET A 1 184 ? 1.568 12.753 2.554 1.00 91.19 184 MET A CA 1
ATOM 1456 C C . MET A 1 184 ? 0.716 11.925 1.597 1.00 91.19 184 MET A C 1
ATOM 1458 O O . MET A 1 184 ? -0.480 11.760 1.777 1.00 91.19 184 MET A O 1
ATOM 1462 N N . HIS A 1 185 ? 1.329 11.441 0.525 1.00 87.94 185 HIS A N 1
ATOM 1463 C CA . HIS A 1 185 ? 0.669 10.709 -0.550 1.00 87.94 185 HIS A CA 1
ATOM 1464 C C . HIS A 1 185 ? 0.626 9.184 -0.307 1.00 87.94 185 HIS A C 1
ATOM 1466 O O . HIS A 1 185 ? 0.296 8.430 -1.224 1.00 87.94 185 HIS A O 1
ATOM 1472 N N . ALA A 1 186 ? 0.953 8.708 0.897 1.00 91.25 186 ALA A N 1
ATOM 1473 C CA . ALA A 1 186 ? 0.981 7.286 1.230 1.00 91.25 186 ALA A CA 1
ATOM 1474 C C . ALA A 1 186 ? -0.436 6.713 1.429 1.00 91.25 186 ALA A C 1
ATOM 1476 O O . ALA A 1 186 ? -1.350 7.413 1.868 1.00 91.25 186 ALA A O 1
ATOM 1477 N N . LYS A 1 187 ? -0.626 5.446 1.035 1.00 93.50 187 LYS A N 1
ATOM 1478 C CA . LYS A 1 187 ? -1.926 4.747 1.026 1.00 93.50 187 LYS A CA 1
ATOM 1479 C C . LYS A 1 187 ? -1.725 3.273 1.361 1.00 93.50 187 LYS A C 1
ATOM 1481 O O . LYS A 1 187 ? -1.604 2.430 0.468 1.00 93.50 187 LYS A O 1
ATOM 1486 N N . PHE A 1 188 ? -1.641 2.953 2.641 1.00 97.25 188 PHE A N 1
ATOM 1487 C CA . PHE A 1 188 ? -1.420 1.579 3.078 1.00 97.25 188 PHE A CA 1
ATOM 1488 C C . PHE A 1 188 ? -1.990 1.336 4.468 1.00 97.25 188 PHE A C 1
ATOM 1490 O O . PHE A 1 188 ? -2.073 2.254 5.279 1.00 97.25 188 PHE A O 1
ATOM 1497 N N . ILE A 1 189 ? -2.330 0.082 4.740 1.00 98.50 189 ILE A N 1
ATOM 1498 C CA . ILE A 1 189 ? -2.673 -0.426 6.062 1.00 98.50 189 ILE A CA 1
ATOM 1499 C C . ILE A 1 189 ? -1.740 -1.585 6.401 1.00 98.50 189 ILE A C 1
ATOM 1501 O O . ILE A 1 189 ? -1.375 -2.375 5.526 1.00 98.50 189 ILE A O 1
ATOM 1505 N N . THR A 1 190 ? -1.372 -1.699 7.668 1.00 98.75 190 THR A N 1
ATOM 1506 C CA . THR A 1 190 ? -0.712 -2.881 8.209 1.00 98.75 190 THR A CA 1
ATOM 1507 C C . THR A 1 190 ? -1.520 -3.443 9.368 1.00 98.75 190 THR A C 1
ATOM 1509 O O . THR A 1 190 ? -2.188 -2.702 10.093 1.00 98.75 190 THR A O 1
ATOM 1512 N N . ALA A 1 191 ? -1.463 -4.759 9.545 1.00 98.69 191 ALA A N 1
ATOM 1513 C CA . ALA A 1 191 ? -1.996 -5.438 10.717 1.00 98.69 191 ALA A CA 1
ATOM 1514 C C . ALA A 1 191 ? -0.989 -6.494 11.175 1.00 98.69 191 ALA A C 1
ATOM 1516 O O . ALA A 1 191 ? -0.479 -7.267 10.364 1.00 98.69 191 ALA A O 1
ATOM 1517 N N . ASN A 1 192 ? -0.668 -6.524 12.468 1.00 98.44 192 ASN A N 1
ATOM 1518 C CA . ASN A 1 192 ? 0.274 -7.524 12.977 1.00 98.44 192 ASN A CA 1
ATOM 1519 C C . ASN A 1 192 ? -0.312 -8.942 12.926 1.00 98.44 192 ASN A C 1
ATOM 1521 O O . ASN A 1 192 ? 0.454 -9.889 12.764 1.00 98.44 192 ASN A O 1
ATOM 1525 N N . ARG A 1 193 ? -1.639 -9.079 13.070 1.00 97.50 193 ARG A N 1
ATOM 1526 C CA . ARG A 1 193 ? -2.377 -10.348 13.089 1.00 97.50 193 ARG A CA 1
ATOM 1527 C C . ARG A 1 193 ? -3.780 -10.188 12.507 1.00 97.50 193 ARG A C 1
ATOM 1529 O O . ARG A 1 193 ? -4.479 -9.232 12.846 1.00 97.50 193 ARG A O 1
ATOM 1536 N N . ILE A 1 194 ? -4.188 -11.136 11.670 1.00 97.19 194 ILE A N 1
ATOM 1537 C CA . ILE A 1 194 ? -5.541 -11.272 11.117 1.00 97.19 194 ILE A CA 1
ATOM 1538 C C . ILE A 1 194 ? -5.944 -12.753 11.064 1.00 97.19 194 ILE A C 1
ATOM 1540 O O . ILE A 1 194 ? -5.090 -13.633 11.179 1.00 97.19 194 ILE A O 1
ATOM 1544 N N . LEU A 1 195 ? -7.229 -13.031 10.840 1.00 94.38 195 LEU A N 1
ATOM 1545 C CA . LEU A 1 195 ? -7.661 -14.308 10.263 1.00 94.38 195 LEU A CA 1
ATOM 1546 C C . LEU A 1 195 ? -7.798 -14.136 8.748 1.00 94.38 195 LEU A C 1
ATOM 1548 O O . LEU A 1 195 ? -8.356 -13.143 8.300 1.00 94.38 195 LEU A O 1
ATOM 1552 N N . ASP A 1 196 ? -7.271 -15.045 7.938 1.00 85.81 196 ASP A N 1
ATOM 1553 C CA . ASP A 1 196 ? -7.525 -14.994 6.498 1.00 85.81 196 ASP A CA 1
ATOM 1554 C C . ASP A 1 196 ? -8.935 -15.503 6.142 1.00 85.81 196 ASP A C 1
ATOM 1556 O O . ASP A 1 196 ? -9.730 -15.879 7.004 1.00 85.81 196 ASP A O 1
ATOM 1560 N N . ASP A 1 197 ? -9.248 -15.534 4.847 1.00 78.44 197 ASP A N 1
ATOM 1561 C CA . ASP A 1 197 ? -10.555 -15.971 4.339 1.00 78.44 197 ASP A CA 1
ATOM 1562 C C . ASP A 1 197 ? -10.883 -17.438 4.694 1.00 78.44 197 ASP A C 1
ATOM 1564 O O . ASP A 1 197 ? -12.048 -17.831 4.675 1.00 78.44 197 ASP A O 1
ATOM 1568 N N . SER A 1 198 ? -9.872 -18.250 5.027 1.00 82.62 198 SER A N 1
ATOM 1569 C CA . SER A 1 198 ? -10.035 -19.637 5.481 1.00 82.62 198 SER A CA 1
ATOM 1570 C C . SER A 1 198 ? -10.180 -19.766 7.002 1.00 82.62 198 SER A C 1
ATOM 1572 O O . SER A 1 198 ? -10.401 -20.866 7.507 1.00 82.62 198 SER A O 1
ATOM 1574 N N . GLY A 1 199 ? -10.071 -18.655 7.737 1.00 86.44 199 GLY A N 1
ATOM 1575 C CA . GLY A 1 199 ? -10.006 -18.644 9.196 1.00 86.44 199 GLY A CA 1
ATOM 1576 C C . GLY A 1 199 ? -8.626 -19.011 9.747 1.00 86.44 199 GLY A C 1
ATOM 1577 O O . GLY A 1 199 ? -8.507 -19.255 10.945 1.00 86.44 199 GLY A O 1
ATOM 1578 N N . THR A 1 200 ? -7.595 -19.053 8.901 1.00 91.19 200 THR A N 1
ATOM 1579 C CA . THR A 1 200 ? -6.219 -19.337 9.317 1.00 91.19 200 THR A CA 1
ATOM 1580 C C . THR A 1 200 ? -5.579 -18.076 9.880 1.00 91.19 200 THR A C 1
ATOM 1582 O O . THR A 1 200 ? -5.741 -16.981 9.342 1.00 91.19 200 THR A O 1
ATOM 1585 N N . GLU A 1 201 ? -4.835 -18.220 10.973 1.00 94.56 201 GLU A N 1
ATOM 1586 C CA . GLU A 1 201 ? -4.080 -17.115 11.552 1.00 94.56 201 GLU A CA 1
ATOM 1587 C C . GLU A 1 201 ? -2.940 -16.681 10.635 1.00 94.56 201 GLU A C 1
ATOM 1589 O O . GLU A 1 201 ? -2.114 -17.487 10.209 1.00 94.56 201 GLU A O 1
ATOM 1594 N N . VAL A 1 202 ? -2.869 -15.380 10.372 1.00 93.88 202 VAL A N 1
ATOM 1595 C CA . VAL A 1 202 ? -1.818 -14.785 9.553 1.00 93.88 202 VAL A CA 1
ATOM 1596 C C . VAL A 1 202 ? -1.234 -13.589 10.279 1.00 93.88 202 VAL A C 1
ATOM 1598 O O . VAL A 1 202 ? -1.962 -12.731 10.779 1.00 93.88 202 VAL A O 1
ATOM 1601 N N . SER A 1 203 ? 0.092 -13.511 10.304 1.00 95.00 203 SER A N 1
ATOM 1602 C CA . SER A 1 203 ? 0.831 -12.372 10.836 1.00 95.00 203 SER A CA 1
ATOM 1603 C C . SER A 1 203 ? 1.449 -11.517 9.727 1.00 95.00 203 SER A C 1
ATOM 1605 O O . SER A 1 203 ? 1.529 -11.930 8.569 1.00 95.00 203 SER A O 1
ATOM 1607 N N . ASN A 1 204 ? 1.910 -10.317 10.093 1.00 96.19 204 ASN A N 1
ATOM 1608 C CA . ASN A 1 204 ? 2.703 -9.432 9.230 1.00 96.19 204 ASN A CA 1
ATOM 1609 C C . ASN A 1 204 ? 1.986 -9.081 7.917 1.00 96.19 204 ASN A C 1
ATOM 1611 O O . ASN A 1 204 ? 2.432 -9.421 6.820 1.00 96.19 204 ASN A O 1
ATOM 1615 N N . VAL A 1 205 ? 0.837 -8.422 8.048 1.00 97.81 205 VAL A N 1
ATOM 1616 C CA . VAL A 1 205 ? -0.036 -8.073 6.928 1.00 97.81 205 VAL A CA 1
ATOM 1617 C C . VAL A 1 205 ? 0.263 -6.665 6.452 1.00 97.81 205 VAL A C 1
ATOM 1619 O O . VAL A 1 205 ? 0.264 -5.727 7.252 1.00 97.81 205 VAL A O 1
ATOM 1622 N N . VAL A 1 206 ? 0.439 -6.506 5.144 1.00 98.00 206 VAL A N 1
ATOM 1623 C CA . VAL A 1 206 ? 0.547 -5.205 4.480 1.00 98.00 206 VAL A CA 1
ATOM 1624 C C . VAL A 1 206 ? -0.414 -5.169 3.307 1.00 98.00 206 VAL A C 1
ATOM 1626 O O . VAL A 1 206 ? -0.359 -6.024 2.428 1.00 98.00 206 VAL A O 1
ATOM 1629 N N . TYR A 1 207 ? -1.274 -4.157 3.264 1.00 97.06 207 TYR A N 1
ATOM 1630 C CA . TYR A 1 207 ? -2.079 -3.858 2.090 1.00 97.06 207 TYR A CA 1
ATOM 1631 C C . TYR A 1 207 ? -1.828 -2.430 1.631 1.00 97.06 207 TYR A C 1
ATOM 1633 O O . TYR A 1 207 ? -1.928 -1.485 2.414 1.00 97.06 207 TYR A O 1
ATOM 1641 N N . LEU A 1 208 ? -1.525 -2.264 0.348 1.00 94.81 208 LEU A N 1
ATOM 1642 C CA . LEU A 1 208 ? -1.362 -0.961 -0.281 1.00 94.81 208 LEU A CA 1
ATOM 1643 C C . LEU A 1 208 ? -2.148 -0.896 -1.587 1.00 94.81 208 LEU A C 1
ATOM 1645 O O . LEU A 1 208 ? -2.300 -1.896 -2.289 1.00 94.81 208 LEU A O 1
ATOM 1649 N N . ALA A 1 209 ? -2.639 0.296 -1.915 1.00 90.50 209 ALA A N 1
ATOM 1650 C CA . ALA A 1 209 ? -3.453 0.520 -3.100 1.00 90.50 209 ALA A CA 1
ATOM 1651 C C . ALA A 1 209 ? -3.009 1.768 -3.861 1.00 90.50 209 ALA A C 1
ATOM 1653 O O . ALA A 1 209 ? -2.444 2.718 -3.312 1.00 90.50 209 ALA A O 1
ATOM 1654 N N . SER A 1 210 ? -3.305 1.791 -5.157 1.00 84.19 210 SER A N 1
ATOM 1655 C CA . SER A 1 210 ? -3.015 2.930 -6.029 1.00 84.19 210 SER A CA 1
ATOM 1656 C C . SER A 1 210 ? -4.050 4.057 -5.941 1.00 84.19 210 SER A C 1
ATOM 1658 O O . SER A 1 210 ? -3.898 5.079 -6.619 1.00 84.19 210 SER A O 1
ATOM 1660 N N . HIS A 1 211 ? -5.101 3.904 -5.126 1.00 82.12 211 HIS A N 1
ATOM 1661 C CA . HIS A 1 211 ? -6.237 4.824 -5.081 1.00 82.12 211 HIS A CA 1
ATOM 1662 C C . HIS A 1 211 ? -6.569 5.357 -3.683 1.00 82.12 211 HIS A C 1
ATOM 1664 O O . HIS A 1 211 ? -6.310 4.702 -2.679 1.00 82.12 211 HIS A O 1
ATOM 1670 N N . ASN A 1 212 ? -7.130 6.567 -3.657 1.00 84.81 212 ASN A N 1
ATOM 1671 C CA . ASN A 1 212 ? -7.628 7.246 -2.461 1.00 84.81 212 ASN A CA 1
ATOM 1672 C C . ASN A 1 212 ? -9.034 6.763 -2.092 1.00 84.81 212 ASN A C 1
ATOM 1674 O O . ASN A 1 212 ? -9.740 6.196 -2.927 1.00 84.81 212 ASN A O 1
ATOM 1678 N N . ILE A 1 213 ? -9.471 7.105 -0.881 1.00 85.50 213 ILE A N 1
ATOM 1679 C CA . ILE A 1 213 ? -10.869 6.999 -0.455 1.00 85.50 213 ILE A CA 1
ATOM 1680 C C . ILE A 1 213 ? -11.507 8.392 -0.587 1.00 85.50 213 ILE A C 1
ATOM 1682 O O . ILE A 1 213 ? -11.916 8.948 0.410 1.00 85.50 213 ILE A O 1
ATOM 1686 N N . ASP A 1 214 ? -11.516 9.056 -1.747 1.00 74.69 214 ASP A N 1
ATOM 1687 C CA . ASP A 1 214 ? -11.899 10.484 -1.839 1.00 74.69 214 ASP A CA 1
ATOM 1688 C C . ASP A 1 214 ? -13.175 10.782 -2.636 1.00 74.69 214 ASP A C 1
ATOM 1690 O O . ASP A 1 214 ? -13.642 9.965 -3.414 1.00 74.69 214 ASP A O 1
ATOM 1694 N N . ALA A 1 215 ? -13.749 11.973 -2.414 1.00 51.81 215 ALA A N 1
ATOM 1695 C CA . ALA A 1 215 ? -15.088 12.424 -2.829 1.00 51.81 215 ALA A CA 1
ATOM 1696 C C . ALA A 1 215 ? -15.330 12.525 -4.351 1.00 51.81 215 ALA A C 1
ATOM 1698 O O . ALA A 1 215 ? -16.316 13.114 -4.792 1.00 51.81 215 ALA A O 1
ATOM 1699 N N . LEU A 1 216 ? -14.487 11.909 -5.185 1.00 54.06 216 LEU A N 1
ATOM 1700 C CA . LEU A 1 216 ? -14.824 11.660 -6.590 1.00 54.06 216 LEU A CA 1
ATOM 1701 C C . LEU A 1 216 ? -16.121 10.839 -6.745 1.00 54.06 216 LEU A C 1
ATOM 1703 O O . LEU A 1 216 ? -16.662 10.775 -7.847 1.00 54.06 216 LEU A O 1
ATOM 1707 N N . TYR A 1 217 ? -16.633 10.274 -5.647 1.00 53.31 217 TYR A N 1
ATOM 1708 C CA . TYR A 1 217 ? -17.903 9.557 -5.563 1.00 53.31 217 TYR A CA 1
ATOM 1709 C C . TYR A 1 217 ? -19.121 10.435 -5.212 1.00 53.31 217 TYR A C 1
ATOM 1711 O O . TYR A 1 217 ? -20.238 10.016 -5.500 1.00 53.31 217 TYR A O 1
ATOM 1719 N N . ASP A 1 218 ? -18.944 11.650 -4.666 1.00 40.84 218 ASP A N 1
ATOM 1720 C CA . ASP A 1 218 ? -20.071 12.499 -4.216 1.00 40.84 218 ASP A CA 1
ATOM 1721 C C . ASP A 1 218 ? -20.830 13.169 -5.373 1.00 40.84 218 ASP A C 1
ATOM 1723 O O . ASP A 1 218 ? -22.010 13.493 -5.251 1.00 40.84 218 ASP A O 1
ATOM 1727 N N . ASN A 1 219 ? -20.211 13.291 -6.553 1.00 43.69 219 ASN A N 1
ATOM 1728 C CA . ASN A 1 219 ? -20.950 13.557 -7.789 1.00 43.69 219 ASN A CA 1
ATOM 1729 C C . ASN A 1 219 ? -21.441 12.235 -8.383 1.00 43.69 219 ASN A C 1
ATOM 1731 O O . ASN A 1 219 ? -20.941 11.783 -9.420 1.00 43.69 219 ASN A O 1
ATOM 1735 N N . PHE A 1 220 ? -22.422 11.637 -7.703 1.00 43.31 220 PHE A N 1
ATOM 1736 C CA . PHE A 1 220 ? -23.243 10.528 -8.179 1.00 43.31 220 PHE A CA 1
ATOM 1737 C C . PHE A 1 220 ? -23.370 10.545 -9.717 1.00 43.31 220 PHE A C 1
ATOM 1739 O O . PHE A 1 220 ? -23.924 11.468 -10.318 1.00 43.31 220 PHE A O 1
ATOM 1746 N N . TYR A 1 221 ? -22.837 9.499 -10.351 1.00 42.75 221 TYR A N 1
ATOM 1747 C CA . TYR A 1 221 ? -23.097 9.074 -11.733 1.00 42.75 221 TYR A CA 1
ATOM 1748 C C . TYR A 1 221 ? -22.473 9.806 -12.940 1.00 42.75 221 TYR A C 1
ATOM 1750 O O . TYR A 1 221 ? -22.706 9.335 -14.054 1.00 42.75 221 TYR A O 1
ATOM 1758 N N . LYS A 1 222 ? -21.678 10.887 -12.832 1.00 37.25 222 LYS A N 1
ATOM 1759 C CA . LYS A 1 222 ? -21.212 11.598 -14.063 1.00 37.25 222 LYS A CA 1
ATOM 1760 C C . LYS A 1 222 ? -19.793 12.161 -14.108 1.00 37.25 222 LYS A C 1
ATOM 1762 O O . LYS A 1 222 ? -19.447 12.843 -15.075 1.00 37.25 222 LYS A O 1
ATOM 1767 N N . SER A 1 223 ? -18.932 11.859 -13.145 1.00 39.91 223 SER A N 1
ATOM 1768 C CA . SER A 1 223 ? -17.498 12.019 -13.393 1.00 39.91 223 SER A CA 1
ATOM 1769 C C . SER A 1 223 ? -17.044 10.833 -14.249 1.00 39.91 223 SER A C 1
ATOM 1771 O O . SER A 1 223 ? -16.836 9.737 -13.743 1.00 39.91 223 SER A O 1
ATOM 1773 N N . THR A 1 224 ? -16.919 11.063 -15.557 1.00 38.81 224 THR A N 1
ATOM 1774 C CA . THR A 1 224 ? -16.450 10.159 -16.629 1.00 38.81 224 THR A CA 1
ATOM 1775 C C . THR A 1 224 ? -15.004 9.664 -16.449 1.00 38.81 224 THR A C 1
ATOM 1777 O O . THR A 1 224 ? -14.274 9.480 -17.420 1.00 38.81 224 THR A O 1
ATOM 1780 N N . GLN A 1 225 ? -14.527 9.548 -15.215 1.00 50.06 225 GLN A N 1
ATOM 1781 C CA . GLN A 1 225 ? -13.192 9.080 -14.886 1.00 50.06 225 GLN A CA 1
ATOM 1782 C C . GLN A 1 225 ? -13.318 7.720 -14.221 1.00 50.06 225 GLN A C 1
ATOM 1784 O O . GLN A 1 225 ? -13.008 7.549 -13.043 1.00 50.06 225 GLN A O 1
ATOM 1789 N N . GLU A 1 226 ? -13.777 6.750 -15.004 1.00 57.03 226 GLU A N 1
ATOM 1790 C CA . GLU A 1 226 ? -13.524 5.349 -14.722 1.00 57.03 226 GLU A CA 1
ATOM 1791 C C . GLU A 1 226 ? -12.005 5.186 -14.615 1.00 57.03 226 GLU A C 1
ATOM 1793 O O . GLU A 1 226 ? -11.255 5.380 -15.572 1.00 57.03 226 GLU A O 1
ATOM 1798 N N . ARG A 1 227 ? -11.511 4.965 -13.399 1.00 66.12 227 ARG A N 1
ATOM 1799 C CA . ARG A 1 227 ? -10.079 4.830 -13.142 1.00 66.12 227 ARG A CA 1
ATOM 1800 C C . ARG A 1 227 ? -9.802 3.369 -12.865 1.00 66.12 227 ARG A C 1
ATOM 1802 O O . ARG A 1 227 ? -10.343 2.821 -11.911 1.00 66.12 227 ARG A O 1
ATOM 1809 N N . ALA A 1 228 ? -8.896 2.790 -13.642 1.00 75.12 228 ALA A N 1
ATOM 1810 C CA . ALA A 1 228 ? -8.272 1.519 -13.317 1.00 75.12 228 ALA A CA 1
ATOM 1811 C C . ALA A 1 228 ? -7.619 1.601 -11.928 1.00 75.12 228 ALA A C 1
ATOM 1813 O O . ALA A 1 228 ? -6.889 2.563 -11.645 1.00 75.12 228 ALA A O 1
ATOM 1814 N N . GLN A 1 229 ? -7.896 0.638 -11.052 1.00 81.62 229 GLN A N 1
ATOM 1815 C CA . GLN A 1 229 ? -7.345 0.591 -9.696 1.00 81.62 229 GLN A CA 1
ATOM 1816 C C . GLN A 1 229 ? -6.637 -0.733 -9.451 1.00 81.62 229 GLN A C 1
ATOM 1818 O O . GLN A 1 229 ? -7.017 -1.765 -9.997 1.00 81.62 229 GLN A O 1
ATOM 1823 N N . THR A 1 230 ? -5.627 -0.678 -8.595 1.00 86.38 230 THR A N 1
ATOM 1824 C CA . THR A 1 230 ? -4.805 -1.822 -8.216 1.00 86.38 230 THR A CA 1
ATOM 1825 C C . THR A 1 230 ? -4.539 -1.781 -6.721 1.00 86.38 230 THR A C 1
ATOM 1827 O O . THR A 1 230 ? -4.372 -0.709 -6.130 1.00 86.38 230 THR A O 1
ATOM 1830 N N . GLY A 1 231 ? -4.515 -2.956 -6.115 1.00 91.19 231 GLY A N 1
ATOM 1831 C CA . GLY A 1 231 ? -4.189 -3.175 -4.721 1.00 91.19 231 GLY A CA 1
ATOM 1832 C C . GLY A 1 231 ? -3.403 -4.465 -4.572 1.00 91.19 231 GLY A C 1
ATOM 1833 O O . GLY A 1 231 ? -3.593 -5.414 -5.332 1.00 91.19 231 GLY A O 1
ATOM 1834 N N . ILE A 1 232 ? -2.512 -4.496 -3.593 1.00 94.00 232 ILE A N 1
ATOM 1835 C CA . ILE A 1 232 ? -1.694 -5.664 -3.296 1.00 94.00 232 ILE A CA 1
ATOM 1836 C C . ILE A 1 232 ? -1.695 -5.914 -1.794 1.00 94.00 232 ILE A C 1
ATOM 1838 O O . ILE A 1 232 ? -1.378 -5.025 -1.003 1.00 94.00 232 ILE A O 1
ATOM 1842 N N . LEU A 1 233 ? -2.077 -7.134 -1.424 1.00 95.56 233 LEU A N 1
ATOM 1843 C CA . LEU A 1 233 ? -2.063 -7.649 -0.061 1.00 95.56 233 LEU A CA 1
ATOM 1844 C C . LEU A 1 233 ? -0.922 -8.653 0.064 1.00 95.56 233 LEU A C 1
ATOM 1846 O O . LEU A 1 233 ? -0.872 -9.628 -0.683 1.00 95.56 233 LEU A O 1
ATOM 1850 N N . ILE A 1 234 ? -0.030 -8.409 1.013 1.00 95.50 234 ILE A N 1
ATOM 1851 C CA . ILE A 1 234 ? 1.117 -9.253 1.325 1.00 95.50 234 ILE A CA 1
ATOM 1852 C C . ILE A 1 234 ? 0.934 -9.777 2.745 1.00 95.50 234 ILE A C 1
ATOM 1854 O O . ILE A 1 234 ? 0.672 -9.009 3.673 1.00 95.50 234 ILE A O 1
ATOM 1858 N N . LEU A 1 235 ? 1.047 -11.090 2.889 1.00 94.62 235 LEU A N 1
ATOM 1859 C CA . LEU A 1 235 ? 0.797 -11.846 4.107 1.00 94.62 235 LEU A CA 1
ATOM 1860 C C . LEU A 1 235 ? 2.068 -12.596 4.505 1.00 94.62 235 LEU A C 1
ATOM 1862 O O . LEU A 1 235 ? 2.678 -13.243 3.654 1.00 94.62 235 LEU A O 1
ATOM 1866 N N . GLY A 1 236 ? 2.446 -12.550 5.782 1.00 92.88 236 GLY A N 1
ATOM 1867 C CA . GLY A 1 236 ? 3.531 -13.373 6.320 1.00 92.88 236 GLY A CA 1
ATOM 1868 C C . GLY A 1 236 ? 4.951 -12.852 6.071 1.00 92.88 236 GLY A C 1
ATOM 1869 O O . GLY A 1 236 ? 5.899 -13.516 6.480 1.00 92.88 236 GLY A O 1
ATOM 1870 N N . ASN A 1 237 ? 5.133 -11.669 5.470 1.00 93.50 237 ASN A N 1
ATOM 1871 C CA . ASN A 1 237 ? 6.467 -11.094 5.261 1.00 93.50 237 ASN A CA 1
ATOM 1872 C C . ASN A 1 237 ? 6.814 -10.064 6.350 1.00 93.50 237 ASN A C 1
ATOM 1874 O O . ASN A 1 237 ? 6.381 -8.909 6.302 1.00 93.50 237 ASN A O 1
ATOM 1878 N N . HIS A 1 238 ? 7.625 -10.486 7.325 1.00 93.62 238 HIS A N 1
ATOM 1879 C CA . HIS A 1 238 ? 8.043 -9.648 8.454 1.00 93.62 238 HIS A CA 1
ATOM 1880 C C . HIS A 1 238 ? 8.858 -8.421 8.020 1.00 93.62 238 HIS A C 1
ATOM 1882 O O . HIS A 1 238 ? 8.652 -7.331 8.542 1.00 93.62 238 HIS A O 1
ATOM 1888 N N . GLY A 1 239 ? 9.755 -8.565 7.041 1.00 94.00 239 GLY A N 1
ATOM 1889 C CA . GLY A 1 239 ? 10.625 -7.472 6.610 1.00 94.00 239 GLY A CA 1
ATOM 1890 C C . GLY A 1 239 ? 9.877 -6.340 5.901 1.00 94.00 239 GLY A C 1
ATOM 1891 O O . GLY A 1 239 ? 10.106 -5.166 6.192 1.00 94.00 239 GLY A O 1
ATOM 1892 N N . ILE A 1 240 ? 8.917 -6.674 5.033 1.00 95.25 240 ILE A N 1
ATOM 1893 C CA . ILE A 1 240 ? 8.008 -5.690 4.424 1.00 95.25 240 ILE A CA 1
ATOM 1894 C C . ILE A 1 240 ? 7.151 -5.038 5.511 1.00 95.25 240 ILE A C 1
ATOM 1896 O O . ILE A 1 240 ? 7.021 -3.814 5.537 1.00 95.25 240 ILE A O 1
ATOM 1900 N N . PHE A 1 241 ? 6.582 -5.832 6.421 1.00 97.19 241 PHE A N 1
ATOM 1901 C CA . PHE A 1 241 ? 5.749 -5.328 7.512 1.00 97.19 241 PHE A CA 1
ATOM 1902 C C . PHE A 1 241 ? 6.489 -4.317 8.400 1.00 97.19 241 PHE A C 1
ATOM 1904 O O . PHE A 1 241 ? 5.973 -3.222 8.645 1.00 97.19 241 PHE A O 1
ATOM 1911 N N . ASP A 1 242 ? 7.714 -4.633 8.815 1.00 97.12 242 ASP A N 1
ATOM 1912 C CA . ASP A 1 242 ? 8.560 -3.742 9.610 1.00 97.12 242 ASP A CA 1
ATOM 1913 C C . ASP A 1 242 ? 8.903 -2.454 8.868 1.00 97.12 242 ASP A C 1
ATOM 1915 O O . ASP A 1 242 ? 8.796 -1.369 9.441 1.00 97.12 242 ASP A O 1
ATOM 1919 N N . ALA A 1 243 ? 9.254 -2.549 7.585 1.00 96.69 243 ALA A N 1
ATOM 1920 C CA . ALA A 1 243 ? 9.577 -1.395 6.755 1.00 96.69 243 ALA A CA 1
ATOM 1921 C C . ALA A 1 243 ? 8.391 -0.415 6.650 1.00 96.69 243 ALA A C 1
ATOM 1923 O O . ALA A 1 243 ? 8.537 0.788 6.887 1.00 96.69 243 ALA A O 1
ATOM 1924 N N . PHE A 1 244 ? 7.185 -0.929 6.381 1.00 97.88 244 PHE A N 1
ATOM 1925 C CA . PHE A 1 244 ? 5.965 -0.115 6.328 1.00 97.88 244 PHE A CA 1
ATOM 1926 C C . PHE A 1 244 ? 5.592 0.470 7.698 1.00 97.88 244 PHE A C 1
ATOM 1928 O O . PHE A 1 244 ? 5.198 1.636 7.781 1.00 97.88 244 PHE A O 1
ATOM 1935 N N . ASN A 1 245 ? 5.758 -0.286 8.786 1.00 98.31 245 ASN A N 1
ATOM 1936 C CA . ASN A 1 245 ? 5.524 0.219 10.140 1.00 98.31 245 ASN A CA 1
ATOM 1937 C C . ASN A 1 245 ? 6.527 1.304 10.535 1.00 98.31 245 ASN A C 1
ATOM 1939 O O . ASN A 1 245 ? 6.136 2.309 11.132 1.00 98.31 245 ASN A O 1
ATOM 1943 N N . LYS A 1 246 ? 7.806 1.139 10.188 1.00 97.88 246 LYS A N 1
ATOM 1944 C CA . LYS A 1 246 ? 8.834 2.152 10.425 1.00 97.88 246 LYS A CA 1
ATOM 1945 C C . LYS A 1 246 ? 8.503 3.434 9.673 1.00 97.88 246 LYS A C 1
ATOM 1947 O O . LYS A 1 246 ? 8.565 4.516 10.253 1.00 97.88 246 LYS A O 1
ATOM 1952 N N . TYR A 1 247 ? 8.078 3.317 8.419 1.00 97.44 247 TYR A N 1
ATOM 1953 C CA . TYR A 1 247 ? 7.646 4.464 7.633 1.00 97.44 247 TYR A CA 1
ATOM 1954 C C . TYR A 1 247 ? 6.399 5.150 8.214 1.00 97.44 247 TYR A C 1
ATOM 1956 O O . TYR A 1 247 ? 6.353 6.376 8.309 1.00 97.44 247 TYR A O 1
ATOM 1964 N N . HIS A 1 248 ? 5.418 4.375 8.686 1.00 98.00 248 HIS A N 1
ATOM 1965 C CA . HIS A 1 248 ? 4.253 4.902 9.399 1.00 98.00 248 HIS A CA 1
ATOM 1966 C C . HIS A 1 248 ? 4.647 5.690 10.660 1.00 98.00 248 HIS A C 1
ATOM 1968 O O . HIS A 1 248 ? 4.106 6.764 10.917 1.00 98.00 248 HIS A O 1
ATOM 1974 N N . GLN A 1 249 ? 5.606 5.191 11.443 1.00 97.88 249 GLN A N 1
ATOM 1975 C CA . GLN A 1 249 ? 6.105 5.899 12.626 1.00 97.88 249 GLN A CA 1
ATOM 1976 C C . GLN A 1 249 ? 6.743 7.241 12.256 1.00 97.88 249 GLN A C 1
ATOM 1978 O O . GLN A 1 249 ? 6.434 8.246 12.894 1.00 97.88 249 GLN A O 1
ATOM 1983 N N . LEU A 1 250 ? 7.567 7.273 11.202 1.00 97.50 250 LEU A N 1
ATOM 1984 C CA . LEU A 1 250 ? 8.169 8.513 10.697 1.00 97.50 250 LEU A CA 1
ATOM 1985 C C . LEU A 1 250 ? 7.096 9.524 10.274 1.00 97.50 250 LEU A C 1
ATOM 1987 O O . LEU A 1 250 ? 7.216 10.708 10.578 1.00 97.50 250 LEU A O 1
ATOM 1991 N N . LEU A 1 251 ? 6.017 9.072 9.628 1.00 96.94 251 LEU A N 1
ATOM 1992 C CA . LEU A 1 251 ? 4.869 9.925 9.309 1.00 96.94 251 LEU A CA 1
ATOM 1993 C C . LEU A 1 251 ? 4.221 10.508 10.573 1.00 96.94 251 LEU A C 1
ATOM 1995 O O . LEU A 1 251 ? 4.043 11.722 10.672 1.00 96.94 251 LEU A O 1
ATOM 1999 N N . ALA A 1 252 ? 3.888 9.651 11.541 1.00 96.94 252 ALA A N 1
ATOM 2000 C CA . ALA A 1 252 ? 3.193 10.037 12.768 1.00 96.94 252 ALA A CA 1
ATOM 2001 C C . ALA A 1 252 ? 4.007 11.018 13.631 1.00 96.94 252 ALA A C 1
ATOM 2003 O O . ALA A 1 252 ? 3.459 11.976 14.173 1.00 96.94 252 ALA A O 1
ATOM 2004 N N . GLN A 1 253 ? 5.322 10.816 13.728 1.00 97.19 253 GLN A N 1
ATOM 2005 C CA . GLN A 1 253 ? 6.223 11.669 14.514 1.00 97.19 253 GLN A CA 1
ATOM 2006 C C . GLN A 1 253 ? 6.393 13.068 13.913 1.00 97.19 253 GLN A C 1
ATOM 2008 O O . GLN A 1 253 ? 6.723 14.014 14.625 1.00 97.19 253 GLN A O 1
ATOM 2013 N N . ASN A 1 254 ? 6.120 13.217 12.616 1.00 96.88 254 ASN A N 1
ATOM 2014 C CA . ASN A 1 254 ? 6.448 14.421 11.870 1.00 96.88 254 ASN A CA 1
ATOM 2015 C C . ASN A 1 254 ? 5.244 15.153 11.290 1.00 96.88 254 ASN A C 1
ATOM 2017 O O . ASN A 1 254 ? 5.420 16.001 10.420 1.00 96.88 254 ASN A O 1
ATOM 2021 N N . VAL A 1 255 ? 4.024 14.898 11.762 1.00 96.00 255 VAL A N 1
ATOM 2022 C CA . VAL A 1 255 ? 2.809 15.456 11.145 1.00 96.00 255 VAL A CA 1
ATOM 2023 C C . VAL A 1 255 ? 2.783 16.985 11.014 1.00 96.00 255 VAL A C 1
ATOM 2025 O O . VAL A 1 255 ? 2.151 17.497 10.097 1.00 96.00 255 VAL A O 1
ATOM 2028 N N . ASN A 1 256 ? 3.516 17.721 11.854 1.00 95.56 256 ASN A N 1
ATOM 2029 C CA . ASN A 1 256 ? 3.593 19.188 11.812 1.00 95.56 256 ASN A CA 1
ATOM 2030 C C . ASN A 1 256 ? 4.888 19.738 11.189 1.00 95.56 256 ASN A C 1
ATOM 2032 O O . ASN A 1 256 ? 5.056 20.952 11.116 1.00 95.56 256 ASN A O 1
ATOM 2036 N N . ASN A 1 257 ? 5.826 18.883 10.768 1.00 93.12 257 ASN A N 1
ATOM 2037 C CA . ASN A 1 257 ? 7.126 19.317 10.261 1.00 93.12 257 ASN A CA 1
ATOM 2038 C C . ASN A 1 257 ? 7.575 18.459 9.075 1.00 93.12 257 ASN A C 1
ATOM 2040 O O . ASN A 1 257 ? 8.212 17.418 9.236 1.00 93.12 257 ASN A O 1
ATOM 2044 N N . GLN A 1 258 ? 7.271 18.934 7.866 1.00 88.62 258 GLN A N 1
ATOM 2045 C CA . GLN A 1 258 ? 7.641 18.228 6.645 1.00 88.62 258 GLN A CA 1
ATOM 2046 C C . GLN A 1 258 ? 9.157 18.099 6.490 1.00 88.62 258 GLN A C 1
ATOM 2048 O O . GLN A 1 258 ? 9.651 17.065 6.051 1.00 88.62 258 GLN A O 1
ATOM 2053 N N . LYS A 1 259 ? 9.908 19.147 6.837 1.00 86.06 259 LYS A N 1
ATOM 2054 C CA . LYS A 1 259 ? 11.360 19.119 6.701 1.00 86.06 259 LYS A CA 1
ATOM 2055 C C . LYS A 1 259 ? 11.971 18.043 7.602 1.00 86.06 259 LYS A C 1
ATOM 2057 O O . LYS A 1 259 ? 12.782 17.264 7.117 1.00 86.06 259 LYS A O 1
ATOM 2062 N N . ASN A 1 260 ? 11.531 17.947 8.858 1.00 90.56 260 ASN A N 1
ATOM 2063 C CA . ASN A 1 260 ? 12.018 16.905 9.765 1.00 90.56 260 ASN A CA 1
ATOM 2064 C C . ASN A 1 260 ? 11.637 15.500 9.274 1.00 90.56 260 ASN A C 1
ATOM 2066 O O . ASN A 1 260 ? 12.493 14.623 9.254 1.00 90.56 260 ASN A O 1
ATOM 2070 N N . PHE A 1 261 ? 10.414 15.311 8.754 1.00 92.75 261 PHE A N 1
ATOM 2071 C CA . PHE A 1 261 ? 10.035 14.060 8.083 1.00 92.75 261 PHE A CA 1
ATOM 2072 C C . PHE A 1 261 ? 11.024 13.689 6.971 1.00 92.75 261 PHE A C 1
ATOM 2074 O O . PHE A 1 261 ? 11.506 12.559 6.907 1.00 92.75 261 PHE A O 1
ATOM 2081 N N . GLN A 1 262 ? 11.332 14.641 6.087 1.00 86.62 262 GLN A N 1
ATOM 2082 C CA . GLN A 1 262 ? 12.231 14.396 4.965 1.00 86.62 262 GLN A CA 1
ATOM 2083 C C . GLN A 1 262 ? 13.648 14.051 5.433 1.00 86.62 262 GLN A C 1
ATOM 2085 O O . GLN A 1 262 ? 14.260 13.134 4.886 1.00 86.62 262 GLN A O 1
ATOM 2090 N N . ASP A 1 263 ? 14.161 14.773 6.428 1.00 86.12 263 ASP A N 1
ATOM 2091 C CA . ASP A 1 263 ? 15.496 14.557 6.982 1.00 86.12 263 ASP A CA 1
ATOM 2092 C C . ASP A 1 263 ? 15.596 13.176 7.658 1.00 86.12 263 ASP A C 1
ATOM 2094 O O . ASP A 1 263 ? 16.546 12.435 7.399 1.00 86.12 263 ASP A O 1
ATOM 2098 N N . GLU A 1 264 ? 14.591 12.770 8.439 1.00 91.75 264 GLU A N 1
ATOM 2099 C CA . GLU A 1 264 ? 14.563 11.464 9.112 1.00 91.75 264 GLU A CA 1
ATOM 2100 C C . GLU A 1 264 ? 14.399 10.291 8.138 1.00 91.75 264 GLU A C 1
ATOM 2102 O O . GLU A 1 264 ? 15.085 9.277 8.277 1.00 91.75 264 GLU A O 1
ATOM 2107 N N . VAL A 1 265 ? 13.545 10.422 7.116 1.00 89.44 265 VAL A N 1
ATOM 2108 C CA . VAL A 1 265 ? 13.408 9.398 6.065 1.00 89.44 265 VAL A CA 1
ATOM 2109 C C . VAL A 1 265 ? 14.725 9.226 5.310 1.00 89.44 265 VAL A C 1
ATOM 2111 O O . VAL A 1 265 ? 15.177 8.100 5.104 1.00 89.44 265 VAL A O 1
ATOM 2114 N N . ARG A 1 266 ? 15.391 10.326 4.940 1.00 85.75 266 ARG A N 1
ATOM 2115 C CA . ARG A 1 266 ? 16.705 10.273 4.282 1.00 85.75 266 ARG A CA 1
ATOM 2116 C C . ARG A 1 266 ? 17.768 9.669 5.195 1.00 85.75 266 ARG A C 1
ATOM 2118 O O . ARG A 1 266 ? 18.551 8.837 4.744 1.00 85.75 266 ARG A O 1
ATOM 2125 N N . ALA A 1 267 ? 17.787 10.022 6.477 1.00 86.44 267 ALA A N 1
ATOM 2126 C CA . ALA A 1 267 ? 18.694 9.405 7.438 1.00 86.44 267 ALA A CA 1
ATOM 2127 C C . ALA A 1 267 ? 18.464 7.886 7.535 1.00 86.44 267 ALA A C 1
ATOM 2129 O O . ALA A 1 267 ? 19.427 7.118 7.5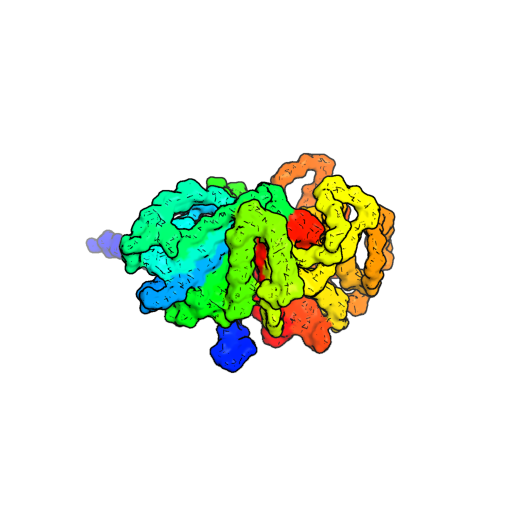32 1.00 86.44 267 ALA A O 1
ATOM 2130 N N . ALA A 1 268 ? 17.205 7.443 7.543 1.00 89.94 268 ALA A N 1
ATOM 2131 C CA . ALA A 1 268 ? 16.849 6.029 7.593 1.00 89.94 268 ALA A CA 1
ATOM 2132 C C . ALA A 1 268 ? 17.214 5.271 6.299 1.00 89.94 268 ALA A C 1
ATOM 2134 O O . ALA A 1 268 ? 17.697 4.138 6.370 1.00 89.94 268 ALA A O 1
ATOM 2135 N N . HIS A 1 269 ? 17.085 5.904 5.125 1.00 85.44 269 HIS A N 1
ATOM 2136 C CA . HIS A 1 269 ? 17.622 5.372 3.862 1.00 85.44 269 HIS A CA 1
ATOM 2137 C C . HIS A 1 269 ? 19.142 5.210 3.916 1.00 85.44 269 HIS A C 1
ATOM 2139 O O . HIS A 1 269 ? 19.650 4.124 3.651 1.00 85.44 269 HIS A O 1
ATOM 2145 N N . LYS A 1 270 ? 19.873 6.254 4.333 1.00 84.62 270 LYS A N 1
ATOM 2146 C CA . LYS A 1 270 ? 21.344 6.235 4.448 1.00 84.62 270 LYS A CA 1
ATOM 2147 C C . LYS A 1 270 ? 21.827 5.154 5.417 1.00 84.62 270 LYS A C 1
ATOM 2149 O O . LYS A 1 270 ? 22.846 4.515 5.172 1.00 84.62 270 LYS A O 1
ATOM 2154 N N . ALA A 1 271 ? 21.084 4.937 6.500 1.00 88.25 271 ALA A N 1
ATOM 2155 C CA . ALA A 1 271 ? 21.355 3.895 7.483 1.00 88.25 271 ALA A CA 1
ATOM 2156 C C . ALA A 1 271 ? 20.909 2.490 7.037 1.00 88.25 271 ALA A C 1
ATOM 2158 O O . ALA A 1 271 ? 21.190 1.527 7.745 1.00 88.25 271 ALA A O 1
ATOM 2159 N N . LYS A 1 272 ? 20.220 2.360 5.892 1.00 88.12 272 LYS A N 1
ATOM 2160 C CA . LYS A 1 272 ? 19.647 1.102 5.381 1.00 88.12 272 LYS A CA 1
ATOM 2161 C C . LYS A 1 272 ? 18.687 0.438 6.376 1.00 88.12 272 LYS A C 1
ATOM 2163 O O . LYS A 1 272 ? 18.641 -0.781 6.483 1.00 88.12 272 LYS A O 1
ATOM 2168 N N . THR A 1 273 ? 17.926 1.253 7.109 1.00 89.25 273 THR A N 1
ATOM 2169 C CA . THR A 1 273 ? 16.964 0.799 8.133 1.00 89.25 273 THR A CA 1
ATOM 2170 C C . THR A 1 273 ? 15.505 0.989 7.729 1.00 89.25 273 THR A C 1
ATOM 2172 O O . THR A 1 273 ? 14.615 0.587 8.476 1.00 89.25 273 THR A O 1
ATOM 2175 N N . LEU A 1 274 ? 15.249 1.624 6.580 1.00 89.50 274 LEU A N 1
ATOM 2176 C CA . LEU A 1 274 ? 13.895 1.897 6.098 1.00 89.50 274 LEU A CA 1
ATOM 2177 C C . LEU A 1 274 ? 13.451 0.948 4.983 1.00 89.50 274 LEU A C 1
ATOM 2179 O O . LEU A 1 274 ? 12.375 0.367 5.070 1.00 89.50 274 LEU A O 1
ATOM 2183 N N . ASN A 1 275 ? 14.260 0.806 3.932 1.00 88.38 275 ASN A N 1
ATOM 2184 C CA . ASN A 1 275 ? 13.942 -0.091 2.824 1.00 88.38 275 ASN A CA 1
ATOM 2185 C C . ASN A 1 275 ? 14.208 -1.542 3.227 1.00 88.38 275 ASN A C 1
ATOM 2187 O O . ASN A 1 275 ? 15.176 -1.842 3.924 1.00 88.38 275 ASN A O 1
ATOM 2191 N N . TYR A 1 276 ? 13.379 -2.440 2.716 1.00 91.75 276 TYR A N 1
ATOM 2192 C CA . TYR A 1 276 ? 13.560 -3.880 2.803 1.00 91.75 276 TYR A CA 1
ATOM 2193 C C . TYR A 1 276 ? 13.867 -4.436 1.413 1.00 91.75 276 TYR A C 1
ATOM 2195 O O . TYR A 1 276 ? 13.364 -3.925 0.412 1.00 91.75 276 TYR A O 1
ATOM 2203 N N . SER A 1 277 ? 14.725 -5.450 1.342 1.00 91.38 277 SER A N 1
ATOM 2204 C CA . SER A 1 277 ? 15.154 -6.056 0.086 1.00 91.38 277 SER A CA 1
ATOM 2205 C C . SER A 1 277 ? 15.550 -7.507 0.316 1.00 91.38 277 SER A C 1
ATOM 2207 O O . SER A 1 277 ? 16.412 -7.789 1.145 1.00 91.38 277 SER A O 1
ATOM 2209 N N . ASP A 1 278 ? 14.979 -8.402 -0.477 1.00 90.69 278 ASP A N 1
ATOM 2210 C CA . ASP A 1 278 ? 15.333 -9.816 -0.543 1.00 90.69 278 ASP A CA 1
ATOM 2211 C C . ASP A 1 278 ? 15.332 -10.316 -2.003 1.00 90.69 278 ASP A C 1
ATOM 2213 O O . ASP A 1 278 ? 15.391 -9.522 -2.943 1.00 90.69 278 ASP A O 1
ATOM 2217 N N . LYS A 1 279 ? 15.316 -11.638 -2.210 1.00 88.75 279 LYS A N 1
ATOM 2218 C CA . LYS A 1 279 ? 15.299 -12.266 -3.541 1.00 88.75 279 LYS A CA 1
ATOM 2219 C C . LYS A 1 279 ? 14.048 -11.933 -4.377 1.00 88.75 279 LYS A C 1
ATOM 2221 O O . LYS A 1 279 ? 14.158 -11.841 -5.600 1.00 88.75 279 LYS A O 1
ATOM 2226 N N . TYR A 1 280 ? 12.887 -11.819 -3.744 1.00 91.88 280 TYR A N 1
ATOM 2227 C CA . TYR A 1 280 ? 11.553 -11.676 -4.327 1.00 91.88 280 TYR A CA 1
ATOM 2228 C C . TYR A 1 280 ? 10.914 -10.311 -4.068 1.00 91.88 280 TYR A C 1
ATOM 2230 O O . TYR A 1 280 ? 10.060 -9.908 -4.854 1.00 91.88 280 TYR A O 1
ATOM 2238 N N . PHE A 1 281 ? 11.288 -9.588 -3.010 1.00 93.06 281 PHE A N 1
ATOM 2239 C CA . PHE A 1 281 ? 10.633 -8.331 -2.646 1.00 93.06 281 PHE A CA 1
ATOM 2240 C C . PHE A 1 281 ? 11.608 -7.210 -2.347 1.00 93.06 281 PHE A C 1
ATOM 2242 O O . PHE A 1 281 ? 12.543 -7.385 -1.574 1.00 93.06 281 PHE A O 1
ATOM 2249 N N . HIS A 1 282 ? 11.314 -6.017 -2.863 1.00 92.38 282 HIS A N 1
ATOM 2250 C CA . HIS A 1 282 ? 11.921 -4.770 -2.403 1.00 92.38 282 HIS A CA 1
ATOM 2251 C C . HIS A 1 282 ? 10.830 -3.774 -1.981 1.00 92.38 282 HIS A C 1
ATOM 2253 O O . HIS A 1 282 ? 9.809 -3.647 -2.656 1.00 92.38 282 HIS A O 1
ATOM 2259 N N . THR A 1 283 ? 11.039 -3.020 -0.905 1.00 91.31 283 THR A N 1
ATOM 2260 C CA . THR A 1 283 ? 10.187 -1.879 -0.536 1.00 91.31 283 THR A CA 1
ATOM 2261 C C . THR A 1 283 ? 10.904 -0.565 -0.788 1.00 91.31 283 THR A C 1
ATOM 2263 O O . THR A 1 283 ? 12.133 -0.478 -0.755 1.00 91.31 283 THR A O 1
ATOM 2266 N N . HIS A 1 284 ? 10.118 0.473 -1.057 1.00 86.00 284 HIS A N 1
ATOM 2267 C CA . HIS A 1 284 ? 10.644 1.804 -1.278 1.00 86.00 284 HIS A CA 1
ATOM 2268 C C . HIS A 1 284 ? 9.711 2.878 -0.740 1.00 86.00 284 HIS A C 1
ATOM 2270 O O . HIS A 1 284 ? 8.492 2.813 -0.920 1.00 86.00 284 HIS A O 1
ATOM 2276 N N . PHE A 1 285 ? 10.318 3.898 -0.141 1.00 88.19 285 PHE A N 1
ATOM 2277 C CA . PHE A 1 285 ? 9.617 5.007 0.481 1.00 88.19 285 PHE A CA 1
ATOM 2278 C C . PHE A 1 285 ? 10.239 6.342 0.090 1.00 88.19 285 PHE A C 1
ATOM 2280 O O . PHE A 1 285 ? 11.462 6.470 0.023 1.00 88.19 285 PHE A O 1
ATOM 2287 N N . THR A 1 286 ? 9.407 7.358 -0.115 1.00 82.50 286 THR A N 1
ATOM 2288 C CA . THR A 1 286 ? 9.871 8.718 -0.424 1.00 82.50 286 THR A CA 1
ATOM 2289 C C . THR A 1 286 ? 9.771 9.642 0.801 1.00 82.50 286 THR A C 1
ATOM 2291 O O . THR A 1 286 ? 8.926 9.417 1.671 1.00 82.50 286 THR A O 1
ATOM 2294 N N . PRO A 1 287 ? 10.609 10.689 0.910 1.00 77.00 287 PRO A N 1
ATOM 2295 C CA . PRO A 1 287 ? 11.624 11.114 -0.057 1.00 77.00 287 PRO A CA 1
ATOM 2296 C C . PRO A 1 287 ? 12.840 10.196 -0.169 1.00 77.00 287 PRO A C 1
ATOM 2298 O O . PRO A 1 287 ? 13.251 9.562 0.795 1.00 77.00 287 PRO A O 1
ATOM 2301 N N . VAL A 1 288 ? 13.435 10.169 -1.361 1.00 70.00 288 VAL A N 1
ATOM 2302 C CA . VAL A 1 288 ? 14.721 9.502 -1.625 1.00 70.00 288 VAL A CA 1
ATOM 2303 C C . VAL A 1 288 ? 15.892 10.346 -1.103 1.00 70.00 288 VAL A C 1
ATOM 2305 O O . VAL A 1 288 ? 15.722 11.536 -0.800 1.00 70.00 288 VAL A O 1
ATOM 2308 N N . LEU A 1 289 ? 17.089 9.754 -1.007 1.00 58.38 289 LEU A N 1
ATOM 2309 C CA . LEU A 1 289 ? 18.302 10.472 -0.605 1.00 58.38 289 LEU A CA 1
ATOM 2310 C C . LEU A 1 289 ? 18.546 11.685 -1.515 1.00 58.38 289 LEU A C 1
ATOM 2312 O O . LEU A 1 289 ? 18.698 11.573 -2.731 1.00 58.38 289 LEU A O 1
ATOM 2316 N N . SER A 1 290 ? 18.614 12.878 -0.921 1.00 53.94 290 SER A N 1
ATOM 2317 C CA . SER A 1 290 ? 19.132 14.053 -1.613 1.00 53.94 290 SER A CA 1
ATOM 2318 C C . SER A 1 290 ? 20.656 13.969 -1.605 1.00 53.94 290 SER A C 1
ATOM 2320 O O . SER A 1 290 ? 21.290 14.347 -0.628 1.00 53.94 290 SER A O 1
ATOM 2322 N N . VAL A 1 291 ? 21.263 13.484 -2.688 1.00 46.31 291 VAL A N 1
ATOM 2323 C CA . VAL A 1 291 ? 22.736 13.389 -2.822 1.00 46.31 291 VAL A CA 1
ATOM 2324 C C . VAL A 1 291 ? 23.431 14.767 -2.924 1.00 46.31 291 VAL A C 1
ATOM 2326 O O . VAL A 1 291 ? 24.564 14.855 -3.371 1.00 46.31 291 VAL A O 1
ATOM 2329 N N . ILE A 1 292 ? 22.779 15.877 -2.564 1.00 45.97 292 ILE A N 1
ATOM 2330 C CA . ILE A 1 292 ? 23.415 17.199 -2.603 1.00 45.97 292 ILE A CA 1
ATOM 2331 C C . ILE A 1 292 ? 23.078 17.942 -1.311 1.00 45.97 292 ILE A C 1
ATOM 2333 O O . ILE A 1 292 ? 21.959 18.422 -1.151 1.00 45.97 292 ILE A O 1
ATOM 2337 N N . GLU A 1 293 ? 24.051 18.000 -0.398 1.00 37.25 293 GLU A N 1
ATOM 2338 C CA . GLU A 1 293 ? 23.998 18.779 0.851 1.00 37.25 293 GLU A CA 1
ATOM 2339 C C . GLU A 1 293 ? 23.992 20.305 0.595 1.00 37.25 293 GLU A C 1
ATOM 2341 O O . GLU A 1 293 ? 23.623 21.056 1.488 1.00 37.25 293 GLU A O 1
ATOM 2346 N N . ASP A 1 294 ? 24.264 20.758 -0.640 1.00 38.44 294 ASP A N 1
ATOM 2347 C CA . ASP A 1 294 ? 24.452 22.179 -0.988 1.00 38.44 294 ASP A CA 1
ATOM 2348 C C . ASP A 1 294 ? 23.609 22.698 -2.180 1.00 38.44 294 ASP A C 1
ATOM 2350 O O . ASP A 1 294 ? 23.987 23.684 -2.813 1.00 38.44 294 ASP A O 1
ATOM 2354 N N . ASP A 1 295 ? 22.486 22.067 -2.557 1.00 39.19 295 ASP A N 1
ATOM 2355 C CA . ASP A 1 295 ? 21.678 22.566 -3.692 1.00 39.19 295 ASP A CA 1
ATOM 2356 C C . ASP A 1 295 ? 20.495 23.428 -3.216 1.00 39.19 295 ASP A C 1
ATOM 2358 O O . ASP A 1 295 ? 19.509 22.880 -2.710 1.00 39.19 295 ASP A O 1
ATOM 2362 N N . PRO A 1 296 ? 20.535 24.766 -3.386 1.00 35.84 296 PRO A N 1
ATOM 2363 C CA . PRO A 1 296 ? 19.402 25.633 -3.113 1.00 35.84 296 PRO A CA 1
ATOM 2364 C C . PRO A 1 296 ? 18.373 25.452 -4.231 1.00 35.84 296 PRO A C 1
ATOM 2366 O O . PRO A 1 296 ? 18.261 26.267 -5.148 1.00 35.84 296 PRO A O 1
ATOM 2369 N N . PHE A 1 297 ? 17.609 24.365 -4.171 1.00 40.38 297 PHE A N 1
ATOM 2370 C CA . PHE A 1 297 ? 16.390 24.253 -4.955 1.00 40.38 297 PHE A CA 1
ATOM 2371 C C . PHE A 1 297 ? 15.344 25.175 -4.321 1.00 40.38 297 PHE A C 1
ATOM 2373 O O . PHE A 1 297 ? 14.554 24.773 -3.469 1.00 40.38 297 PHE A O 1
ATOM 2380 N N . SER A 1 298 ? 15.384 26.446 -4.721 1.00 35.66 298 SER A N 1
ATOM 2381 C CA . SER A 1 298 ? 14.206 27.298 -4.669 1.00 35.66 298 SER A CA 1
ATOM 2382 C C . SER A 1 298 ? 13.245 26.792 -5.750 1.00 35.66 298 SER A C 1
ATOM 2384 O O . SER A 1 298 ? 13.673 26.636 -6.897 1.00 35.66 298 SER A O 1
ATOM 2386 N N . PRO A 1 299 ? 11.964 26.538 -5.438 1.00 39.28 299 PRO A N 1
ATOM 2387 C CA . PRO A 1 299 ? 10.940 26.237 -6.442 1.00 39.28 299 PRO A CA 1
ATOM 2388 C C . PRO A 1 299 ? 10.881 27.272 -7.583 1.00 39.28 299 PRO A C 1
ATOM 2390 O O . PRO A 1 299 ? 10.422 26.946 -8.676 1.00 39.28 299 PRO A O 1
ATOM 2393 N N . ASP A 1 300 ? 11.403 28.482 -7.346 1.00 35.75 300 ASP A N 1
ATOM 2394 C CA . ASP A 1 300 ? 11.374 29.613 -8.275 1.00 35.75 300 ASP A CA 1
ATOM 2395 C C . ASP A 1 300 ? 12.652 29.784 -9.117 1.00 35.75 300 ASP A C 1
ATOM 2397 O O . ASP A 1 300 ? 12.668 30.587 -10.054 1.00 35.75 300 ASP A O 1
ATOM 2401 N N . SER A 1 301 ? 13.740 29.053 -8.839 1.00 34.28 301 SER A N 1
ATOM 2402 C CA . SER A 1 301 ? 14.975 29.174 -9.624 1.00 34.28 301 SER A CA 1
ATOM 2403 C C . SER A 1 301 ? 15.017 28.149 -10.755 1.00 34.28 301 SER A C 1
ATOM 2405 O O . SER A 1 301 ? 15.632 27.087 -10.678 1.00 34.28 301 SER A O 1
ATOM 2407 N N . TYR A 1 302 ? 14.404 28.521 -11.879 1.00 39.47 302 TYR A N 1
ATOM 2408 C CA . TYR A 1 302 ? 14.745 27.976 -13.191 1.00 39.47 302 TYR A CA 1
ATOM 2409 C C . TYR A 1 302 ? 16.239 28.236 -13.449 1.00 39.47 302 TYR A C 1
ATOM 2411 O O . TYR A 1 302 ? 16.615 29.296 -13.945 1.00 39.47 302 TYR A O 1
ATOM 2419 N N . SER A 1 303 ? 17.117 27.316 -13.043 1.00 36.47 303 SER A N 1
ATOM 2420 C CA . SER A 1 303 ? 18.548 27.437 -13.319 1.00 36.47 303 SER A CA 1
ATOM 2421 C C . SER A 1 303 ? 18.814 27.042 -14.776 1.00 36.47 303 SER A C 1
ATOM 2423 O O . SER A 1 303 ? 18.587 25.885 -15.142 1.00 36.47 303 SER A O 1
ATOM 2425 N N . PRO A 1 304 ? 19.336 27.948 -15.624 1.00 36.00 304 PRO A N 1
ATOM 2426 C CA . PRO A 1 304 ? 19.731 27.628 -16.996 1.00 36.00 304 PRO A CA 1
ATOM 2427 C C . PRO A 1 304 ? 20.952 26.697 -17.061 1.00 36.00 304 PRO A C 1
ATOM 2429 O O . PRO A 1 304 ? 21.285 26.209 -18.136 1.00 36.00 304 PRO A O 1
ATOM 2432 N N . ALA A 1 305 ? 21.618 26.440 -15.927 1.00 38.25 305 ALA A N 1
ATOM 2433 C CA . ALA A 1 305 ? 22.846 25.647 -15.827 1.00 38.25 305 ALA A CA 1
ATOM 2434 C C . ALA A 1 305 ? 22.641 24.128 -16.011 1.00 38.25 305 ALA A C 1
ATOM 2436 O O . ALA A 1 305 ? 23.554 23.344 -15.765 1.00 38.25 305 ALA A O 1
ATOM 2437 N N . GLY A 1 306 ? 21.460 23.712 -16.468 1.00 37.91 306 GLY A N 1
ATOM 2438 C CA . GLY A 1 306 ? 21.118 22.320 -16.701 1.00 37.91 306 GLY A CA 1
ATOM 2439 C C . GLY A 1 306 ? 20.647 21.605 -15.426 1.00 37.91 306 GLY A C 1
ATOM 2440 O O . GLY A 1 306 ? 21.091 21.908 -14.317 1.00 37.91 306 GLY A O 1
ATOM 2441 N N . PRO A 1 307 ? 19.712 20.655 -15.552 1.00 37.62 307 PRO A N 1
ATOM 2442 C CA . PRO A 1 307 ? 19.268 19.847 -14.425 1.00 37.62 307 PRO A CA 1
ATOM 2443 C C . PRO A 1 307 ? 20.405 18.949 -13.897 1.00 37.62 307 PRO A C 1
ATOM 2445 O O . PRO A 1 307 ? 20.907 18.089 -14.619 1.00 37.62 307 PRO A O 1
ATOM 2448 N N . LYS A 1 308 ? 20.799 19.129 -12.627 1.00 44.53 308 LYS A N 1
ATOM 2449 C CA . LYS A 1 308 ? 21.875 18.361 -11.969 1.00 44.53 308 LYS A CA 1
ATOM 2450 C C . LYS A 1 308 ? 21.469 16.898 -11.736 1.00 44.53 308 LYS A C 1
ATOM 2452 O O . LYS A 1 308 ? 20.381 16.628 -11.239 1.00 44.53 308 LYS A O 1
ATOM 2457 N N . GLU A 1 309 ? 22.379 15.968 -12.030 1.00 41.09 309 GLU A N 1
ATOM 2458 C CA . GLU A 1 309 ? 22.252 14.506 -12.254 1.00 41.09 309 GLU A CA 1
ATOM 2459 C C . GLU A 1 309 ? 21.480 13.638 -11.230 1.00 41.09 309 GLU A C 1
ATOM 2461 O O . GLU A 1 309 ? 21.241 12.453 -11.474 1.00 41.09 309 GLU A O 1
ATOM 2466 N N . SER A 1 310 ? 21.029 14.210 -10.123 1.00 52.03 310 SER A N 1
ATOM 2467 C CA . SER A 1 310 ? 20.706 13.537 -8.864 1.00 52.03 310 SER A CA 1
ATOM 2468 C C . SER A 1 310 ? 19.285 12.940 -8.751 1.00 52.03 310 SER A C 1
ATOM 2470 O O . SER A 1 310 ? 18.943 12.335 -7.739 1.00 52.03 310 SER A O 1
ATOM 2472 N N . ALA A 1 311 ? 18.430 13.080 -9.769 1.00 52.44 311 ALA A N 1
ATOM 2473 C CA . ALA A 1 311 ? 17.075 12.496 -9.792 1.00 52.44 311 ALA A CA 1
ATOM 2474 C C . ALA A 1 311 ? 17.031 10.979 -10.039 1.00 52.44 311 ALA A C 1
ATOM 2476 O O . ALA A 1 311 ? 16.009 10.340 -9.802 1.00 52.44 311 ALA A O 1
ATOM 2477 N N . TRP A 1 312 ? 18.126 10.418 -10.546 1.00 66.44 312 TRP A N 1
ATOM 2478 C CA . TRP A 1 312 ? 18.234 9.029 -10.979 1.00 66.44 312 TRP A CA 1
ATOM 2479 C C . TRP A 1 312 ? 19.074 8.232 -9.982 1.00 66.44 312 TRP A C 1
ATOM 2481 O O . TRP A 1 312 ? 20.223 7.902 -10.252 1.00 66.44 312 TRP A O 1
ATOM 2491 N N . ASP A 1 313 ? 18.518 8.018 -8.793 1.00 72.00 313 ASP A N 1
ATOM 2492 C CA . ASP A 1 313 ? 19.154 7.256 -7.717 1.00 72.00 313 ASP A CA 1
ATOM 2493 C C . ASP A 1 313 ? 18.774 5.773 -7.840 1.00 72.00 313 ASP A C 1
ATOM 2495 O O . ASP A 1 313 ? 17.684 5.373 -7.449 1.00 72.00 313 ASP A O 1
ATOM 2499 N N . THR A 1 314 ? 19.645 4.932 -8.389 1.00 78.62 314 THR A N 1
ATOM 2500 C CA . THR A 1 314 ? 19.371 3.491 -8.511 1.00 78.62 314 THR A CA 1
ATOM 2501 C C . THR A 1 314 ? 19.460 2.720 -7.196 1.00 78.62 314 THR A C 1
ATOM 2503 O O . THR A 1 314 ? 19.067 1.555 -7.157 1.00 78.62 314 THR A O 1
ATOM 2506 N N . GLU A 1 315 ? 19.985 3.317 -6.124 1.00 76.00 315 GLU A N 1
ATOM 2507 C CA . GLU A 1 315 ? 20.020 2.684 -4.804 1.00 76.00 315 GLU A CA 1
ATOM 2508 C C . GLU A 1 315 ? 18.668 2.846 -4.105 1.00 76.00 315 GLU A C 1
ATOM 2510 O O . GLU A 1 315 ? 18.120 1.873 -3.588 1.00 76.00 315 GLU A O 1
ATOM 2515 N N . ASN A 1 316 ? 18.088 4.049 -4.165 1.00 73.19 316 ASN A N 1
ATOM 2516 C CA . ASN A 1 316 ? 16.848 4.391 -3.466 1.00 73.19 316 ASN A CA 1
ATOM 2517 C C . ASN A 1 316 ? 15.723 4.835 -4.404 1.00 73.19 316 ASN A C 1
ATOM 2519 O O . ASN A 1 316 ? 14.855 5.569 -3.975 1.00 73.19 316 ASN A O 1
ATOM 2523 N N . ASN A 1 317 ? 15.694 4.459 -5.677 1.00 76.81 317 ASN A N 1
ATOM 2524 C CA . ASN A 1 317 ? 14.517 4.628 -6.533 1.00 76.81 317 ASN A CA 1
ATOM 2525 C C . ASN A 1 317 ? 14.359 3.364 -7.375 1.00 76.81 317 ASN A C 1
ATOM 2527 O O . ASN A 1 317 ? 15.108 3.132 -8.325 1.00 76.81 317 ASN A O 1
ATOM 2531 N N . MET A 1 318 ? 13.367 2.538 -7.029 1.00 81.69 318 MET A N 1
ATOM 2532 C CA . MET A 1 318 ? 13.159 1.242 -7.685 1.00 81.69 318 MET A CA 1
ATOM 2533 C C . MET A 1 318 ? 12.924 1.383 -9.188 1.00 81.69 318 MET A C 1
ATOM 2535 O O . MET A 1 318 ? 13.408 0.562 -9.959 1.00 81.69 318 MET A O 1
ATOM 2539 N N . PHE A 1 319 ? 12.242 2.435 -9.638 1.00 81.31 319 PHE A N 1
ATOM 2540 C CA . PHE A 1 319 ? 12.074 2.639 -11.071 1.00 81.31 319 PHE A CA 1
ATOM 2541 C C . PHE A 1 319 ? 13.403 2.942 -11.753 1.00 81.31 319 PHE A C 1
ATOM 2543 O O . PHE A 1 319 ? 13.691 2.341 -12.784 1.00 81.31 319 PHE A O 1
ATOM 2550 N N . ALA A 1 320 ? 14.210 3.850 -11.191 1.00 78.94 320 ALA A N 1
ATOM 2551 C CA . ALA A 1 320 ? 15.528 4.162 -11.742 1.00 78.94 320 ALA A CA 1
ATOM 2552 C C . ALA A 1 320 ? 16.395 2.897 -11.793 1.00 78.94 320 ALA A C 1
ATOM 2554 O O . ALA A 1 320 ? 16.944 2.581 -12.847 1.00 78.94 320 ALA A O 1
ATOM 2555 N N . LYS A 1 321 ? 16.420 2.126 -10.695 1.00 85.88 321 LYS A N 1
ATOM 2556 C CA . LYS A 1 321 ? 17.114 0.838 -10.589 1.00 85.88 321 LYS A CA 1
ATOM 2557 C C . LYS A 1 321 ? 16.731 -0.107 -11.722 1.00 85.88 321 LYS A C 1
ATOM 2559 O O . LYS A 1 321 ? 17.584 -0.506 -12.506 1.00 85.88 321 LYS A O 1
ATOM 2564 N N . TYR A 1 322 ? 15.452 -0.452 -11.840 1.00 88.88 322 TYR A N 1
ATOM 2565 C CA . TYR A 1 322 ? 15.024 -1.476 -12.793 1.00 88.88 322 TYR A CA 1
ATOM 2566 C C . TYR A 1 322 ? 14.992 -0.994 -14.239 1.00 88.88 322 TYR A C 1
ATOM 2568 O O . TYR A 1 322 ? 15.200 -1.796 -15.148 1.00 88.88 322 TYR A O 1
ATOM 2576 N N . MET A 1 323 ? 14.801 0.305 -14.468 1.00 84.75 323 MET A N 1
ATOM 2577 C CA . MET A 1 323 ? 15.007 0.885 -15.789 1.00 84.75 323 MET A CA 1
ATOM 2578 C C . MET A 1 323 ? 16.472 0.760 -16.207 1.00 84.75 323 MET A C 1
ATOM 2580 O O . MET A 1 323 ? 16.749 0.355 -17.331 1.00 84.75 323 MET A O 1
ATOM 2584 N N . GLU A 1 324 ? 17.412 1.071 -15.316 1.00 85.00 324 GLU A N 1
ATOM 2585 C CA . GLU A 1 324 ? 18.840 0.963 -15.607 1.00 85.00 324 GLU A CA 1
ATOM 2586 C C . GLU A 1 324 ? 19.288 -0.490 -15.789 1.00 85.00 324 GLU A C 1
ATOM 2588 O O . GLU A 1 324 ? 20.023 -0.791 -16.729 1.00 85.00 324 GLU A O 1
ATOM 2593 N N . GLU A 1 325 ? 18.778 -1.412 -14.971 1.00 89.88 325 GLU A N 1
ATOM 2594 C CA . GLU A 1 325 ? 19.000 -2.846 -15.169 1.00 89.88 325 GLU A CA 1
ATOM 2595 C C . GLU A 1 325 ? 18.456 -3.327 -16.521 1.00 89.88 325 GLU A C 1
ATOM 2597 O O . GLU A 1 325 ? 19.155 -4.048 -17.226 1.00 89.88 325 GLU A O 1
ATOM 2602 N N . MET A 1 326 ? 17.265 -2.882 -16.938 1.00 86.81 326 MET A N 1
ATOM 2603 C CA . MET A 1 326 ? 16.721 -3.198 -18.262 1.00 86.81 326 MET A CA 1
ATOM 2604 C C . MET A 1 326 ? 17.555 -2.584 -19.395 1.00 86.81 326 MET A C 1
ATOM 2606 O O . MET A 1 326 ? 17.775 -3.238 -20.415 1.00 86.81 326 MET A O 1
ATOM 2610 N N . VAL A 1 327 ? 18.029 -1.344 -19.253 1.00 82.56 327 VAL A N 1
ATOM 2611 C CA . VAL A 1 327 ? 18.872 -0.674 -20.261 1.00 82.56 327 VAL A CA 1
ATOM 2612 C C . VAL A 1 327 ? 20.198 -1.406 -20.451 1.00 82.56 327 VAL A C 1
ATOM 2614 O O . VAL A 1 327 ? 20.631 -1.600 -21.587 1.00 82.56 327 VAL A O 1
ATOM 2617 N N . ASN A 1 328 ? 20.803 -1.845 -19.349 1.00 84.19 328 ASN A N 1
ATOM 2618 C CA . ASN A 1 328 ? 22.097 -2.525 -19.320 1.00 84.19 328 ASN A CA 1
ATOM 2619 C C . ASN A 1 328 ? 21.988 -4.059 -19.384 1.00 84.19 328 ASN A C 1
ATOM 2621 O O . ASN A 1 328 ? 22.991 -4.748 -19.226 1.00 84.19 328 ASN A O 1
ATOM 2625 N N . SER A 1 329 ? 20.784 -4.585 -19.603 1.00 83.69 329 SER A N 1
ATOM 2626 C CA . SER A 1 329 ? 20.507 -6.020 -19.676 1.00 83.69 329 SER A CA 1
ATOM 2627 C C . SER A 1 329 ? 21.176 -6.688 -20.883 1.00 83.69 329 SER A C 1
ATOM 2629 O O . SER A 1 329 ? 21.472 -6.034 -21.893 1.00 83.69 329 SER A O 1
ATOM 2631 N N . ASP A 1 330 ? 21.359 -8.005 -20.800 1.00 82.81 330 ASP A N 1
ATOM 2632 C CA . ASP A 1 330 ? 21.880 -8.842 -21.878 1.00 82.81 330 ASP A CA 1
ATOM 2633 C C . ASP A 1 330 ? 21.021 -8.723 -23.150 1.00 82.81 330 ASP A C 1
ATOM 2635 O O . ASP A 1 330 ? 19.897 -8.204 -23.154 1.00 82.81 330 ASP A O 1
ATOM 2639 N N . SER A 1 331 ? 21.544 -9.217 -24.275 1.00 75.50 331 SER A N 1
ATOM 2640 C CA . SER A 1 331 ? 20.758 -9.296 -25.504 1.00 75.50 331 SER A CA 1
ATOM 2641 C C . SER A 1 331 ? 19.542 -10.205 -25.299 1.00 75.50 331 SER A C 1
ATOM 2643 O O . SER A 1 331 ? 19.689 -11.399 -25.056 1.00 75.50 331 SER A O 1
ATOM 2645 N N . GLY A 1 332 ? 18.344 -9.656 -25.452 1.00 70.81 332 GLY A N 1
ATOM 2646 C CA . GLY A 1 332 ? 17.088 -10.394 -25.393 1.00 70.81 332 GLY A CA 1
ATOM 2647 C C . GLY A 1 332 ? 15.893 -9.449 -25.446 1.00 70.81 332 GLY A C 1
ATOM 2648 O O . GLY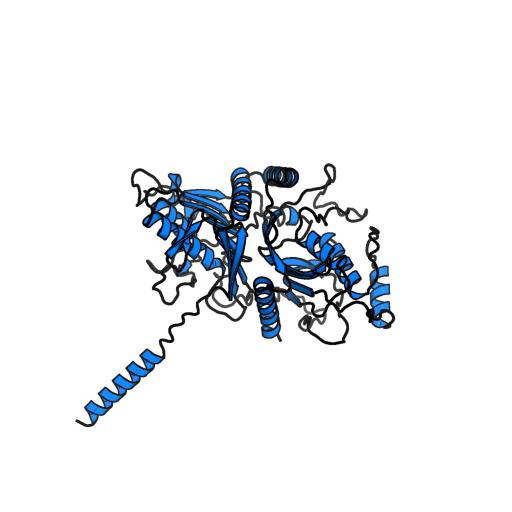 A 1 332 ? 16.054 -8.233 -25.379 1.00 70.81 332 GLY A O 1
ATOM 2649 N N . GLU A 1 333 ? 14.689 -9.998 -25.594 1.00 74.38 333 GLU A N 1
ATOM 2650 C CA . GLU A 1 333 ? 13.458 -9.200 -25.560 1.00 74.38 333 GLU A CA 1
ATOM 2651 C C . GLU A 1 333 ? 13.341 -8.430 -24.238 1.00 74.38 333 GLU A C 1
ATOM 2653 O O . GLU A 1 333 ? 13.473 -9.020 -23.159 1.00 74.38 333 GLU A O 1
ATOM 2658 N N . ARG A 1 334 ? 13.075 -7.124 -24.344 1.00 79.06 334 ARG A N 1
ATOM 2659 C CA . ARG A 1 334 ? 12.875 -6.208 -23.218 1.00 79.06 334 ARG A CA 1
ATOM 2660 C C . ARG A 1 334 ? 11.453 -5.667 -23.263 1.00 79.06 334 ARG A C 1
ATOM 2662 O O . ARG A 1 334 ? 11.015 -5.179 -24.303 1.00 79.06 334 ARG A O 1
ATOM 2669 N N . LEU A 1 335 ? 10.750 -5.716 -22.139 1.00 79.81 335 LEU A N 1
ATOM 2670 C CA . LEU A 1 335 ? 9.369 -5.262 -22.025 1.00 79.81 335 LEU A CA 1
ATOM 2671 C C . LEU A 1 335 ? 9.232 -4.202 -20.939 1.00 79.81 335 LEU A C 1
ATOM 2673 O O . LEU A 1 335 ? 9.801 -4.338 -19.857 1.00 79.81 335 LEU A O 1
ATOM 2677 N N . PHE A 1 336 ? 8.412 -3.192 -21.222 1.00 81.94 336 PHE A N 1
ATOM 2678 C CA . PHE A 1 336 ? 8.012 -2.170 -20.266 1.00 81.94 336 PHE A CA 1
ATOM 2679 C C . PHE A 1 336 ? 6.508 -1.908 -20.383 1.00 81.94 336 PHE A C 1
ATOM 2681 O O . PHE A 1 336 ? 6.019 -1.553 -21.458 1.00 81.94 336 PHE A O 1
ATOM 2688 N N . TYR A 1 337 ? 5.787 -2.040 -19.270 1.00 80.62 337 TYR A N 1
ATOM 2689 C CA . TYR A 1 337 ? 4.368 -1.689 -19.166 1.00 80.62 337 TYR A CA 1
ATOM 2690 C C . TYR A 1 337 ? 4.174 -0.695 -18.024 1.00 80.62 337 TYR A C 1
ATOM 2692 O O . TYR A 1 337 ? 4.835 -0.800 -16.993 1.00 80.62 337 TYR A O 1
ATOM 2700 N N . ALA A 1 338 ? 3.259 0.261 -18.182 1.00 76.06 338 ALA A N 1
ATOM 2701 C CA . ALA A 1 338 ? 2.924 1.179 -17.101 1.00 76.06 338 ALA A CA 1
ATOM 2702 C C . ALA A 1 338 ? 1.451 1.602 -17.136 1.00 76.06 338 ALA A C 1
ATOM 2704 O O . ALA A 1 338 ? 0.933 2.038 -18.165 1.00 76.06 338 ALA A O 1
ATOM 2705 N N . ASN A 1 339 ? 0.808 1.552 -15.971 1.00 74.38 339 ASN A N 1
ATOM 2706 C CA . ASN A 1 339 ? -0.499 2.156 -15.726 1.00 74.38 339 ASN A CA 1
ATOM 2707 C C . ASN A 1 339 ? -0.285 3.598 -15.244 1.00 74.38 339 ASN A C 1
ATOM 2709 O O . ASN A 1 339 ? 0.174 3.807 -14.118 1.00 74.38 339 ASN A O 1
ATOM 2713 N N . VAL A 1 340 ? -0.551 4.608 -16.080 1.00 69.62 340 VAL A N 1
ATOM 2714 C CA . VAL A 1 340 ? -0.105 5.989 -15.824 1.00 69.62 340 VAL A CA 1
ATOM 2715 C C . VAL A 1 340 ? -1.262 6.915 -15.455 1.00 69.62 340 VAL A C 1
ATOM 2717 O O . VAL A 1 340 ? -2.251 7.072 -16.160 1.00 69.62 340 VAL A O 1
ATOM 2720 N N . TYR A 1 341 ? -1.125 7.619 -14.334 1.00 61.66 341 TYR A N 1
ATOM 2721 C CA . TYR A 1 341 ? -2.171 8.518 -13.854 1.00 61.66 341 TYR A CA 1
ATOM 2722 C C . TYR A 1 341 ? -2.123 9.889 -14.549 1.00 61.66 341 TYR A C 1
ATOM 2724 O O . TYR A 1 341 ? -3.126 10.354 -15.090 1.00 61.66 341 TYR A O 1
ATOM 2732 N N . HIS A 1 342 ? -0.957 10.542 -14.605 1.00 57.00 342 HIS A N 1
ATOM 2733 C CA . HIS A 1 342 ? -0.800 11.789 -15.364 1.00 57.00 342 HIS A CA 1
ATOM 2734 C C . HIS A 1 342 ? 0.609 12.004 -15.922 1.00 57.00 342 HIS A C 1
ATOM 2736 O O . HIS A 1 342 ? 1.624 11.634 -15.323 1.00 57.00 342 HIS A O 1
ATOM 2742 N N . TYR A 1 343 ? 0.646 12.690 -17.064 1.00 51.91 343 TYR A N 1
ATOM 2743 C CA . TYR A 1 343 ? 1.848 13.061 -17.802 1.00 51.91 343 TYR A CA 1
ATOM 2744 C C . TYR A 1 343 ? 2.147 14.541 -17.552 1.00 51.91 343 TYR A C 1
ATOM 2746 O O . TYR A 1 343 ? 1.247 15.374 -17.675 1.00 51.91 343 TYR A O 1
ATOM 2754 N N . LYS A 1 344 ? 3.394 14.884 -17.217 1.00 49.38 344 LYS A N 1
ATOM 2755 C CA . LYS A 1 344 ? 3.844 16.278 -17.071 1.00 49.38 344 LYS A CA 1
ATOM 2756 C C . LYS A 1 344 ? 5.010 16.566 -18.012 1.00 49.38 344 LYS A C 1
ATOM 2758 O O . LYS A 1 344 ? 5.726 15.664 -18.426 1.00 49.38 344 LYS A O 1
ATOM 2763 N N . THR A 1 345 ? 5.139 17.821 -18.428 1.00 45.91 345 THR A N 1
ATOM 2764 C CA . THR A 1 345 ? 6.011 18.193 -19.541 1.00 45.91 345 THR A CA 1
ATOM 2765 C C . THR A 1 345 ? 7.503 18.165 -19.229 1.00 45.91 345 THR A C 1
ATOM 2767 O O . THR A 1 345 ? 7.926 18.495 -18.129 1.00 45.91 345 THR A O 1
ATOM 2770 N N . ALA A 1 346 ? 8.274 17.828 -20.262 1.00 43.81 346 ALA A N 1
ATOM 2771 C CA . ALA A 1 346 ? 9.726 17.681 -20.344 1.00 43.81 346 ALA A CA 1
ATOM 2772 C C . ALA A 1 346 ? 10.575 18.767 -19.689 1.00 43.81 346 ALA A C 1
ATOM 2774 O O . ALA A 1 346 ? 11.683 18.501 -19.234 1.00 43.81 346 ALA A O 1
ATOM 2775 N N . TRP A 1 347 ? 10.077 19.995 -19.702 1.00 45.81 347 TRP A N 1
ATOM 2776 C CA . TRP A 1 347 ? 10.896 21.173 -19.458 1.00 45.81 347 TRP A CA 1
ATOM 2777 C C . TRP A 1 347 ? 11.197 21.421 -17.975 1.00 45.81 347 TRP A C 1
ATOM 2779 O O . TRP A 1 347 ? 12.011 22.284 -17.673 1.00 45.81 347 TRP A O 1
ATOM 2789 N N . SER A 1 348 ? 10.587 20.660 -17.057 1.00 48.41 348 SER A N 1
ATOM 2790 C CA . SER A 1 348 ? 10.766 20.832 -15.608 1.00 48.41 348 SER A CA 1
ATOM 2791 C C . SER A 1 348 ? 11.219 19.572 -14.857 1.00 48.41 348 SER A C 1
ATOM 2793 O O . SER A 1 348 ? 11.252 19.608 -13.632 1.00 48.41 348 SER A O 1
ATOM 2795 N N . ASP A 1 349 ? 11.510 18.449 -15.533 1.00 55.28 349 ASP A N 1
ATOM 2796 C CA . ASP A 1 349 ? 11.787 17.174 -14.845 1.00 55.28 349 ASP A CA 1
ATOM 2797 C C . ASP A 1 349 ? 12.914 16.348 -15.494 1.00 55.28 349 ASP A C 1
ATOM 2799 O O . ASP A 1 349 ? 12.750 15.723 -16.548 1.00 55.28 349 ASP A O 1
ATOM 2803 N N . LEU A 1 350 ? 14.065 16.306 -14.812 1.00 59.44 350 LEU A N 1
ATOM 2804 C CA . LEU A 1 350 ? 15.233 15.498 -15.178 1.00 59.44 350 LEU A CA 1
ATOM 2805 C C . LEU A 1 350 ? 14.924 14.001 -15.212 1.00 59.44 350 LEU A C 1
ATOM 2807 O O . LEU A 1 350 ? 15.506 13.272 -16.016 1.00 59.44 350 LEU A O 1
ATOM 2811 N N . PHE A 1 351 ? 14.039 13.535 -14.333 1.00 61.03 351 PHE A N 1
ATOM 2812 C CA . PHE A 1 351 ? 13.702 12.124 -14.243 1.00 61.03 351 PHE A CA 1
ATOM 2813 C C . PHE A 1 351 ? 12.979 11.664 -15.508 1.00 61.03 351 PHE A C 1
ATOM 2815 O O . PHE A 1 351 ? 13.424 10.726 -16.172 1.00 61.03 351 PHE A O 1
ATOM 2822 N N . GLY A 1 352 ? 11.916 12.378 -15.896 1.00 63.31 352 GLY A N 1
ATOM 2823 C CA . GLY A 1 352 ? 11.191 12.119 -17.141 1.00 63.31 352 GLY A CA 1
ATOM 2824 C C . GLY A 1 352 ? 12.100 12.199 -18.371 1.00 63.31 352 GLY A C 1
ATOM 2825 O O . GLY A 1 352 ? 11.962 11.395 -19.294 1.00 63.31 352 GLY A O 1
ATOM 2826 N N . TRP A 1 353 ? 13.077 13.111 -18.360 1.00 63.88 353 TRP A N 1
ATOM 2827 C CA . TRP A 1 353 ? 14.080 13.223 -19.418 1.00 63.88 353 TRP A CA 1
ATOM 2828 C C . TRP A 1 353 ? 15.049 12.030 -19.481 1.00 63.88 353 TRP A C 1
ATOM 2830 O O . TRP A 1 353 ? 15.226 11.449 -20.554 1.00 63.88 353 TRP A O 1
ATOM 2840 N N . LYS A 1 354 ? 15.659 11.630 -18.357 1.00 66.94 354 LYS A N 1
ATOM 2841 C CA . LYS A 1 354 ? 16.547 10.454 -18.289 1.00 66.94 354 LYS A CA 1
ATOM 2842 C C . LYS A 1 354 ? 15.807 9.178 -18.673 1.00 66.94 354 LYS A C 1
ATOM 2844 O O . LYS A 1 354 ? 16.318 8.404 -19.477 1.00 66.94 354 LYS A O 1
ATOM 2849 N N . MET A 1 355 ? 14.572 9.014 -18.200 1.00 70.69 355 MET A N 1
ATOM 2850 C CA . MET A 1 355 ? 13.691 7.931 -18.631 1.00 70.69 355 MET A CA 1
ATOM 2851 C C . MET A 1 355 ? 13.494 7.971 -20.150 1.00 70.69 355 MET A C 1
ATOM 2853 O O . MET A 1 355 ? 13.752 6.979 -20.821 1.00 70.69 355 MET A O 1
ATOM 2857 N N . PHE A 1 356 ? 13.111 9.111 -20.730 1.00 69.12 356 PHE A N 1
ATOM 2858 C CA . PHE A 1 356 ? 12.963 9.223 -22.182 1.00 69.12 356 PHE A CA 1
ATOM 2859 C C . PHE A 1 356 ? 14.253 8.855 -22.932 1.00 69.12 356 PHE A C 1
ATOM 2861 O O . PHE A 1 356 ? 14.189 8.068 -23.877 1.00 69.12 356 PHE A O 1
ATOM 2868 N N . LYS A 1 357 ? 15.424 9.359 -22.509 1.00 68.62 357 LYS A N 1
ATOM 2869 C CA . LYS A 1 357 ? 16.716 8.986 -23.111 1.00 68.62 357 LYS A CA 1
ATOM 2870 C C . LYS A 1 357 ? 16.971 7.476 -23.000 1.00 68.62 357 LYS A C 1
ATOM 2872 O O . LYS A 1 357 ? 17.383 6.875 -23.988 1.00 68.62 357 LYS A O 1
ATOM 2877 N N . ALA A 1 358 ? 16.720 6.867 -21.841 1.00 69.69 358 ALA A N 1
ATOM 2878 C CA . ALA A 1 358 ? 16.924 5.437 -21.596 1.00 69.69 358 ALA A CA 1
ATOM 2879 C C . ALA A 1 358 ? 16.077 4.586 -22.553 1.00 69.69 358 ALA A C 1
ATOM 2881 O O . ALA A 1 358 ? 16.591 3.730 -23.276 1.00 69.69 358 ALA A O 1
ATOM 2882 N N . LEU A 1 359 ? 14.786 4.906 -22.645 1.00 69.50 359 LEU A N 1
ATOM 2883 C CA . LEU A 1 359 ? 13.843 4.228 -23.534 1.00 69.50 359 LEU A CA 1
ATOM 2884 C C . LEU A 1 359 ? 14.180 4.433 -25.006 1.00 69.50 359 LEU A C 1
ATOM 2886 O O . LEU A 1 359 ? 14.089 3.518 -25.827 1.00 69.50 359 LEU A O 1
ATOM 2890 N N . ARG A 1 360 ? 14.627 5.640 -25.340 1.00 66.44 360 ARG A N 1
ATOM 2891 C CA . ARG A 1 360 ? 15.089 5.979 -26.675 1.00 66.44 360 ARG A CA 1
ATOM 2892 C C . ARG A 1 360 ? 16.351 5.199 -27.059 1.00 66.44 360 ARG A C 1
ATOM 2894 O O . ARG A 1 360 ? 16.431 4.714 -28.188 1.00 66.44 360 ARG A O 1
ATOM 2901 N N . GLY A 1 361 ? 17.319 5.079 -26.153 1.00 65.31 361 GLY A N 1
ATOM 2902 C CA . GLY A 1 361 ? 18.546 4.306 -26.356 1.00 65.31 361 GLY A CA 1
ATOM 2903 C C . GLY A 1 361 ? 18.243 2.842 -26.668 1.00 65.31 361 GLY A C 1
ATOM 2904 O O . GLY A 1 361 ? 18.743 2.310 -27.660 1.00 65.31 361 GLY A O 1
ATOM 2905 N N . LEU A 1 362 ? 17.325 2.243 -25.901 1.00 65.25 362 LEU A N 1
ATOM 2906 C CA . LEU A 1 362 ? 16.819 0.890 -26.140 1.00 65.25 362 LEU A CA 1
ATOM 2907 C C . LEU A 1 362 ? 16.195 0.730 -27.536 1.00 65.25 362 LEU A C 1
ATOM 2909 O O . LEU A 1 362 ? 16.453 -0.261 -28.219 1.00 65.25 362 LEU A O 1
ATOM 2913 N N . TYR A 1 363 ? 15.412 1.714 -27.988 1.00 61.69 363 TYR A N 1
ATOM 2914 C CA . TYR A 1 363 ? 14.727 1.646 -29.281 1.00 61.69 363 TYR A CA 1
ATOM 2915 C C . TYR A 1 363 ? 15.662 1.823 -30.491 1.00 61.69 363 TYR A C 1
ATOM 2917 O O . TYR A 1 363 ? 15.500 1.145 -31.506 1.00 61.69 363 TYR A O 1
ATOM 2925 N N . PHE A 1 364 ? 16.641 2.729 -30.412 1.00 60.16 364 PHE A N 1
ATOM 2926 C CA . PHE A 1 364 ? 17.526 3.042 -31.545 1.00 60.16 364 PHE A CA 1
ATOM 2927 C C . PHE A 1 364 ? 18.856 2.272 -31.548 1.00 60.16 364 PHE A C 1
ATOM 2929 O O . PHE A 1 364 ? 19.650 2.471 -32.467 1.00 60.16 364 PHE A O 1
ATOM 2936 N N . GLY A 1 365 ? 19.120 1.419 -30.551 1.00 54.97 365 GLY A N 1
ATOM 2937 C CA . GLY A 1 365 ? 20.325 0.577 -30.497 1.00 54.97 365 GLY A CA 1
ATOM 2938 C C . GLY A 1 365 ? 21.638 1.354 -30.336 1.00 54.97 365 GLY A C 1
ATOM 2939 O O . GLY A 1 365 ? 22.715 0.816 -30.584 1.00 54.97 365 GLY A O 1
ATOM 2940 N N . LYS A 1 366 ? 21.583 2.632 -29.942 1.00 54.81 366 LYS A N 1
ATOM 2941 C CA . LYS A 1 366 ? 22.783 3.427 -29.652 1.00 54.81 366 LYS A CA 1
ATOM 2942 C C . LYS A 1 366 ? 23.136 3.271 -28.177 1.00 54.81 366 LYS A C 1
ATOM 2944 O O . LYS A 1 366 ? 22.284 3.524 -27.327 1.00 54.81 366 LYS A O 1
ATOM 2949 N N . LYS A 1 367 ? 24.388 2.891 -27.882 1.00 47.16 367 LYS A N 1
ATOM 2950 C CA . LYS A 1 367 ? 24.930 2.974 -26.518 1.00 47.16 367 LYS A CA 1
ATOM 2951 C C . LY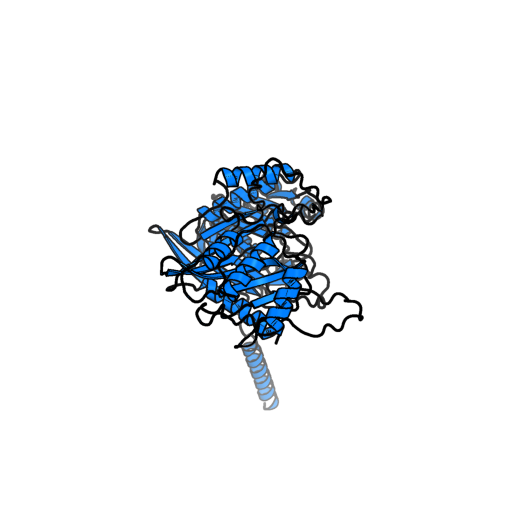S A 1 367 ? 24.743 4.401 -26.010 1.00 47.16 367 LYS A C 1
ATOM 2953 O O . LYS A 1 367 ? 25.044 5.362 -26.716 1.00 47.16 367 LYS A O 1
ATOM 2958 N N . TYR A 1 368 ? 24.178 4.488 -24.816 1.00 47.31 368 TYR A N 1
ATOM 2959 C CA . TYR A 1 368 ? 23.862 5.722 -24.122 1.00 47.31 368 TYR A CA 1
ATOM 2960 C C . TYR A 1 368 ? 25.160 6.499 -23.863 1.00 47.31 368 TYR A C 1
ATOM 2962 O O . TYR A 1 368 ? 26.071 5.967 -23.232 1.00 47.31 368 TYR A O 1
ATOM 2970 N N . ASP A 1 369 ? 25.258 7.728 -24.369 1.00 44.78 369 ASP A N 1
ATOM 2971 C CA . ASP A 1 369 ? 26.247 8.682 -23.874 1.00 44.78 369 ASP A CA 1
ATOM 2972 C C . ASP A 1 369 ? 25.605 9.404 -22.684 1.00 44.78 369 ASP A C 1
ATOM 2974 O O . ASP A 1 369 ? 24.554 10.039 -22.821 1.00 44.78 369 ASP A O 1
ATOM 2978 N N . ASN A 1 370 ? 26.208 9.242 -21.505 1.00 43.94 370 ASN A N 1
ATOM 2979 C CA . ASN A 1 370 ? 25.774 9.866 -20.256 1.00 43.94 370 ASN A CA 1
ATOM 2980 C C . ASN A 1 370 ? 26.004 11.388 -20.247 1.00 43.94 370 ASN A C 1
ATOM 2982 O O . ASN A 1 370 ? 25.759 12.005 -19.211 1.00 43.94 370 ASN A O 1
ATOM 2986 N N . SER A 1 371 ? 26.442 12.003 -21.358 1.00 41.50 371 SER A N 1
ATOM 2987 C CA . SER A 1 371 ? 26.705 13.439 -21.390 1.00 41.50 371 SER A CA 1
ATOM 2988 C C . SER A 1 371 ? 25.483 14.254 -20.900 1.00 41.50 371 SER A C 1
ATOM 2990 O O . SER A 1 371 ? 24.329 13.973 -21.285 1.00 41.50 371 SER A O 1
ATOM 2992 N N . PRO A 1 372 ? 25.705 15.274 -20.043 1.00 38.31 372 PRO A N 1
ATOM 2993 C CA . PRO A 1 372 ? 24.645 16.113 -19.486 1.00 38.31 372 PRO A CA 1
ATOM 2994 C C . PRO A 1 372 ? 23.973 17.019 -20.521 1.00 38.31 372 PRO A C 1
ATOM 2996 O O . PRO A 1 372 ? 23.131 17.835 -20.144 1.00 38.31 372 PRO A O 1
ATOM 2999 N N . ASP A 1 373 ? 24.317 16.897 -21.807 1.00 40.34 373 ASP A N 1
ATOM 3000 C CA . ASP A 1 373 ? 23.846 17.809 -22.835 1.00 40.34 373 ASP A CA 1
ATOM 3001 C C . ASP A 1 373 ? 22.317 17.801 -22.867 1.00 40.34 373 ASP A C 1
ATOM 3003 O O . ASP A 1 373 ? 21.637 16.785 -23.104 1.00 40.34 373 ASP A O 1
ATOM 3007 N N . CYS A 1 374 ? 21.789 18.973 -22.530 1.00 40.03 374 CYS A N 1
ATOM 3008 C CA . CYS A 1 374 ? 20.391 19.316 -22.602 1.00 40.03 374 CYS A CA 1
ATOM 3009 C C . CYS A 1 374 ? 19.905 19.034 -24.023 1.00 40.03 374 CYS A C 1
ATOM 3011 O O . CYS A 1 374 ? 20.547 19.372 -25.014 1.00 40.03 374 CYS A O 1
ATOM 3013 N N . TYR A 1 375 ? 18.761 18.368 -24.132 1.00 43.00 375 TYR A N 1
ATOM 3014 C CA . TYR A 1 375 ? 18.164 18.056 -25.422 1.00 43.00 375 TYR A CA 1
ATOM 3015 C C . TYR A 1 375 ? 17.615 19.324 -26.039 1.00 43.00 375 TYR A C 1
ATOM 3017 O O . TYR A 1 375 ? 16.468 19.711 -25.803 1.00 43.00 375 TYR A O 1
ATOM 3025 N N . THR A 1 376 ? 18.477 20.002 -26.780 1.00 49.25 376 THR A N 1
ATOM 3026 C CA . THR A 1 376 ? 18.147 21.270 -27.405 1.00 49.25 376 THR A CA 1
ATOM 3027 C C . THR A 1 376 ? 17.021 21.076 -28.417 1.00 49.25 376 THR A C 1
ATOM 3029 O O . THR A 1 376 ? 16.806 19.984 -28.960 1.00 49.25 376 THR A O 1
ATOM 3032 N N . SER A 1 377 ? 16.301 22.158 -28.706 1.00 43.75 377 SER A N 1
ATOM 3033 C CA . SER A 1 377 ? 15.353 22.228 -29.825 1.00 43.75 377 SER A CA 1
ATOM 3034 C C . SER A 1 377 ? 15.968 21.736 -31.144 1.00 43.75 377 SER A C 1
ATOM 3036 O O . SER A 1 377 ? 15.278 21.150 -31.978 1.00 43.75 377 SER A O 1
ATOM 3038 N N . ASP A 1 378 ? 17.280 21.896 -31.313 1.00 43.56 378 ASP A N 1
ATOM 3039 C CA . ASP A 1 378 ? 18.012 21.460 -32.501 1.00 43.56 378 ASP A CA 1
ATOM 3040 C C . ASP A 1 378 ? 18.195 19.943 -32.558 1.00 43.56 378 ASP A C 1
ATOM 3042 O O . ASP A 1 378 ? 18.064 19.352 -33.630 1.00 43.56 378 ASP A O 1
ATOM 3046 N N . MET A 1 379 ? 18.453 19.282 -31.424 1.00 50.16 379 MET A N 1
ATOM 3047 C CA . MET A 1 379 ? 18.477 17.815 -31.358 1.00 50.16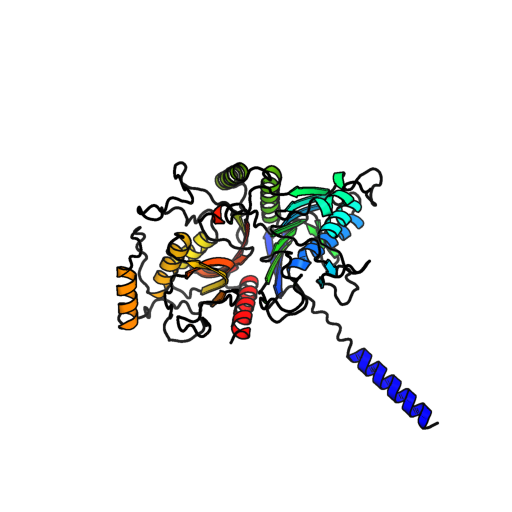 379 MET A CA 1
ATOM 3048 C C . MET A 1 379 ? 17.087 17.241 -31.656 1.00 50.16 379 MET A C 1
ATOM 3050 O O . MET A 1 379 ? 16.966 16.301 -32.438 1.00 50.16 379 MET A O 1
ATOM 3054 N N . GLN A 1 380 ? 16.030 17.868 -31.125 1.00 49.16 380 GLN A N 1
ATOM 3055 C CA . GLN A 1 380 ? 14.634 17.507 -31.403 1.00 49.16 380 GLN A CA 1
ATOM 3056 C C . GLN A 1 380 ? 14.294 17.629 -32.891 1.00 49.16 380 GLN A C 1
ATOM 3058 O O . GLN A 1 380 ? 13.694 16.718 -33.462 1.00 49.16 380 GLN A O 1
ATOM 3063 N N . THR A 1 381 ? 14.706 18.728 -33.523 1.00 46.75 381 THR A N 1
ATOM 3064 C CA . THR A 1 381 ? 14.467 18.986 -34.948 1.00 46.75 381 THR A CA 1
ATOM 3065 C C . THR A 1 381 ? 15.235 17.992 -35.812 1.00 46.75 381 THR A C 1
ATOM 3067 O O . THR A 1 381 ? 14.635 17.342 -36.665 1.00 46.75 381 THR A O 1
ATOM 3070 N N . LYS A 1 382 ? 16.520 17.762 -35.519 1.00 51.41 382 LYS A N 1
ATOM 3071 C CA . LYS A 1 382 ? 17.352 16.773 -36.222 1.00 51.41 382 LYS A CA 1
ATOM 3072 C C . LYS A 1 382 ? 16.811 15.354 -36.091 1.00 51.41 382 LYS A C 1
ATOM 3074 O O . LYS A 1 382 ? 16.853 14.598 -37.056 1.00 51.41 382 LYS A O 1
ATOM 3079 N N . ASP A 1 383 ? 16.273 14.988 -34.934 1.00 48.81 383 ASP A N 1
ATOM 3080 C CA . ASP A 1 383 ? 15.697 13.663 -34.714 1.00 48.81 383 ASP A CA 1
ATOM 3081 C C . ASP A 1 383 ? 14.315 13.507 -35.353 1.00 48.81 383 ASP A C 1
ATOM 3083 O O . ASP A 1 383 ? 14.037 12.475 -35.967 1.00 48.81 383 ASP A O 1
ATOM 3087 N N . ALA A 1 384 ? 13.471 14.540 -35.293 1.00 45.34 384 ALA A N 1
ATOM 3088 C CA . ALA A 1 384 ? 12.201 14.582 -36.013 1.00 45.34 384 ALA A CA 1
ATOM 3089 C C . ALA A 1 384 ? 12.419 14.514 -37.535 1.00 45.34 384 ALA A C 1
ATOM 3091 O O . ALA A 1 384 ? 11.691 13.809 -38.236 1.00 45.34 384 ALA A O 1
ATOM 3092 N N . GLU A 1 385 ? 13.448 15.185 -38.052 1.00 44.53 385 GLU A N 1
ATOM 3093 C CA . GLU A 1 385 ? 13.883 15.107 -39.447 1.00 44.53 385 GLU A CA 1
ATOM 3094 C C . GLU A 1 385 ? 14.509 13.748 -39.789 1.00 44.53 385 GLU A C 1
ATOM 3096 O O . GLU A 1 385 ? 14.217 13.190 -40.848 1.00 44.53 385 GLU A O 1
ATOM 3101 N N . ALA A 1 386 ? 15.313 13.151 -38.906 1.00 48.09 386 ALA A N 1
ATOM 3102 C CA . ALA A 1 386 ? 15.911 11.825 -39.098 1.00 48.09 386 ALA A CA 1
ATOM 3103 C C . ALA A 1 386 ? 14.865 10.691 -39.097 1.00 48.09 386 ALA A C 1
ATOM 3105 O O . ALA A 1 386 ? 14.995 9.727 -39.861 1.00 48.09 386 ALA A O 1
ATOM 3106 N N . LEU A 1 387 ? 13.806 10.825 -38.290 1.00 43.47 387 LEU A N 1
ATOM 3107 C CA . LEU A 1 387 ? 12.637 9.940 -38.274 1.00 43.47 387 LEU A CA 1
ATOM 3108 C C . LEU A 1 387 ? 11.765 10.127 -39.522 1.00 43.47 387 LEU A C 1
ATOM 3110 O O . LEU A 1 387 ? 11.438 9.145 -40.191 1.00 43.47 387 LEU A O 1
ATOM 3114 N N . LYS A 1 388 ? 11.446 11.376 -39.896 1.00 46.50 388 LYS A N 1
ATOM 3115 C CA . LYS A 1 388 ? 10.701 11.691 -41.132 1.00 46.50 388 LYS A CA 1
ATOM 3116 C C . LYS A 1 388 ? 11.444 11.240 -42.393 1.00 46.50 388 LYS A C 1
ATOM 3118 O O . LYS A 1 388 ? 10.815 10.776 -43.339 1.00 46.50 388 LYS A O 1
ATOM 3123 N N . SER A 1 389 ? 12.773 11.324 -42.400 1.00 43.09 389 SER A N 1
ATOM 3124 C CA . SER A 1 389 ? 13.620 10.940 -43.539 1.00 43.09 389 SER A CA 1
ATOM 3125 C C . SER A 1 389 ? 13.933 9.439 -43.626 1.00 43.09 389 SER A C 1
ATOM 3127 O O . SER A 1 389 ? 14.689 9.038 -44.510 1.00 43.09 389 SER A O 1
ATOM 3129 N N . LYS A 1 390 ? 13.374 8.589 -42.744 1.00 48.47 390 LYS A N 1
ATOM 3130 C CA . LYS A 1 390 ? 13.684 7.142 -42.645 1.00 48.47 390 LYS A CA 1
ATOM 3131 C C . LYS A 1 390 ? 15.185 6.828 -42.465 1.00 48.47 390 LYS A C 1
ATOM 3133 O O . LYS A 1 390 ? 15.608 5.696 -42.721 1.00 48.47 390 LYS A O 1
ATOM 3138 N N . LYS A 1 391 ? 16.001 7.807 -42.050 1.00 42.31 391 LYS A N 1
ATOM 3139 C CA . LYS A 1 391 ? 17.452 7.646 -41.843 1.00 42.31 391 LYS A CA 1
ATOM 3140 C C . LYS A 1 391 ? 17.771 6.935 -40.528 1.00 42.31 391 LYS A C 1
ATOM 3142 O O . LYS A 1 391 ? 18.750 6.200 -40.465 1.00 42.31 391 LYS A O 1
ATOM 3147 N N . LEU A 1 392 ? 16.922 7.090 -39.511 1.00 39.47 392 LEU A N 1
ATOM 3148 C CA . LEU A 1 392 ? 16.911 6.223 -38.333 1.00 39.47 392 LEU A CA 1
ATOM 3149 C C . LEU A 1 392 ? 16.061 4.988 -38.643 1.00 39.47 392 LEU A C 1
ATOM 3151 O O . LEU A 1 392 ? 14.832 5.044 -38.618 1.00 39.47 392 LEU A O 1
ATOM 3155 N N . LYS A 1 393 ? 16.715 3.874 -38.970 1.00 41.28 393 LYS A N 1
ATOM 3156 C CA . LYS A 1 393 ? 16.061 2.562 -39.021 1.00 41.28 393 LYS A CA 1
ATOM 3157 C C . LYS A 1 393 ? 16.222 1.899 -37.650 1.00 41.28 393 LYS A C 1
ATOM 3159 O O . LYS A 1 393 ? 17.311 2.020 -37.089 1.00 41.28 393 LYS A O 1
ATOM 3164 N N . PRO A 1 394 ? 15.190 1.217 -37.118 1.00 41.75 394 PRO A N 1
ATOM 3165 C CA . PRO A 1 394 ? 15.368 0.336 -35.969 1.00 41.75 394 PRO A CA 1
ATOM 3166 C C . PRO A 1 394 ? 16.541 -0.599 -36.252 1.00 41.75 394 PRO A C 1
ATOM 3168 O O . PRO A 1 394 ? 16.647 -1.126 -37.368 1.00 41.75 394 PRO A O 1
ATOM 3171 N N . ASP A 1 395 ? 17.438 -0.769 -35.285 1.00 41.62 395 ASP A N 1
ATOM 3172 C CA . ASP A 1 395 ? 18.482 -1.771 -35.427 1.00 41.62 395 ASP A CA 1
ATOM 3173 C C . ASP A 1 395 ? 17.801 -3.140 -35.525 1.00 41.62 395 ASP A C 1
ATOM 3175 O O . ASP A 1 395 ? 17.119 -3.575 -34.601 1.00 41.62 395 ASP A O 1
ATOM 3179 N N . LYS A 1 396 ? 17.974 -3.818 -36.664 1.00 41.81 396 LYS A N 1
ATOM 3180 C CA . LYS A 1 396 ? 17.414 -5.155 -36.905 1.00 41.81 396 LYS A CA 1
ATOM 3181 C C . LYS A 1 396 ? 17.963 -6.204 -35.929 1.00 41.81 396 LYS A C 1
ATOM 3183 O O . LYS A 1 396 ? 17.425 -7.306 -35.887 1.00 41.81 396 LYS A O 1
ATOM 3188 N N . LYS A 1 397 ? 19.043 -5.886 -35.207 1.00 35.94 397 LYS A N 1
ATOM 3189 C CA . LYS A 1 397 ? 19.674 -6.730 -34.188 1.00 35.94 397 LYS A CA 1
ATOM 3190 C C . LYS A 1 397 ? 19.356 -6.306 -32.754 1.00 35.94 397 LYS A C 1
ATOM 3192 O O . LYS A 1 397 ? 19.694 -7.060 -31.848 1.00 35.94 397 LYS A O 1
ATOM 3197 N N . SER A 1 398 ? 18.718 -5.151 -32.536 1.00 33.44 398 SER A N 1
ATOM 3198 C CA . SER A 1 398 ? 18.219 -4.797 -31.208 1.00 33.44 398 SER A CA 1
ATOM 3199 C C . SER A 1 398 ? 16.912 -5.562 -30.996 1.00 33.44 398 SER A C 1
ATOM 3201 O O . SER A 1 398 ? 15.959 -5.332 -31.748 1.00 33.44 398 SER A O 1
ATOM 3203 N N . PRO A 1 399 ? 16.854 -6.520 -30.057 1.00 32.97 399 PRO A N 1
ATOM 3204 C CA . PRO A 1 399 ? 15.624 -7.231 -29.757 1.00 32.97 399 PRO A CA 1
ATOM 3205 C C . PRO A 1 399 ? 14.570 -6.203 -29.355 1.00 32.97 399 PRO A C 1
ATOM 3207 O O . PRO A 1 399 ? 14.730 -5.440 -28.402 1.00 32.97 399 PRO A O 1
ATOM 3210 N N . LEU A 1 400 ? 13.546 -6.148 -30.200 1.00 38.00 400 LEU A N 1
ATOM 3211 C CA . LEU A 1 400 ? 12.416 -5.240 -30.154 1.00 38.00 400 LEU A CA 1
ATOM 3212 C C . LEU A 1 400 ? 11.932 -5.044 -28.716 1.00 38.00 400 LEU A C 1
ATOM 3214 O O . LEU A 1 400 ? 11.639 -6.012 -28.021 1.00 38.00 400 LEU A O 1
ATOM 3218 N N . ILE A 1 401 ? 11.761 -3.785 -28.308 1.00 35.97 401 ILE A N 1
ATOM 3219 C CA . ILE A 1 401 ? 10.739 -3.485 -27.310 1.00 35.97 401 ILE A CA 1
ATOM 3220 C C . ILE A 1 401 ? 9.408 -3.783 -27.999 1.00 35.97 401 ILE A C 1
ATOM 3222 O O . ILE A 1 401 ? 8.963 -3.032 -28.868 1.00 35.97 401 ILE A O 1
ATOM 3226 N N . THR A 1 402 ? 8.837 -4.941 -27.704 1.00 30.97 402 THR A N 1
ATOM 3227 C CA . THR A 1 402 ? 7.749 -5.573 -28.471 1.00 30.97 402 THR A CA 1
ATOM 3228 C C . THR A 1 402 ? 6.390 -4.938 -28.201 1.00 30.97 402 THR A C 1
ATOM 3230 O O . THR A 1 402 ? 5.500 -5.021 -29.050 1.00 30.97 402 THR A O 1
ATOM 3233 N N . LYS A 1 403 ? 6.218 -4.250 -27.065 1.00 36.31 403 LYS A N 1
ATOM 3234 C CA . LYS A 1 403 ? 4.995 -3.507 -26.741 1.00 36.31 403 LYS A CA 1
ATOM 3235 C C . LYS A 1 403 ? 5.296 -2.399 -25.731 1.00 36.31 403 LYS A C 1
ATOM 3237 O O . LYS A 1 403 ? 5.897 -2.654 -24.695 1.00 36.31 403 LYS A O 1
ATOM 3242 N N . TRP A 1 404 ? 4.870 -1.183 -26.056 1.00 42.00 404 TRP A N 1
ATOM 3243 C CA . TRP A 1 404 ? 4.727 -0.073 -25.117 1.00 42.00 404 TRP A CA 1
ATOM 3244 C C . TRP A 1 404 ? 3.244 0.034 -24.822 1.00 42.00 404 TRP A C 1
ATOM 3246 O O . TRP A 1 404 ? 2.491 0.187 -25.765 1.00 42.00 404 TRP A O 1
ATOM 3256 N N . ILE A 1 405 ? 2.807 -0.024 -23.572 1.00 40.09 405 ILE A N 1
ATOM 3257 C CA . ILE A 1 405 ? 1.459 0.428 -23.223 1.00 40.09 405 ILE A CA 1
ATOM 3258 C C . ILE A 1 405 ? 1.628 1.483 -22.161 1.00 40.09 405 ILE A C 1
ATOM 3260 O O . ILE A 1 405 ? 2.159 1.210 -21.083 1.00 40.09 405 ILE A O 1
ATOM 3264 N N . ILE A 1 406 ? 1.202 2.692 -22.499 1.00 40.97 406 ILE A N 1
ATOM 3265 C CA . ILE A 1 406 ? 1.171 3.776 -21.546 1.00 40.97 406 ILE A CA 1
ATOM 3266 C C . ILE A 1 406 ? -0.187 4.443 -21.643 1.00 40.97 406 ILE A C 1
ATOM 3268 O O . ILE A 1 406 ? -0.479 5.162 -22.597 1.00 40.97 406 ILE A O 1
ATOM 3272 N N . GLU A 1 407 ? -1.018 4.213 -20.641 1.00 40.62 407 GLU A N 1
ATOM 3273 C CA . GLU A 1 407 ? -2.381 4.713 -20.645 1.00 40.62 407 GLU A CA 1
ATOM 3274 C C . GLU A 1 407 ? -2.548 5.820 -19.616 1.00 40.62 407 GLU A C 1
ATOM 3276 O O . GLU A 1 407 ? -2.031 5.704 -18.512 1.00 40.62 407 GLU A O 1
ATOM 3281 N N . THR A 1 408 ? -3.218 6.912 -19.998 1.00 35.53 408 THR A N 1
ATOM 3282 C CA . THR A 1 408 ? -3.470 8.072 -19.133 1.00 35.53 408 THR A CA 1
ATOM 3283 C C . THR A 1 408 ? -4.900 8.013 -18.587 1.00 35.53 408 THR A C 1
ATOM 3285 O O . THR A 1 408 ? -5.830 7.636 -19.305 1.00 35.53 408 THR A O 1
ATOM 3288 N N . SER A 1 409 ? -5.128 8.448 -17.346 1.00 33.25 409 SER A N 1
ATOM 3289 C CA . SER A 1 409 ? -6.481 8.617 -16.787 1.00 33.25 409 SER A CA 1
ATOM 3290 C C . SER A 1 409 ? -7.010 10.059 -16.895 1.00 33.25 409 SER A C 1
ATOM 3292 O O . SER A 1 409 ? -7.743 10.515 -16.017 1.00 33.25 409 SER A O 1
ATOM 3294 N N . THR A 1 410 ? -6.592 10.843 -17.896 1.00 33.03 410 THR A N 1
ATOM 3295 C CA . THR A 1 410 ? -6.906 12.285 -17.927 1.00 33.03 410 THR A CA 1
ATOM 3296 C C . THR A 1 410 ? -8.290 12.607 -18.496 1.00 33.03 410 THR A C 1
ATOM 3298 O O . THR A 1 410 ? -8.613 12.222 -19.615 1.00 33.03 410 THR A O 1
ATOM 3301 N N . SER A 1 411 ? -9.041 13.410 -17.734 1.00 30.89 411 SER A N 1
ATOM 3302 C CA . SER A 1 411 ? -10.275 14.127 -18.097 1.00 30.89 411 SER A CA 1
ATOM 3303 C C . SER A 1 411 ? -10.186 14.884 -19.436 1.00 30.89 411 SER A C 1
ATOM 3305 O O . SER A 1 411 ? -9.157 15.520 -19.691 1.00 30.89 411 SER A O 1
ATOM 3307 N N . PRO A 1 412 ? -11.275 14.979 -20.224 1.00 29.30 412 PRO A N 1
ATOM 3308 C CA . PRO A 1 412 ? -11.418 15.969 -21.284 1.00 29.30 412 PRO A CA 1
ATOM 3309 C C . PRO A 1 412 ? -11.768 17.336 -20.668 1.00 29.30 412 PRO A C 1
ATOM 3311 O O . PRO A 1 412 ? -12.876 17.846 -20.825 1.00 29.30 412 PRO A O 1
ATOM 3314 N N . HIS A 1 413 ? -10.850 17.959 -19.927 1.00 26.59 413 HIS A N 1
ATOM 3315 C CA . HIS A 1 413 ? -11.022 19.378 -19.614 1.00 26.59 413 HIS A CA 1
ATOM 3316 C C . HIS A 1 413 ? -10.706 20.194 -20.864 1.00 26.59 413 HIS A C 1
ATOM 3318 O O . HIS A 1 413 ? -9.634 20.040 -21.441 1.00 26.59 413 HIS A O 1
ATOM 3324 N N . ARG A 1 414 ? -11.689 21.012 -21.269 1.00 27.45 414 ARG A N 1
ATOM 3325 C CA . ARG A 1 414 ? -11.689 21.989 -22.369 1.00 27.45 414 ARG A CA 1
ATOM 3326 C C . ARG A 1 414 ? -10.280 22.432 -22.779 1.00 27.45 414 ARG A C 1
ATOM 3328 O O . ARG A 1 414 ? -9.762 23.423 -22.273 1.00 27.45 414 ARG A O 1
ATOM 3335 N N . PHE A 1 415 ? -9.702 21.731 -23.747 1.00 28.64 415 PHE A N 1
ATOM 3336 C CA . PHE A 1 415 ? -8.732 22.349 -24.633 1.00 28.64 415 PHE A CA 1
ATOM 3337 C C . PHE A 1 415 ? -9.533 23.316 -25.502 1.00 28.64 415 PHE A C 1
ATOM 3339 O O . PHE A 1 415 ? -10.534 22.923 -26.104 1.00 28.64 415 PHE A O 1
ATOM 3346 N N . SER A 1 416 ? -9.169 24.597 -25.478 1.00 27.55 416 SER A N 1
ATOM 3347 C CA . SER A 1 416 ? -9.726 25.585 -26.395 1.00 27.55 416 SER A CA 1
ATOM 3348 C C . SER A 1 416 ? -9.603 25.062 -27.829 1.00 27.55 416 SER A C 1
ATOM 3350 O O . SER A 1 416 ? -8.602 24.452 -28.204 1.00 27.55 416 SER A O 1
ATOM 3352 N N . ASN A 1 417 ? -10.662 25.267 -28.607 1.00 26.02 417 ASN A N 1
ATOM 3353 C CA . ASN A 1 417 ? -10.917 24.674 -29.921 1.00 26.02 417 ASN A CA 1
ATOM 3354 C C . ASN A 1 417 ? -9.929 25.062 -31.049 1.00 26.02 417 ASN A C 1
ATOM 3356 O O . ASN A 1 417 ? -10.273 24.888 -32.212 1.00 26.02 417 ASN A O 1
ATOM 3360 N N . ASP A 1 418 ? -8.717 25.542 -30.759 1.00 25.69 418 ASP A N 1
ATOM 3361 C CA . ASP A 1 418 ? -7.850 26.170 -31.771 1.00 25.69 418 ASP A CA 1
ATOM 3362 C C . ASP A 1 418 ? -6.638 25.360 -32.236 1.00 25.69 418 ASP A C 1
ATOM 3364 O O . ASP A 1 418 ? -5.875 25.819 -33.082 1.00 25.69 418 ASP A O 1
ATOM 3368 N N . THR A 1 419 ? -6.466 24.113 -31.799 1.00 28.09 419 THR A N 1
ATOM 3369 C CA . THR A 1 419 ? -5.523 23.208 -32.478 1.00 28.09 419 THR A CA 1
ATOM 3370 C C . THR A 1 419 ? -6.147 21.828 -32.622 1.00 28.09 419 THR A C 1
ATOM 3372 O O . THR A 1 419 ? -6.569 21.216 -31.647 1.00 28.09 419 THR A O 1
ATOM 3375 N N . GLY A 1 420 ? -6.280 21.359 -33.866 1.00 25.61 420 GLY A N 1
ATOM 3376 C CA . GLY A 1 420 ? -7.019 20.153 -34.248 1.00 25.61 420 GLY A CA 1
ATOM 3377 C C . GLY A 1 420 ? -6.476 18.844 -33.662 1.00 25.61 420 GLY A C 1
ATOM 3378 O O . GLY A 1 420 ? -5.872 18.044 -34.374 1.00 25.61 420 GLY A O 1
ATOM 3379 N N . PHE A 1 421 ? -6.744 18.595 -32.383 1.00 24.67 421 PHE A N 1
ATOM 3380 C CA . PHE A 1 421 ? -6.433 17.357 -31.679 1.00 24.67 421 PHE A CA 1
ATOM 3381 C C . PHE A 1 421 ? -7.662 16.447 -31.635 1.00 24.67 421 PHE A C 1
ATOM 3383 O O . PHE A 1 421 ? -8.565 16.612 -30.818 1.00 24.67 421 PHE A O 1
ATOM 3390 N N . ARG A 1 422 ? -7.693 15.451 -32.526 1.00 25.08 422 ARG A N 1
ATOM 3391 C CA . ARG A 1 422 ? -8.586 14.291 -32.421 1.00 25.08 422 ARG A CA 1
ATOM 3392 C C . ARG A 1 422 ? -7.769 13.021 -32.166 1.00 25.08 422 ARG A C 1
ATOM 3394 O O . ARG A 1 422 ? -6.820 12.761 -32.894 1.00 25.08 422 ARG A O 1
ATOM 3401 N N . LYS A 1 423 ? -8.291 12.230 -31.219 1.00 26.95 423 LYS A N 1
ATOM 3402 C CA . LYS A 1 423 ? -8.134 10.781 -30.980 1.00 26.95 423 LYS A CA 1
ATOM 3403 C C . LYS A 1 423 ? -6.813 10.251 -30.393 1.00 26.95 423 LYS A C 1
ATOM 3405 O O . LYS A 1 423 ? -5.758 10.367 -30.997 1.00 26.95 423 LYS A O 1
ATOM 3410 N N . GLY A 1 424 ? -6.978 9.620 -29.221 1.00 27.88 424 GLY A N 1
ATOM 3411 C CA . GLY A 1 424 ? -6.346 8.381 -28.743 1.00 27.88 424 GLY A CA 1
ATOM 3412 C C . GLY A 1 424 ? -4.882 8.134 -29.090 1.00 27.88 424 GLY A C 1
ATOM 3413 O O . GLY A 1 424 ? -4.557 7.777 -30.218 1.00 27.88 424 GLY A O 1
ATOM 3414 N N . MET A 1 425 ? -4.006 8.225 -28.087 1.00 30.94 425 MET A N 1
ATOM 3415 C CA . MET A 1 425 ? -2.707 7.554 -28.135 1.00 30.94 425 MET A CA 1
ATOM 3416 C C . MET A 1 425 ? -2.917 6.053 -27.903 1.00 30.94 425 MET A C 1
ATOM 3418 O O . MET A 1 425 ? -2.791 5.574 -26.781 1.00 30.94 425 MET A O 1
ATOM 3422 N N . ASP A 1 426 ? -3.221 5.321 -28.971 1.00 30.89 426 ASP A N 1
ATOM 3423 C CA . ASP A 1 426 ? -3.032 3.873 -29.001 1.00 30.89 426 ASP A CA 1
ATOM 3424 C C . ASP A 1 426 ? -1.545 3.582 -29.211 1.00 30.89 426 ASP A C 1
ATOM 3426 O O . ASP A 1 426 ? -1.003 3.739 -30.307 1.00 30.89 426 ASP A O 1
ATOM 3430 N N . LEU A 1 427 ? -0.863 3.136 -28.159 1.00 36.81 427 LEU A N 1
ATOM 3431 C CA . LEU A 1 427 ? 0.421 2.454 -28.292 1.00 36.81 427 LEU A CA 1
ATOM 3432 C C . LEU A 1 427 ? 0.156 0.953 -28.484 1.00 36.81 427 LEU A C 1
ATOM 3434 O O . LEU A 1 427 ? 0.464 0.155 -27.613 1.00 36.81 427 LEU A O 1
ATOM 3438 N N . ILE A 1 428 ? -0.440 0.531 -29.608 1.00 29.25 428 ILE A N 1
ATOM 3439 C CA . ILE A 1 428 ? -0.483 -0.899 -29.964 1.00 29.25 428 ILE A CA 1
ATOM 3440 C C . ILE A 1 428 ? -0.155 -1.160 -31.448 1.00 29.25 428 ILE A C 1
ATOM 3442 O O . ILE A 1 428 ? -0.890 -0.797 -32.361 1.00 29.25 428 ILE A O 1
ATOM 3446 N N . SER A 1 429 ? 0.900 -1.970 -31.608 1.00 29.41 429 SER A N 1
ATOM 3447 C CA . SER A 1 429 ? 1.213 -2.948 -32.669 1.00 29.41 429 SER A CA 1
ATOM 3448 C C . SER A 1 429 ? 2.025 -2.558 -33.917 1.00 29.41 429 SER A C 1
ATOM 3450 O O . SER A 1 429 ? 1.788 -1.568 -34.601 1.00 29.41 429 SER A O 1
ATOM 3452 N N . GLY A 1 430 ? 2.938 -3.483 -34.253 1.00 26.89 430 GLY A N 1
ATOM 3453 C CA . GLY A 1 430 ? 3.131 -4.003 -35.609 1.00 26.89 430 GLY A CA 1
ATOM 3454 C C . GLY A 1 430 ? 3.892 -3.119 -36.593 1.00 26.89 430 GLY A C 1
ATOM 3455 O O . GLY A 1 430 ? 3.282 -2.403 -37.375 1.00 26.89 430 GLY A O 1
ATOM 3456 N N . ASN A 1 431 ? 5.224 -3.250 -36.644 1.00 28.44 431 ASN A N 1
ATOM 3457 C CA . ASN A 1 431 ? 6.088 -2.800 -37.755 1.00 28.44 431 ASN A CA 1
ATOM 3458 C C . ASN A 1 431 ? 5.906 -1.351 -38.269 1.00 28.44 431 ASN A C 1
ATOM 3460 O O . ASN A 1 431 ? 6.428 -0.999 -39.331 1.00 28.44 431 ASN A O 1
ATOM 3464 N N . LYS A 1 432 ? 5.220 -0.476 -37.531 1.00 26.98 432 LYS A N 1
ATOM 3465 C CA . LYS A 1 432 ? 5.031 0.933 -37.870 1.00 26.98 432 LYS A CA 1
ATOM 3466 C C . LYS A 1 432 ? 5.438 1.786 -36.676 1.00 26.98 432 LYS A C 1
ATOM 3468 O O . LYS A 1 432 ? 5.126 1.482 -35.535 1.00 26.98 432 LYS A O 1
ATOM 3473 N N . ALA A 1 433 ? 6.244 2.791 -36.994 1.00 30.67 433 ALA A N 1
ATOM 3474 C CA . ALA A 1 433 ? 7.043 3.595 -36.086 1.00 30.67 433 ALA A CA 1
ATOM 3475 C C . ALA A 1 433 ? 6.284 4.106 -34.851 1.00 30.67 433 ALA A C 1
ATOM 3477 O O . ALA A 1 433 ? 5.132 4.521 -34.961 1.00 30.67 433 ALA A O 1
ATOM 3478 N N . LEU A 1 434 ? 6.992 4.174 -33.713 1.00 33.56 434 LEU A N 1
ATOM 3479 C CA . LEU A 1 434 ? 6.639 5.042 -32.589 1.00 33.56 434 LEU A CA 1
ATOM 3480 C C . LEU A 1 434 ? 6.389 6.465 -33.110 1.00 33.56 434 LEU A C 1
ATOM 3482 O O . LEU A 1 434 ? 7.330 7.219 -33.361 1.00 33.56 434 LEU A O 1
ATOM 3486 N N . TYR A 1 435 ? 5.126 6.851 -33.253 1.00 30.52 435 TYR A N 1
ATOM 3487 C CA . TYR A 1 435 ? 4.755 8.248 -33.421 1.00 30.52 435 TYR A CA 1
ATOM 3488 C C . TYR A 1 435 ? 4.507 8.854 -32.042 1.00 30.52 435 TYR A C 1
ATOM 3490 O O . TYR A 1 435 ? 3.377 9.075 -31.623 1.00 30.52 435 TYR A O 1
ATOM 3498 N N . TYR A 1 436 ? 5.603 9.174 -31.353 1.00 35.00 436 TYR A N 1
ATOM 3499 C CA . TYR A 1 436 ? 5.593 10.271 -30.390 1.00 35.00 436 TYR A CA 1
ATOM 3500 C C . TYR A 1 436 ? 5.477 11.559 -31.212 1.00 35.00 436 TYR A C 1
ATOM 3502 O O . TYR A 1 436 ? 6.473 12.071 -31.728 1.00 35.00 436 TYR A O 1
ATOM 3510 N N . LYS A 1 437 ? 4.260 12.085 -31.399 1.00 29.92 437 LYS A N 1
ATOM 3511 C CA . LYS A 1 437 ? 4.130 13.489 -31.802 1.00 29.92 437 LYS A CA 1
ATOM 3512 C C . LYS A 1 437 ? 4.516 14.289 -30.562 1.00 29.92 437 LYS A C 1
ATOM 3514 O O . LYS A 1 437 ? 3.770 14.321 -29.588 1.00 29.92 437 LYS A O 1
ATOM 3519 N N . ALA A 1 438 ? 5.757 14.767 -30.563 1.00 31.69 438 ALA A N 1
ATOM 3520 C CA . ALA A 1 438 ? 6.430 15.404 -29.445 1.00 31.69 438 ALA A CA 1
ATOM 3521 C C . ALA A 1 438 ? 5.804 16.761 -29.091 1.00 31.69 438 ALA A C 1
ATOM 3523 O O . ALA A 1 438 ? 6.446 17.792 -29.216 1.00 31.69 438 ALA A O 1
ATOM 3524 N N . ASP A 1 439 ? 4.582 16.747 -28.570 1.00 33.31 439 ASP A N 1
ATOM 3525 C CA . ASP A 1 439 ? 4.041 17.859 -27.798 1.00 33.31 439 ASP A CA 1
ATOM 3526 C C . ASP A 1 439 ? 4.384 17.600 -26.323 1.00 33.31 439 ASP A C 1
ATOM 3528 O O . ASP A 1 439 ? 3.556 17.233 -25.492 1.00 33.31 439 ASP A O 1
ATOM 3532 N N . HIS A 1 440 ? 5.683 17.712 -26.042 1.00 39.62 440 HIS A N 1
ATOM 3533 C CA . HIS A 1 440 ? 6.328 18.023 -24.761 1.00 39.62 440 HIS A CA 1
ATOM 3534 C C . HIS A 1 440 ? 5.949 17.275 -23.463 1.00 39.62 440 HIS A C 1
ATOM 3536 O O . HIS A 1 440 ? 6.423 17.715 -22.424 1.00 39.62 440 HIS A O 1
ATOM 3542 N N . LYS A 1 441 ? 5.185 16.174 -23.434 1.00 41.19 441 LYS A N 1
ATOM 3543 C CA . LYS A 1 441 ? 4.682 15.526 -22.191 1.00 41.19 441 LYS A CA 1
ATOM 3544 C C . LYS A 1 441 ? 5.368 14.176 -21.866 1.00 41.19 441 LYS A C 1
ATOM 3546 O O . LYS A 1 441 ? 5.280 13.251 -22.667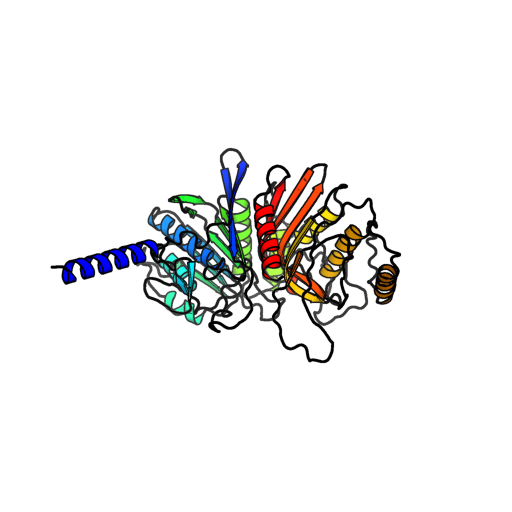 1.00 41.19 441 LYS A O 1
ATOM 3551 N N . TYR A 1 442 ? 6.003 14.033 -20.692 1.00 48.09 442 TYR A N 1
ATOM 3552 C CA . TYR A 1 442 ? 6.627 12.787 -20.191 1.00 48.09 442 TYR A CA 1
ATOM 3553 C C . TYR A 1 442 ? 5.892 12.180 -18.975 1.00 48.09 442 TYR A C 1
ATOM 3555 O O . TYR A 1 442 ? 5.073 12.831 -18.319 1.00 48.09 442 TYR A O 1
ATOM 3563 N N . LEU A 1 443 ? 6.163 10.897 -18.694 1.00 48.41 443 LEU A N 1
ATOM 3564 C CA . LEU A 1 443 ? 5.557 10.131 -17.594 1.00 48.41 443 LEU A CA 1
ATOM 3565 C C . LEU A 1 443 ? 6.131 10.546 -16.269 1.00 48.41 443 LEU A C 1
ATOM 3567 O O . LEU A 1 443 ? 7.341 10.700 -16.142 1.00 48.41 443 LEU A O 1
ATOM 3571 N N . THR A 1 444 ? 5.259 10.684 -15.280 1.00 51.06 444 THR A N 1
ATOM 3572 C CA . THR A 1 444 ? 5.723 11.177 -13.994 1.00 51.06 444 THR A CA 1
ATOM 3573 C C . THR A 1 444 ? 4.970 10.666 -12.768 1.00 51.06 444 THR A C 1
ATOM 3575 O O . THR A 1 444 ? 5.463 10.781 -11.652 1.00 51.06 444 THR A O 1
ATOM 3578 N N . HIS A 1 445 ? 3.791 10.080 -12.949 1.00 63.97 445 HIS A N 1
ATOM 3579 C CA . HIS A 1 445 ? 3.053 9.442 -11.868 1.00 63.97 445 HIS A CA 1
ATOM 3580 C C . HIS A 1 445 ? 2.354 8.213 -12.425 1.00 63.97 445 HIS A C 1
ATOM 3582 O O . HIS A 1 445 ? 1.401 8.336 -13.201 1.00 63.97 445 HIS A O 1
ATOM 3588 N N . CYS A 1 446 ? 2.849 7.043 -12.038 1.00 67.75 446 CYS A N 1
ATOM 3589 C CA . CYS A 1 446 ? 2.299 5.759 -12.444 1.00 67.75 446 CYS A CA 1
ATOM 3590 C C . CYS A 1 446 ? 1.683 5.073 -11.227 1.00 67.75 446 CYS A C 1
ATOM 3592 O O . CYS A 1 446 ? 2.142 5.246 -10.100 1.00 67.75 446 CYS A O 1
ATOM 3594 N N . LYS A 1 447 ? 0.619 4.313 -11.438 1.00 76.56 447 LYS A N 1
ATOM 3595 C CA . LYS A 1 447 ? 0.043 3.452 -10.408 1.00 76.56 447 LYS A CA 1
ATOM 3596 C C . LYS A 1 447 ? 0.860 2.176 -10.276 1.00 76.56 447 LYS A C 1
ATOM 3598 O O . LYS A 1 447 ? 1.210 1.811 -9.161 1.00 76.56 447 LYS A O 1
ATOM 3603 N N . ASP A 1 448 ? 1.222 1.608 -11.425 1.00 83.38 448 ASP A N 1
ATOM 3604 C CA . ASP A 1 448 ? 1.930 0.340 -11.549 1.00 83.38 448 ASP A CA 1
ATOM 3605 C C . ASP A 1 448 ? 2.936 0.423 -12.703 1.00 83.38 448 ASP A C 1
ATOM 3607 O O . ASP A 1 448 ? 2.664 1.073 -13.723 1.00 83.38 448 ASP A O 1
ATOM 3611 N N . VAL A 1 449 ? 4.087 -0.232 -12.551 1.00 85.88 449 VAL A N 1
ATOM 3612 C CA . VAL A 1 449 ? 5.136 -0.313 -13.577 1.00 85.88 449 VAL A CA 1
ATOM 3613 C C . VAL A 1 449 ? 5.690 -1.727 -13.631 1.00 85.88 449 VAL A C 1
ATOM 3615 O O . VAL A 1 449 ? 5.984 -2.313 -12.594 1.00 85.88 449 VAL A O 1
ATOM 3618 N N . LEU A 1 450 ? 5.858 -2.261 -14.837 1.00 88.81 450 LEU A N 1
ATOM 3619 C CA . LEU A 1 450 ? 6.359 -3.604 -15.063 1.00 88.81 450 LEU A CA 1
ATOM 3620 C C . LEU A 1 450 ? 7.578 -3.586 -15.987 1.00 88.81 450 LEU A C 1
ATOM 3622 O O . LEU A 1 450 ? 7.577 -2.888 -17.004 1.00 88.81 450 LEU A O 1
ATOM 3626 N N . PHE A 1 451 ? 8.574 -4.412 -15.672 1.00 90.25 451 PHE A N 1
ATOM 3627 C CA . PHE A 1 451 ? 9.778 -4.617 -16.478 1.00 90.25 451 PHE A CA 1
ATOM 3628 C C . PHE A 1 451 ? 10.001 -6.108 -16.749 1.00 90.25 451 PHE A C 1
ATOM 3630 O O . PHE A 1 451 ? 9.884 -6.917 -15.832 1.00 90.25 451 PHE A O 1
ATOM 3637 N N . SER A 1 452 ? 10.387 -6.472 -17.974 1.00 90.94 452 SER A N 1
ATOM 3638 C CA . SER A 1 452 ? 10.976 -7.787 -18.267 1.00 90.94 452 SER A CA 1
ATOM 3639 C C . SER A 1 452 ? 12.250 -7.627 -19.082 1.00 90.94 452 SER A C 1
ATOM 3641 O O . SER A 1 452 ? 12.264 -6.883 -20.061 1.00 90.94 452 SER A O 1
ATOM 3643 N N . TYR A 1 453 ? 13.324 -8.299 -18.681 1.00 89.75 453 TYR A N 1
ATOM 3644 C CA . TYR A 1 453 ? 14.627 -8.241 -19.350 1.00 89.75 453 TYR A CA 1
ATOM 3645 C C . TYR A 1 453 ? 15.498 -9.441 -18.966 1.00 89.75 453 TYR A C 1
ATOM 3647 O O . TYR A 1 453 ? 15.210 -10.128 -17.990 1.00 89.75 453 TYR A O 1
ATOM 3655 N N . VAL A 1 454 ? 16.562 -9.707 -19.728 1.00 86.50 454 VAL A N 1
ATOM 3656 C CA . VAL A 1 454 ? 17.509 -10.802 -19.450 1.00 86.50 454 VAL A CA 1
ATOM 3657 C C . VAL A 1 454 ? 18.746 -10.241 -18.764 1.00 86.50 454 VAL A C 1
ATOM 3659 O O . VAL A 1 454 ? 19.413 -9.382 -19.323 1.00 86.50 454 VAL A O 1
ATOM 3662 N N . LYS A 1 455 ? 19.070 -10.709 -17.564 1.00 87.19 455 LYS A N 1
ATOM 3663 C CA . LYS A 1 455 ? 20.276 -10.294 -16.845 1.00 87.19 455 LYS A CA 1
ATOM 3664 C C . LYS A 1 455 ? 20.979 -11.514 -16.280 1.00 87.19 455 LYS A C 1
ATOM 3666 O O . LYS A 1 455 ? 20.336 -12.358 -15.652 1.00 87.19 455 LYS A O 1
ATOM 3671 N N . ASP A 1 456 ? 22.279 -11.597 -16.528 1.00 88.44 456 ASP A N 1
ATOM 3672 C CA . ASP A 1 456 ? 23.119 -12.734 -16.159 1.00 88.44 456 ASP A CA 1
ATOM 3673 C C . ASP A 1 456 ? 22.547 -14.047 -16.723 1.00 88.44 456 ASP A C 1
ATOM 3675 O O . ASP A 1 456 ? 22.411 -15.050 -16.020 1.00 88.44 456 ASP A O 1
ATOM 3679 N N . GLY A 1 457 ? 22.106 -14.008 -17.987 1.00 86.88 457 GLY A N 1
ATOM 3680 C CA . GLY A 1 457 ? 21.508 -15.148 -18.692 1.00 86.88 457 GLY A CA 1
ATOM 3681 C C . GLY A 1 457 ? 20.115 -15.577 -18.211 1.00 86.88 457 GLY A C 1
ATOM 3682 O O . GLY A 1 457 ? 19.577 -16.545 -18.738 1.00 86.88 457 GLY A O 1
ATOM 3683 N N . ASN A 1 458 ? 19.512 -14.875 -17.247 1.00 89.38 458 ASN A N 1
ATOM 3684 C CA . ASN A 1 458 ? 18.206 -15.216 -16.684 1.00 89.38 458 ASN A CA 1
ATOM 3685 C C . ASN A 1 458 ? 17.179 -14.122 -16.971 1.00 89.38 458 ASN A C 1
ATOM 3687 O O . ASN A 1 458 ? 17.437 -12.939 -16.723 1.00 89.38 458 ASN A O 1
ATOM 3691 N N . ARG A 1 459 ? 15.980 -14.497 -17.430 1.00 92.62 459 ARG A N 1
ATOM 3692 C CA . ARG A 1 459 ? 14.888 -13.532 -17.564 1.00 92.62 459 ARG A CA 1
ATOM 3693 C C . ARG A 1 459 ? 14.352 -13.130 -16.189 1.00 92.62 459 ARG A C 1
ATOM 3695 O O . ARG A 1 459 ? 14.027 -13.968 -15.349 1.00 92.62 459 ARG A O 1
ATOM 3702 N N . LYS A 1 460 ? 14.274 -11.821 -15.978 1.00 93.81 460 LYS A N 1
ATOM 3703 C CA . LYS A 1 460 ? 13.720 -11.162 -14.798 1.00 93.81 460 LYS A CA 1
ATOM 3704 C C . LYS A 1 460 ? 12.374 -10.556 -15.153 1.00 93.81 460 LYS A C 1
ATOM 3706 O O . LYS A 1 460 ? 12.232 -9.969 -16.226 1.00 93.81 460 LYS A O 1
ATOM 3711 N N . TYR A 1 461 ? 11.431 -10.660 -14.230 1.00 95.06 461 TYR A N 1
ATOM 3712 C CA . TYR A 1 461 ? 10.138 -9.994 -14.280 1.00 95.06 461 TYR A CA 1
ATOM 3713 C C . TYR A 1 461 ? 10.005 -9.158 -13.018 1.00 95.06 461 TYR A C 1
ATOM 3715 O O . TYR A 1 461 ? 10.239 -9.648 -11.916 1.00 95.06 461 TYR A O 1
ATOM 3723 N N . VAL A 1 462 ? 9.697 -7.877 -13.174 1.00 95.44 462 VAL A N 1
ATOM 3724 C CA . VAL A 1 462 ? 9.594 -6.944 -12.054 1.00 95.44 462 VAL A CA 1
ATOM 3725 C C . VAL A 1 462 ? 8.254 -6.248 -12.123 1.00 95.44 462 VAL A C 1
ATOM 3727 O O . VAL A 1 462 ? 7.940 -5.644 -13.146 1.00 95.44 462 VAL A O 1
ATOM 3730 N N . THR A 1 463 ? 7.512 -6.277 -11.022 1.00 94.06 463 THR A N 1
ATOM 3731 C CA . THR A 1 463 ? 6.246 -5.555 -10.860 1.00 94.06 463 THR A CA 1
ATOM 3732 C C . THR A 1 463 ? 6.376 -4.567 -9.714 1.00 94.06 463 THR A C 1
ATOM 3734 O O . THR A 1 463 ? 6.528 -4.979 -8.569 1.00 94.06 463 THR A O 1
ATOM 3737 N N . ILE A 1 464 ? 6.308 -3.269 -10.004 1.00 92.00 464 ILE A N 1
ATOM 3738 C CA . ILE A 1 464 ? 6.261 -2.198 -9.006 1.00 92.00 464 ILE A CA 1
ATOM 3739 C C . ILE A 1 464 ? 4.809 -1.755 -8.834 1.00 92.00 464 ILE A C 1
ATOM 3741 O O . ILE A 1 464 ? 4.161 -1.365 -9.806 1.00 92.00 464 ILE A O 1
ATOM 3745 N N . SER A 1 465 ? 4.327 -1.777 -7.594 1.00 89.69 465 SER A N 1
ATOM 3746 C CA . SER A 1 465 ? 2.971 -1.389 -7.204 1.00 89.69 465 SER A CA 1
ATOM 3747 C C . SER A 1 465 ? 2.999 -0.460 -5.988 1.00 89.69 465 SER A C 1
ATOM 3749 O O . SER A 1 465 ? 3.989 -0.380 -5.256 1.00 89.69 465 SER A O 1
ATOM 3751 N N . GLY A 1 466 ? 1.898 0.256 -5.777 1.00 77.06 466 GLY A N 1
ATOM 3752 C CA . GLY A 1 466 ? 1.816 1.368 -4.837 1.00 77.06 466 GLY A CA 1
ATOM 3753 C C . GLY A 1 466 ? 2.228 2.655 -5.519 1.00 77.06 466 GLY A C 1
ATOM 3754 O O . GLY A 1 466 ? 3.364 2.759 -5.968 1.00 77.06 466 GLY A O 1
ATOM 3755 N N . SER A 1 467 ? 1.285 3.602 -5.615 1.00 70.19 467 SER A N 1
ATOM 3756 C CA . SER A 1 467 ? 1.400 4.914 -6.274 1.00 70.19 467 SER A CA 1
ATOM 3757 C C . SER A 1 467 ? 2.853 5.346 -6.497 1.00 70.19 467 SER A C 1
ATOM 3759 O O . SER A 1 467 ? 3.488 5.924 -5.628 1.00 70.19 467 SER A O 1
ATOM 3761 N N . THR A 1 468 ? 3.403 5.065 -7.672 1.00 65.12 468 THR A N 1
ATOM 3762 C CA . THR A 1 468 ? 4.796 5.374 -7.987 1.00 65.12 468 THR A CA 1
ATOM 3763 C C . THR A 1 468 ? 4.863 6.830 -8.441 1.00 65.12 468 THR A C 1
ATOM 3765 O O . THR A 1 468 ? 4.566 7.188 -9.587 1.00 65.12 468 THR A O 1
ATOM 3768 N N . ASN A 1 469 ? 5.158 7.727 -7.503 1.00 64.12 469 ASN A N 1
ATOM 3769 C CA . ASN A 1 469 ? 5.496 9.098 -7.860 1.00 64.12 469 ASN A CA 1
ATOM 3770 C C . ASN A 1 469 ? 6.992 9.130 -8.133 1.00 64.12 469 ASN A C 1
ATOM 3772 O O . ASN A 1 469 ? 7.800 9.070 -7.215 1.00 64.12 469 ASN A O 1
ATOM 3776 N N . LEU A 1 470 ? 7.335 9.096 -9.415 1.00 53.16 470 LEU A N 1
ATOM 3777 C CA . LEU A 1 470 ? 8.679 8.749 -9.862 1.00 53.16 470 LEU A CA 1
ATOM 3778 C C . LEU A 1 470 ? 9.583 9.968 -10.064 1.00 53.16 470 LEU A C 1
ATOM 3780 O O . LEU A 1 470 ? 10.770 9.821 -10.322 1.00 53.16 470 LEU A O 1
ATOM 3784 N N . LYS A 1 471 ? 9.030 11.175 -9.962 1.00 52.28 471 LYS A N 1
ATOM 3785 C CA . LYS A 1 471 ? 9.750 12.419 -10.234 1.00 52.28 471 LYS A CA 1
ATOM 3786 C C . LYS A 1 471 ? 10.687 12.809 -9.107 1.00 52.28 471 LYS A C 1
ATOM 3788 O O . LYS A 1 471 ? 10.318 12.656 -7.949 1.00 52.28 471 LYS A O 1
ATOM 3793 N N . ARG A 1 472 ? 11.766 13.524 -9.450 1.00 48.56 472 ARG A N 1
ATOM 3794 C CA . ARG A 1 472 ? 12.443 14.480 -8.555 1.00 48.56 472 ARG A CA 1
ATOM 3795 C C . ARG A 1 472 ? 12.129 15.919 -8.975 1.00 48.56 472 ARG A C 1
ATOM 3797 O O . ARG A 1 472 ? 13.010 16.679 -9.355 1.00 48.56 472 ARG A O 1
ATOM 3804 N N . ASP A 1 473 ? 10.852 16.276 -8.918 1.00 48.06 473 ASP A N 1
ATOM 3805 C CA . ASP A 1 473 ? 10.423 17.660 -8.693 1.00 48.06 473 ASP A CA 1
ATOM 3806 C C . ASP A 1 473 ? 9.965 17.761 -7.224 1.00 48.06 473 ASP A C 1
ATOM 3808 O O . ASP A 1 473 ? 10.230 16.851 -6.430 1.00 48.06 473 ASP A O 1
ATOM 3812 N N . GLY A 1 474 ? 9.246 18.816 -6.845 1.00 45.91 474 GLY A N 1
ATOM 3813 C CA . GLY A 1 474 ? 8.605 18.888 -5.534 1.00 45.91 474 GLY A CA 1
ATOM 3814 C C . GLY A 1 474 ? 7.876 17.588 -5.110 1.00 45.91 474 GLY A C 1
ATOM 3815 O O . GLY A 1 474 ? 7.800 17.269 -3.931 1.00 45.91 474 GLY A O 1
ATOM 3816 N N . ASN A 1 475 ? 7.445 16.739 -6.047 1.00 46.66 475 ASN A N 1
ATOM 3817 C CA . ASN A 1 475 ? 6.792 15.468 -5.763 1.00 46.66 475 ASN A CA 1
ATOM 3818 C C . ASN A 1 475 ? 7.700 14.335 -5.226 1.00 46.66 475 ASN A C 1
ATOM 3820 O O . ASN A 1 475 ? 7.147 13.433 -4.602 1.00 46.66 475 ASN A O 1
ATOM 3824 N N . ALA A 1 476 ? 9.034 14.367 -5.382 1.00 58.12 476 ALA A N 1
ATOM 3825 C CA . ALA A 1 476 ? 9.938 13.442 -4.659 1.00 58.12 476 ALA A CA 1
ATOM 3826 C C . ALA A 1 476 ? 9.951 13.717 -3.153 1.00 58.12 476 ALA A C 1
ATOM 3828 O O . ALA A 1 476 ? 10.351 12.857 -2.378 1.00 58.12 476 ALA A O 1
ATOM 3829 N N . ASN A 1 477 ? 9.536 14.916 -2.740 1.00 66.00 477 ASN A N 1
ATOM 3830 C CA . ASN A 1 477 ? 9.437 15.306 -1.339 1.00 66.00 477 ASN A CA 1
ATOM 3831 C C . ASN A 1 477 ? 8.119 14.865 -0.688 1.00 66.00 477 ASN A C 1
ATOM 3833 O O . ASN A 1 477 ? 7.954 15.020 0.525 1.00 66.00 477 ASN A O 1
ATOM 3837 N N . LYS A 1 478 ? 7.194 14.300 -1.478 1.00 77.62 478 LYS A N 1
ATOM 3838 C CA . LYS A 1 478 ? 5.985 13.673 -0.951 1.00 77.62 478 LYS A CA 1
ATOM 3839 C C . LYS A 1 478 ? 6.345 12.440 -0.152 1.00 77.62 478 LYS A C 1
ATOM 3841 O O . LYS A 1 478 ? 7.271 11.710 -0.504 1.00 77.62 478 LYS A O 1
ATOM 3846 N N . ALA A 1 479 ? 5.527 12.142 0.844 1.00 86.44 479 ALA A N 1
ATOM 3847 C CA . ALA A 1 479 ? 5.554 10.823 1.443 1.00 86.44 479 ALA A CA 1
ATOM 3848 C C . ALA A 1 479 ? 4.805 9.837 0.539 1.00 86.44 479 ALA A C 1
ATOM 3850 O O . ALA A 1 479 ? 3.656 10.083 0.186 1.00 86.44 479 ALA A O 1
ATOM 3851 N N . ASN A 1 480 ? 5.427 8.740 0.138 1.00 87.44 480 ASN A N 1
ATOM 3852 C CA . ASN A 1 480 ? 4.810 7.699 -0.664 1.00 87.44 480 ASN A CA 1
ATOM 3853 C C . ASN A 1 480 ? 5.454 6.348 -0.355 1.00 87.44 480 ASN A C 1
ATOM 3855 O O . ASN A 1 480 ? 6.581 6.295 0.135 1.00 87.44 480 ASN A O 1
ATOM 3859 N N . ALA A 1 481 ? 4.728 5.273 -0.642 1.00 90.56 481 ALA A N 1
ATOM 3860 C CA . ALA A 1 481 ? 5.150 3.910 -0.358 1.00 90.56 481 ALA A CA 1
ATOM 3861 C C . ALA A 1 481 ? 4.858 3.010 -1.561 1.00 90.56 481 ALA A C 1
ATOM 3863 O O . ALA A 1 481 ? 3.760 3.049 -2.127 1.00 90.56 481 ALA A O 1
ATOM 3864 N N . SER A 1 482 ? 5.836 2.186 -1.916 1.00 90.50 482 SER A N 1
ATOM 3865 C CA . SER A 1 482 ? 5.755 1.243 -3.026 1.00 90.50 482 SER A CA 1
ATOM 3866 C C . SER A 1 482 ? 6.442 -0.072 -2.665 1.00 90.50 482 SER A C 1
ATOM 3868 O O . SER A 1 482 ? 7.340 -0.121 -1.822 1.00 90.50 482 SER A O 1
ATOM 3870 N N . VAL A 1 483 ? 6.049 -1.136 -3.357 1.00 93.62 483 VAL A N 1
ATOM 3871 C CA . VAL A 1 483 ? 6.689 -2.453 -3.301 1.00 93.62 483 VAL A CA 1
ATOM 3872 C C . VAL A 1 483 ? 7.032 -2.903 -4.718 1.00 93.62 483 VAL A C 1
ATOM 3874 O O . VAL A 1 483 ? 6.268 -2.649 -5.650 1.00 93.62 483 VAL A O 1
ATOM 3877 N N . ALA A 1 484 ? 8.179 -3.548 -4.887 1.00 93.94 484 ALA A N 1
ATOM 3878 C CA . ALA A 1 484 ? 8.540 -4.273 -6.091 1.00 93.94 484 ALA A CA 1
ATOM 3879 C C . ALA A 1 484 ? 8.568 -5.774 -5.802 1.00 93.94 484 ALA A C 1
ATOM 3881 O O . ALA A 1 484 ? 9.142 -6.201 -4.802 1.00 93.94 484 ALA A O 1
ATOM 3882 N N . ILE A 1 485 ? 7.973 -6.553 -6.701 1.00 94.94 485 ILE A N 1
ATOM 3883 C CA . ILE A 1 485 ? 8.023 -8.014 -6.708 1.00 94.94 485 ILE A CA 1
ATOM 3884 C C . ILE A 1 485 ? 8.918 -8.453 -7.859 1.00 94.94 485 ILE A C 1
ATOM 3886 O O . ILE A 1 485 ? 8.757 -7.976 -8.985 1.00 94.94 485 ILE A O 1
ATOM 3890 N N . LEU A 1 486 ? 9.856 -9.343 -7.555 1.00 94.44 486 LEU A N 1
ATOM 3891 C CA . LEU A 1 486 ? 10.827 -9.911 -8.469 1.00 94.44 486 LEU A CA 1
ATOM 3892 C C . LEU A 1 486 ? 10.494 -11.383 -8.715 1.00 94.44 486 LEU A C 1
ATOM 3894 O O . LEU A 1 486 ? 10.515 -12.217 -7.812 1.00 94.44 486 LEU A O 1
ATOM 3898 N N . GLU A 1 487 ? 10.238 -11.691 -9.974 1.00 92.75 487 GLU A N 1
ATOM 3899 C CA . GLU A 1 487 ? 9.846 -12.998 -10.480 1.00 92.75 487 GLU A CA 1
ATOM 3900 C C . GLU A 1 487 ? 10.826 -13.457 -11.576 1.00 92.75 487 GLU A C 1
ATOM 3902 O O . GLU A 1 487 ? 11.645 -12.678 -12.087 1.00 92.75 487 GLU A O 1
ATOM 3907 N N . ASN A 1 488 ? 10.790 -14.744 -11.921 1.00 88.81 488 ASN A N 1
ATOM 3908 C CA . ASN A 1 488 ? 11.706 -15.354 -12.888 1.00 88.81 488 ASN A CA 1
ATOM 3909 C C . ASN A 1 488 ? 10.945 -16.014 -14.050 1.00 88.81 488 ASN A C 1
ATOM 3911 O O . ASN A 1 488 ? 9.720 -16.018 -14.094 1.00 88.81 488 ASN A O 1
ATOM 3915 N N . GLU A 1 489 ? 11.676 -16.572 -15.013 1.00 85.25 489 GLU A N 1
ATOM 3916 C CA . GLU A 1 489 ? 11.082 -17.178 -16.211 1.00 85.25 489 GLU A CA 1
ATOM 3917 C C . GLU A 1 489 ? 10.152 -18.358 -15.942 1.00 85.25 489 GLU A C 1
ATOM 3919 O O . GLU A 1 489 ? 9.140 -18.493 -16.621 1.00 85.25 489 GLU A O 1
ATOM 3924 N N . ALA A 1 490 ? 10.453 -19.182 -14.940 1.00 84.75 490 ALA A N 1
ATOM 3925 C CA . ALA A 1 490 ? 9.607 -20.318 -14.599 1.00 84.75 490 ALA A CA 1
ATOM 3926 C C . ALA A 1 490 ? 8.318 -19.891 -13.879 1.00 84.75 490 ALA A C 1
ATOM 3928 O O . ALA A 1 490 ? 7.356 -20.656 -13.858 1.00 84.75 490 ALA A O 1
ATOM 3929 N N . ASP A 1 491 ? 8.306 -18.701 -13.269 1.00 85.44 491 ASP A N 1
ATOM 3930 C CA . ASP A 1 491 ? 7.237 -18.279 -12.375 1.00 85.44 491 ASP A CA 1
ATOM 3931 C C . ASP A 1 491 ? 7.144 -16.749 -12.253 1.00 85.44 491 ASP A C 1
ATOM 3933 O O . ASP A 1 491 ? 7.958 -16.123 -11.567 1.00 85.44 491 ASP A O 1
ATOM 3937 N N . HIS A 1 492 ? 6.159 -16.168 -12.949 1.00 90.62 492 HIS A N 1
ATOM 3938 C CA . HIS A 1 492 ? 5.916 -14.722 -13.052 1.00 90.62 492 HIS A CA 1
ATOM 3939 C C . HIS A 1 492 ? 4.421 -14.353 -13.055 1.00 90.62 492 HIS A C 1
ATOM 3941 O O . HIS A 1 492 ? 3.958 -13.484 -13.798 1.00 90.62 492 HIS A O 1
ATOM 3947 N N . ALA A 1 493 ? 3.645 -15.042 -12.214 1.00 91.44 493 ALA A N 1
ATOM 3948 C CA . ALA A 1 493 ? 2.194 -14.895 -12.150 1.00 91.44 493 ALA A CA 1
ATOM 3949 C C . ALA A 1 493 ? 1.744 -13.480 -11.749 1.00 91.44 493 ALA A C 1
ATOM 3951 O O . ALA A 1 493 ? 0.739 -12.988 -12.270 1.00 91.44 493 ALA A O 1
ATOM 3952 N N . VAL A 1 494 ? 2.461 -12.800 -10.845 1.00 92.94 494 VAL A N 1
ATOM 3953 C CA . VAL A 1 494 ? 2.119 -11.425 -10.451 1.00 92.94 494 VAL A CA 1
ATOM 3954 C C . VAL A 1 494 ? 2.312 -10.484 -11.637 1.00 92.94 494 VAL A C 1
ATOM 3956 O O . VAL A 1 494 ? 1.400 -9.717 -11.959 1.00 92.94 494 VAL A O 1
ATOM 3959 N N . PHE A 1 495 ? 3.451 -10.575 -12.325 1.00 92.56 495 PHE A N 1
ATOM 3960 C CA . PHE A 1 495 ? 3.719 -9.811 -13.542 1.00 92.56 495 PHE A CA 1
ATOM 3961 C C . PHE A 1 495 ? 2.638 -10.023 -14.603 1.00 92.56 495 PHE A C 1
ATOM 3963 O O . PHE A 1 495 ? 2.079 -9.045 -15.106 1.00 92.56 495 PHE A O 1
ATOM 3970 N N . ASP A 1 496 ? 2.292 -11.273 -14.909 1.00 90.75 496 ASP A N 1
ATOM 3971 C CA . ASP A 1 496 ? 1.283 -11.586 -15.925 1.00 90.75 496 ASP A CA 1
ATOM 3972 C C . ASP A 1 496 ? -0.100 -11.052 -15.558 1.00 90.75 496 ASP A C 1
ATOM 3974 O O . ASP A 1 496 ? -0.821 -10.556 -16.424 1.00 90.75 496 ASP A O 1
ATOM 3978 N N . THR A 1 497 ? -0.448 -11.056 -14.272 1.00 90.38 497 THR A N 1
ATOM 3979 C CA . THR A 1 497 ? -1.717 -10.503 -13.776 1.00 90.38 497 THR A CA 1
ATOM 3980 C C . THR A 1 497 ? -1.801 -9.000 -14.005 1.00 90.38 497 THR A C 1
ATOM 3982 O O . THR A 1 497 ? -2.800 -8.490 -14.515 1.00 90.38 497 THR A O 1
ATOM 3985 N N . TYR A 1 498 ? -0.750 -8.256 -13.657 1.00 88.38 498 TYR A N 1
ATOM 3986 C CA . TYR A 1 498 ? -0.707 -6.813 -13.903 1.00 88.38 498 TYR A CA 1
ATOM 3987 C C . TYR A 1 498 ? -0.611 -6.483 -15.391 1.00 88.38 498 TYR A C 1
ATOM 3989 O O . TYR A 1 498 ? -1.223 -5.517 -15.847 1.00 88.38 498 TYR A O 1
ATOM 3997 N N . LYS A 1 499 ? 0.115 -7.289 -16.165 1.00 86.69 499 LYS A N 1
ATOM 3998 C CA . LYS A 1 499 ? 0.208 -7.124 -17.612 1.00 86.69 499 LYS A CA 1
ATOM 3999 C C . LYS A 1 499 ? -1.153 -7.351 -18.269 1.00 86.69 499 LYS A C 1
ATOM 4001 O O . LYS A 1 499 ? -1.574 -6.512 -19.056 1.00 86.69 499 LYS A O 1
ATOM 4006 N N . SER A 1 500 ? -1.845 -8.438 -17.926 1.00 84.94 500 SER A N 1
ATOM 4007 C CA . SER A 1 500 ? -3.189 -8.747 -18.429 1.00 84.94 500 SER A CA 1
ATOM 4008 C C . SER A 1 500 ? -4.186 -7.657 -18.059 1.00 84.94 500 SER A C 1
ATOM 4010 O O . SER A 1 500 ? -5.037 -7.301 -18.869 1.00 84.94 500 SER A O 1
ATOM 4012 N N . PHE A 1 501 ? -4.070 -7.101 -16.854 1.00 81.12 501 PHE A N 1
ATOM 4013 C CA . PHE A 1 501 ? -4.868 -5.956 -16.445 1.00 81.12 501 PHE A CA 1
ATOM 4014 C C . PHE A 1 501 ? -4.619 -4.750 -17.343 1.00 81.12 501 PHE A C 1
ATOM 4016 O O . PHE A 1 501 ? -5.565 -4.238 -17.925 1.00 81.12 501 PHE A O 1
ATOM 4023 N N . ILE A 1 502 ? -3.359 -4.343 -17.516 1.00 78.50 502 ILE A N 1
ATOM 4024 C CA . ILE A 1 502 ? -2.990 -3.218 -18.384 1.00 78.50 502 ILE A CA 1
ATOM 4025 C C . ILE A 1 502 ? -3.443 -3.455 -19.831 1.00 78.50 502 ILE A C 1
ATOM 4027 O O . ILE A 1 502 ? -3.979 -2.543 -20.452 1.00 78.50 502 ILE A O 1
ATOM 4031 N N . ASP A 1 503 ? -3.273 -4.669 -20.356 1.00 76.62 503 ASP A N 1
ATOM 4032 C CA . ASP A 1 503 ? -3.758 -5.049 -21.686 1.00 76.62 503 ASP A CA 1
ATOM 4033 C C . ASP A 1 503 ? -5.287 -4.885 -21.795 1.00 76.62 503 ASP A C 1
ATOM 4035 O O . ASP A 1 503 ? -5.765 -4.300 -22.766 1.00 76.62 503 ASP A O 1
ATOM 4039 N N . GLY A 1 504 ? -6.041 -5.321 -20.778 1.00 71.81 504 GLY A N 1
ATOM 4040 C CA . GLY A 1 504 ? -7.499 -5.187 -20.724 1.00 71.81 504 GLY A CA 1
ATOM 4041 C C . GLY A 1 504 ? -7.982 -3.735 -20.698 1.00 71.81 504 GLY A C 1
ATOM 4042 O O . GLY A 1 504 ? -8.943 -3.406 -21.390 1.00 71.81 504 GLY A O 1
ATOM 4043 N N . ILE A 1 505 ? -7.289 -2.845 -19.974 1.00 68.38 505 ILE A N 1
ATOM 4044 C CA . ILE A 1 505 ? -7.627 -1.412 -19.982 1.00 68.38 505 ILE A CA 1
ATOM 4045 C C . ILE A 1 505 ? -7.466 -0.837 -21.402 1.00 68.38 505 ILE A C 1
ATOM 4047 O O . ILE A 1 505 ? -8.347 -0.116 -21.879 1.00 68.38 505 ILE A O 1
ATOM 4051 N N . VAL A 1 506 ? -6.395 -1.207 -22.114 1.00 67.56 506 VAL A N 1
ATOM 4052 C CA . VAL A 1 506 ? -6.193 -0.732 -23.490 1.00 67.56 506 VAL A CA 1
ATOM 4053 C C . VAL A 1 506 ? -7.247 -1.276 -24.436 1.00 67.56 506 VAL A C 1
ATOM 4055 O O . VAL A 1 506 ? -7.744 -0.536 -25.284 1.00 67.56 506 VAL A O 1
ATOM 4058 N N . ASP A 1 507 ? -7.577 -2.558 -24.326 1.00 66.56 507 ASP A N 1
ATOM 4059 C CA . ASP A 1 507 ? -8.565 -3.172 -25.207 1.00 66.56 507 ASP A CA 1
ATOM 4060 C C . ASP A 1 507 ? -9.967 -2.587 -24.987 1.00 66.56 507 ASP A C 1
ATOM 4062 O O . ASP A 1 507 ? -10.666 -2.361 -25.969 1.00 66.56 507 ASP A O 1
ATOM 4066 N N . ALA A 1 508 ? -10.336 -2.223 -23.754 1.00 62.56 508 ALA A N 1
ATOM 4067 C CA . ALA A 1 508 ? -11.597 -1.537 -23.453 1.00 62.56 508 ALA A CA 1
ATOM 4068 C C . ALA A 1 508 ? -11.702 -0.116 -24.053 1.00 62.56 508 ALA A C 1
ATOM 4070 O O . ALA A 1 508 ? -12.798 0.437 -24.141 1.00 62.56 508 ALA A O 1
ATOM 4071 N N . ARG A 1 509 ? -10.578 0.504 -24.445 1.00 61.75 509 ARG A N 1
ATOM 4072 C CA . ARG A 1 509 ? -10.548 1.861 -25.026 1.00 61.75 509 ARG A CA 1
ATOM 4073 C C . ARG A 1 509 ? -10.523 1.914 -26.552 1.00 61.75 509 ARG A C 1
ATOM 4075 O O . ARG A 1 509 ? -10.723 3.006 -27.097 1.00 61.75 509 ARG A O 1
ATOM 4082 N N . LYS A 1 510 ? -10.245 0.796 -27.219 1.00 60.66 510 LYS A N 1
ATOM 4083 C CA . LYS A 1 510 ? -10.321 0.683 -28.682 1.00 60.66 510 LYS A CA 1
ATOM 4084 C C . LYS A 1 510 ? -11.768 0.556 -29.132 1.00 60.66 510 LYS A C 1
ATOM 4086 O O . LYS A 1 510 ? -12.086 1.146 -30.192 1.00 60.66 510 LYS A O 1
#

Sequence (510 aa):
MRKVVLSVLILMLAASILSAAVIEDKDRIKPAVAKSFDYEEGSSTVVKIYQRQMDQYPDYVVFKYVDVMNQALKYKKAHQNEEVVVRFAMYSLSPDICFYFDEADPKYGEITSEAIPGKTENILESLVRLAKNGVKVEFVVQSNVTAKMEPYLGERCIADPAKKVSDLLTFSRVMWGGDSEQQMHAKFITANRILDDSGTEVSNVVYLASHNIDALYDNFYKSTQERAQTGILILGNHGIFDAFNKYHQLLAQNVNNQKNFQDEVRAAHKAKTLNYSDKYFHTHFTPVLSVIEDDPFSPDSYSPAGPKESAWDTENNMFAKYMEEMVNSDSGERLFYANVYHYKTAWSDLFGWKMFKALRGLYFGKKYDNSPDCYTSDMQTKDAEALKSKKLKPDKKSPLITKWIIETSTSPHRFSNDTGFRKGMDLISGNKALYYKADHKYLTHCKDVLFSYVKDGNRKYVTISGSTNLKRDGNANKANASVAILENEADHAVFDTYKSFIDGIVDARK